Protein AF-A0A383WN54-F1 (afdb_monomer_lite)

Organism: Tetradesmus obliquus (NCBI:txid3088)

Foldseek 3Di:
DDDDDDDDDDDDDDDDDDDDDDDDDDDDDDDDDDDDPDDPVPDPPDDDDDDDDDDDDDDDDDDDDDDDDDDDDDYDDDDDDDDDDDDDDDDDDPPDDDDDDDPDDPDDDDDDDDDDDDDDDDDDDDDDDDDDDDDDDDDDDDDDDDDDDPPNPDDPVVVCVVVCVVVVVVVVVVVVVVVVVVVVVVVVVVVVVVVVVVVVVVVVVVVVVVVVVVVVVVVVVVVVVVVVVVVVVVVVVVVVVVVVVVVVVVCVVVVVVVVVVCVVVVVDDDPVVCCCVPPVVVVVVVVVVVVVVVVVVVVVVVVVVVVVVVVVVVVVVVVVVVVVVVVVVVVVVVVVVVVVVVVVVVVVVVVVVQCVLVCLQPPFPPHQADPVLLVVLLVVVLVVLVVVLVVVLVVVLVVQLVVLLVVVVVVQVVQVVVLVVQQVVQVVPVHDGDDDDRDDDPSPVVSVVRSVPRDRDDRDRQGSNNSVVVCCVVVVGDPVSSVVSVVLVVCPCVRPVNVVPVVVPVVPPVVPPPPPPPPPDDDDDDDDDDDDDFAWQDDDDLVVLLVLQLVLQQLVLCVVHPRDPVSSVLSNQLSVQSSVCVVVPDTGLVVQLVSQLVSCQPPDCPPSPDHSNVSSVLSSVLSCVVVVHDDPPDDPVSNVSSVVSVVVVVVVD

Sequence (653 aa):
MPQSTQTQQQLYSHAAEPKAVQQRRAKYREDDPTAIPSNIMFDRRVVRGNTYAARILPAEPVLHLTSKPGGTSAAAARRAPGRPRTISTPEPVEGRRHMDVQTDVYLEELTDVVPEADTTTQTDAFLDRPPTPQFVPTKSGTDAATQIEQGELFDFDAEVEPLLEVLVGKVLEQALMEVLEEEEIAALQQHQAHFEAIRSAELVAAQRLEAAERRKMEEKERRLKQERERKERERVVRAKVAASTFARGYLNGIVKSVFQQLQDSGYFYDPVEREVEAEFLPWLTQQAVAHVERGLLARSVVAALVADAVALRESEQQGAAALADAQAAAAEAYAAKEAEAAAIASAAELADIRAKATFILNHLQPPIARQEQIDAVRAELVAKSGGDAEAAFEAERARVGDEKRTELEAQLAAAAAEAEAAAAAAEANGEEPPASEEPQIDVEAQVEAAMAAVQHPTAAEVTDGDVLSALLEQGVVTKEAIVHGLAVHMLGDEAYTQQNIQLQQQQQQQQQQQQHVLTWRAAAARDDVQPVPDLAIPPSDIECDRKWIAGMIATWLDEEWTPLEVHQQLGAAAGTAYVKCRQEGIEDMSSLVLGLSNELLAFNYRETFVNAFEVGNKVVEMLMMREGVDVCCTSDEDAARIERYASSQQQQQ

InterPro domains:
  IPR009290 Radial spoke 3 [PF06098] (91-314)
  IPR009290 Radial spoke 3 [PTHR21648] (3-504)

Structure (mmCIF, N/CA/C/O backbone):
data_AF-A0A383WN54-F1
#
_entry.id   AF-A0A383WN54-F1
#
loop_
_atom_site.group_PDB
_atom_site.id
_atom_site.type_symbol
_atom_site.label_atom_id
_atom_site.label_alt_id
_atom_site.label_comp_id
_atom_site.label_asym_id
_atom_site.label_entity_id
_atom_site.label_seq_id
_atom_site.pdbx_PDB_ins_code
_atom_site.Cartn_x
_atom_site.Cartn_y
_atom_site.Cartn_z
_atom_site.occupancy
_atom_site.B_iso_or_equiv
_atom_site.auth_seq_id
_atom_site.auth_comp_id
_atom_site.auth_asym_id
_atom_site.auth_atom_id
_atom_site.pdbx_PDB_model_num
ATOM 1 N N . MET A 1 1 ? 37.891 -39.850 -40.510 1.00 30.03 1 MET A N 1
ATOM 2 C CA . MET A 1 1 ? 39.130 -39.344 -41.141 1.00 30.03 1 MET A CA 1
ATOM 3 C C . MET A 1 1 ? 38.826 -37.969 -41.730 1.00 30.03 1 MET A C 1
ATOM 5 O O . MET A 1 1 ? 37.753 -37.836 -42.301 1.00 30.03 1 MET A O 1
ATOM 9 N N . PRO A 1 2 ? 39.656 -36.952 -41.453 1.00 45.28 2 PRO A N 1
ATOM 10 C CA . PRO A 1 2 ? 39.197 -35.663 -40.903 1.00 45.28 2 PRO A CA 1
ATOM 11 C C . PRO A 1 2 ? 39.705 -34.472 -41.778 1.00 45.28 2 PRO A C 1
ATOM 13 O O . PRO A 1 2 ? 40.292 -34.732 -42.816 1.00 45.28 2 PRO A O 1
ATOM 16 N N . GLN A 1 3 ? 39.518 -33.163 -41.561 1.00 37.38 3 GLN A N 1
ATOM 17 C CA . GLN A 1 3 ? 39.387 -32.314 -40.374 1.00 37.38 3 GLN A CA 1
ATOM 18 C C . GLN A 1 3 ? 38.668 -30.994 -40.725 1.00 37.38 3 GLN A C 1
ATOM 20 O O . GLN A 1 3 ? 38.842 -30.435 -41.804 1.00 37.38 3 GLN A O 1
ATOM 25 N N . SER A 1 4 ? 37.945 -30.470 -39.740 1.00 41.03 4 SER A N 1
ATOM 26 C CA . SER A 1 4 ? 37.536 -29.075 -39.582 1.00 41.03 4 SER A CA 1
ATOM 27 C C . SER A 1 4 ? 38.526 -28.342 -38.662 1.00 41.03 4 SER A C 1
ATOM 29 O O . SER A 1 4 ? 38.730 -28.800 -37.538 1.00 41.03 4 SER A O 1
ATOM 31 N N . THR A 1 5 ? 39.070 -27.194 -39.078 1.00 38.53 5 THR A N 1
ATOM 32 C CA . THR A 1 5 ? 39.802 -26.236 -38.217 1.00 38.53 5 THR A CA 1
ATOM 33 C C . THR A 1 5 ? 39.528 -24.804 -38.707 1.00 38.53 5 THR A C 1
ATOM 35 O O . THR A 1 5 ? 39.786 -24.455 -39.850 1.00 38.53 5 THR A O 1
ATOM 38 N N . GLN A 1 6 ? 38.696 -24.064 -37.969 1.00 40.66 6 GLN A N 1
ATOM 39 C CA . GLN A 1 6 ? 39.073 -22.954 -37.076 1.00 40.66 6 GLN A CA 1
ATOM 40 C C . GLN A 1 6 ? 39.607 -21.692 -37.777 1.00 40.66 6 GLN A C 1
ATOM 42 O O . GLN A 1 6 ? 40.790 -21.542 -38.063 1.00 40.66 6 GLN A O 1
ATOM 47 N N . THR A 1 7 ? 38.693 -20.735 -37.941 1.00 40.06 7 THR A N 1
ATOM 48 C CA . THR A 1 7 ? 38.938 -19.320 -38.223 1.00 40.06 7 THR A CA 1
ATOM 49 C C . THR A 1 7 ? 39.669 -18.670 -37.044 1.00 40.06 7 THR A C 1
ATOM 51 O O . THR A 1 7 ? 39.103 -18.553 -35.957 1.00 40.06 7 THR A O 1
ATOM 54 N N . GLN A 1 8 ? 40.907 -18.218 -37.249 1.00 42.19 8 GLN A N 1
ATOM 55 C CA . GLN A 1 8 ? 41.614 -17.353 -36.303 1.00 42.19 8 GLN A CA 1
ATOM 56 C C . GLN A 1 8 ? 41.399 -15.880 -36.665 1.00 42.19 8 GLN A C 1
ATOM 58 O O . GLN A 1 8 ? 41.714 -15.430 -37.765 1.00 42.19 8 GLN A O 1
ATOM 63 N N . GLN A 1 9 ? 40.863 -15.135 -35.701 1.00 43.41 9 GLN A N 1
ATOM 64 C CA . GLN A 1 9 ? 40.849 -13.678 -35.662 1.00 43.41 9 GLN A CA 1
ATOM 65 C C . GLN A 1 9 ? 42.285 -13.165 -35.481 1.00 43.41 9 GLN A C 1
ATOM 67 O O . GLN A 1 9 ? 42.946 -13.523 -34.508 1.00 43.41 9 GLN A O 1
ATOM 72 N N . GLN A 1 10 ? 42.758 -12.294 -36.374 1.00 40.69 10 GLN A N 1
ATOM 73 C CA . GLN A 1 10 ? 43.946 -11.477 -36.122 1.00 40.69 10 GLN A CA 1
ATOM 74 C C . GLN A 1 10 ? 43.513 -10.060 -35.733 1.00 40.69 10 GLN A C 1
ATOM 76 O O . GLN A 1 10 ? 43.041 -9.275 -36.554 1.00 40.69 10 GLN A O 1
ATOM 81 N N . LEU A 1 11 ? 43.668 -9.762 -34.444 1.00 39.09 11 LEU A N 1
ATOM 82 C CA . LEU A 1 11 ? 43.668 -8.423 -33.868 1.00 39.09 11 LEU A CA 1
ATOM 83 C C . LEU A 1 11 ? 44.966 -7.714 -34.277 1.00 39.09 11 LEU A C 1
ATOM 85 O O . LEU A 1 11 ? 46.043 -8.094 -33.825 1.00 39.09 11 LEU A O 1
ATOM 89 N N . TYR A 1 12 ? 44.876 -6.670 -35.101 1.00 41.69 12 TYR A N 1
ATOM 90 C CA . TYR A 1 12 ? 45.993 -5.751 -35.331 1.00 41.69 12 TYR A CA 1
ATOM 91 C C . TYR A 1 12 ? 45.942 -4.633 -34.279 1.00 41.69 12 TYR A C 1
ATOM 93 O O . TYR A 1 12 ? 45.127 -3.714 -34.364 1.00 41.69 12 TYR A O 1
ATOM 101 N N . SER A 1 13 ? 46.801 -4.728 -33.263 1.00 39.09 13 SER A N 1
ATOM 102 C CA . SER A 1 13 ? 47.051 -3.675 -32.275 1.00 39.09 13 SER A CA 1
ATOM 103 C C . SER A 1 13 ? 48.192 -2.774 -32.753 1.00 39.09 13 SER A C 1
ATOM 105 O O . SER A 1 13 ? 49.314 -3.247 -32.929 1.00 39.09 13 SER A O 1
ATOM 107 N N . HIS A 1 14 ? 47.939 -1.477 -32.929 1.00 42.44 14 HIS A N 1
ATOM 108 C CA . HIS A 1 14 ? 48.985 -0.487 -33.189 1.00 42.44 14 HIS A CA 1
ATOM 109 C C . HIS A 1 14 ? 49.337 0.211 -31.866 1.00 42.44 14 HIS A C 1
ATOM 111 O O . HIS A 1 14 ? 48.611 1.094 -31.414 1.00 42.44 14 HIS A O 1
ATOM 117 N N . ALA A 1 15 ? 50.430 -0.206 -31.225 1.00 41.81 15 ALA A N 1
ATOM 118 C CA . ALA A 1 15 ? 51.041 0.506 -30.104 1.00 41.81 15 ALA A CA 1
ATOM 119 C C . ALA A 1 15 ? 52.178 1.376 -30.657 1.00 41.81 15 ALA A C 1
ATOM 121 O O . ALA A 1 15 ? 53.118 0.860 -31.256 1.00 41.81 15 ALA A O 1
ATOM 122 N N . ALA A 1 16 ? 52.069 2.697 -30.513 1.00 56.06 16 ALA A N 1
ATOM 123 C CA . ALA A 1 16 ? 53.125 3.640 -30.867 1.00 56.06 16 ALA A CA 1
ATOM 124 C C . ALA A 1 16 ? 53.597 4.357 -29.596 1.00 56.06 16 ALA A C 1
ATOM 126 O O . ALA A 1 16 ? 52.792 4.961 -28.888 1.00 56.06 16 ALA A O 1
ATOM 127 N N . GLU A 1 17 ? 54.895 4.277 -29.308 1.00 47.72 17 GLU A N 1
ATOM 128 C CA . GLU A 1 17 ? 55.536 4.984 -28.197 1.00 47.72 17 GLU A CA 1
ATOM 129 C C . GLU A 1 17 ? 55.680 6.492 -28.501 1.00 47.72 17 GLU A C 1
ATOM 131 O O . GLU A 1 17 ? 55.923 6.874 -29.653 1.00 47.72 17 GLU A O 1
ATOM 136 N N . PRO A 1 18 ? 55.556 7.383 -27.498 1.00 48.69 18 PRO A N 1
ATOM 137 C CA . PRO A 1 18 ? 55.644 8.824 -27.712 1.00 48.69 18 PRO A CA 1
ATOM 138 C C . PRO A 1 18 ? 57.097 9.284 -27.907 1.00 48.69 18 PRO A C 1
ATOM 140 O O . PRO A 1 18 ? 57.947 9.111 -27.034 1.00 48.69 18 PRO A O 1
ATOM 143 N N . LYS A 1 19 ? 57.381 9.950 -29.033 1.00 52.12 19 LYS A N 1
ATOM 144 C CA . LYS A 1 19 ? 58.688 10.567 -29.311 1.00 52.12 19 LYS A CA 1
ATOM 145 C C . LYS A 1 19 ? 58.642 12.074 -29.038 1.00 52.12 19 LYS A C 1
ATOM 147 O O . LYS A 1 19 ? 57.866 12.799 -29.656 1.00 52.12 19 LYS A O 1
ATOM 152 N N . ALA A 1 20 ? 59.475 12.539 -28.108 1.00 40.94 20 ALA A N 1
ATOM 153 C CA . ALA A 1 20 ? 59.553 13.938 -27.691 1.00 40.94 20 ALA A CA 1
ATOM 154 C C . ALA A 1 20 ? 60.314 14.826 -28.697 1.00 40.94 20 ALA A C 1
ATOM 156 O O . ALA A 1 20 ? 61.319 14.424 -29.287 1.00 40.94 20 ALA A O 1
ATOM 157 N N . VAL A 1 21 ? 59.835 16.063 -28.850 1.00 40.22 21 VAL A N 1
ATOM 158 C CA . VAL A 1 21 ? 60.394 17.120 -29.705 1.00 40.22 21 VAL A CA 1
ATOM 159 C C . VAL A 1 21 ? 61.654 17.698 -29.057 1.00 40.22 21 VAL A C 1
ATOM 161 O O . VAL A 1 21 ? 61.573 18.328 -28.004 1.00 40.22 21 VAL A O 1
ATOM 164 N N . GLN A 1 22 ? 62.820 17.530 -29.688 1.00 43.59 22 GLN A N 1
ATOM 165 C CA . GLN A 1 22 ? 64.028 18.243 -29.272 1.00 43.59 22 GLN A CA 1
ATOM 166 C C . GLN A 1 22 ? 64.098 19.629 -29.913 1.00 43.59 22 GLN A C 1
ATOM 168 O O . GLN A 1 22 ? 64.145 19.792 -31.131 1.00 43.59 22 GLN A O 1
ATOM 173 N N . GLN A 1 23 ? 64.141 20.633 -29.043 1.00 44.28 23 GLN A N 1
ATOM 174 C CA . GLN A 1 23 ? 64.496 22.005 -29.358 1.00 44.28 23 GLN A CA 1
ATOM 175 C C . GLN A 1 23 ? 66.005 22.102 -29.608 1.00 44.28 23 GLN A C 1
ATOM 177 O O . GLN A 1 23 ? 66.795 21.831 -28.706 1.00 44.28 23 GLN A O 1
ATOM 182 N N . ARG A 1 24 ? 66.414 22.602 -30.777 1.00 39.91 24 ARG A N 1
ATOM 183 C CA . ARG A 1 24 ? 67.664 23.363 -30.901 1.00 39.91 24 ARG A CA 1
ATOM 184 C C . ARG A 1 24 ? 67.454 24.573 -31.801 1.00 39.91 24 ARG A C 1
ATOM 186 O O . ARG A 1 24 ? 67.294 24.458 -33.010 1.00 39.91 24 ARG A O 1
ATOM 193 N N . ARG A 1 25 ? 67.470 25.745 -31.164 1.00 38.22 25 ARG A N 1
ATOM 194 C CA . ARG A 1 25 ? 67.805 27.026 -31.790 1.00 38.22 25 ARG A CA 1
ATOM 195 C C . ARG A 1 25 ? 69.325 27.102 -31.945 1.00 38.22 25 ARG A C 1
ATOM 197 O O . ARG A 1 25 ? 70.036 26.849 -30.978 1.00 38.22 25 ARG A O 1
ATOM 204 N N . ALA A 1 26 ? 69.784 27.580 -33.095 1.00 38.00 26 ALA A N 1
ATOM 205 C CA . ALA A 1 26 ? 70.998 28.380 -33.201 1.00 38.00 26 ALA A CA 1
ATOM 206 C C . ALA A 1 26 ? 70.597 29.748 -33.776 1.00 38.00 26 ALA A C 1
ATOM 208 O O . ALA A 1 26 ? 69.851 29.830 -34.750 1.00 38.00 26 ALA A O 1
ATOM 209 N N . LYS A 1 27 ? 71.017 30.804 -33.076 1.00 42.44 27 LYS A N 1
ATOM 210 C CA . LYS A 1 27 ? 70.853 32.225 -33.402 1.00 42.44 27 LYS A CA 1
ATOM 211 C C . LYS A 1 27 ? 71.928 32.642 -34.410 1.00 42.44 27 LYS A C 1
ATOM 213 O O . LYS A 1 27 ? 73.081 32.300 -34.182 1.00 42.44 27 LYS A O 1
ATOM 218 N N . TYR A 1 28 ? 71.581 33.496 -35.370 1.00 32.19 28 TYR A N 1
ATOM 219 C CA . TYR A 1 28 ? 72.273 34.778 -35.563 1.00 32.19 28 TYR A CA 1
ATOM 220 C C . TYR A 1 28 ? 71.389 35.727 -36.391 1.00 32.19 28 TYR A C 1
ATOM 222 O O . TYR A 1 28 ? 70.788 35.316 -37.381 1.00 32.19 28 TYR A O 1
ATOM 230 N N . ARG A 1 29 ? 71.268 36.973 -35.932 1.00 44.22 29 ARG A N 1
ATOM 231 C CA . ARG A 1 29 ? 70.655 38.118 -36.614 1.00 44.22 29 ARG A CA 1
ATOM 232 C C . ARG A 1 29 ? 71.607 39.286 -36.384 1.00 44.22 29 ARG A C 1
ATOM 234 O O . ARG A 1 29 ? 71.882 39.553 -35.223 1.00 44.22 29 ARG A O 1
ATOM 241 N N . GLU A 1 30 ? 72.018 39.945 -37.458 1.00 33.28 30 GLU A N 1
ATOM 242 C CA . GLU A 1 30 ? 72.443 41.354 -37.532 1.00 33.28 30 GLU A CA 1
ATOM 243 C C . GLU A 1 30 ? 71.866 41.838 -38.880 1.00 33.28 30 GLU A C 1
ATOM 245 O O . GLU A 1 30 ? 71.982 41.122 -39.875 1.00 33.28 30 GLU A O 1
ATOM 250 N N . ASP A 1 31 ? 70.831 42.685 -38.850 1.00 38.41 31 ASP A N 1
ATOM 251 C CA . ASP A 1 31 ? 70.882 44.148 -39.077 1.00 38.41 31 ASP A CA 1
ATOM 252 C C . ASP A 1 31 ? 71.097 44.425 -40.586 1.00 38.41 31 ASP A C 1
ATOM 254 O O . ASP A 1 31 ? 72.011 43.900 -41.201 1.00 38.41 31 ASP A O 1
ATOM 258 N N . ASP A 1 32 ? 70.272 45.168 -41.323 1.00 37.56 32 ASP A N 1
ATOM 259 C CA . ASP A 1 32 ? 69.550 46.385 -40.961 1.00 37.56 32 ASP A CA 1
ATOM 260 C C . ASP A 1 32 ? 68.493 46.713 -42.078 1.00 37.56 32 ASP A C 1
ATOM 262 O O . ASP A 1 32 ? 67.989 45.777 -42.706 1.00 37.56 32 ASP A O 1
ATOM 266 N N . PRO A 1 33 ? 68.032 47.954 -42.331 1.00 49.44 33 PRO A N 1
ATOM 267 C CA . PRO A 1 33 ? 66.627 48.343 -42.255 1.00 49.44 33 PRO A CA 1
ATOM 268 C C . PRO A 1 33 ? 65.980 48.607 -43.628 1.00 49.44 33 PRO A C 1
ATOM 270 O O . PRO A 1 33 ? 66.657 48.925 -44.597 1.00 49.44 33 PRO A O 1
ATOM 273 N N . THR A 1 34 ? 64.648 48.525 -43.720 1.00 44.00 34 THR A N 1
ATOM 274 C CA . THR A 1 34 ? 63.762 49.471 -44.447 1.00 44.00 34 THR A CA 1
ATOM 275 C C . THR A 1 34 ? 62.366 48.873 -44.610 1.00 44.00 34 THR A C 1
ATOM 277 O O . THR A 1 34 ? 62.151 47.840 -45.239 1.00 44.00 34 THR A O 1
ATOM 280 N N . ALA A 1 35 ? 61.383 49.556 -44.031 1.00 55.16 35 ALA A N 1
ATOM 281 C CA . ALA A 1 35 ? 59.981 49.343 -44.332 1.00 55.16 35 ALA A CA 1
ATOM 282 C C . ALA A 1 35 ? 59.698 49.842 -45.758 1.00 55.16 35 ALA A C 1
ATOM 284 O O . ALA A 1 35 ? 59.729 51.044 -46.012 1.00 55.16 35 ALA A O 1
ATOM 285 N N . ILE A 1 36 ? 59.411 48.925 -46.682 1.00 55.91 36 ILE A N 1
ATOM 286 C CA . ILE A 1 36 ? 58.829 49.265 -47.983 1.00 55.91 36 ILE A CA 1
ATOM 287 C C . ILE A 1 36 ? 57.304 49.194 -47.812 1.00 55.91 36 ILE A C 1
ATOM 289 O O . ILE A 1 36 ? 56.791 48.129 -47.455 1.00 55.91 36 ILE A O 1
ATOM 293 N N . PRO A 1 37 ? 56.556 50.291 -48.018 1.00 54.25 37 PRO A N 1
ATOM 294 C CA . PRO A 1 37 ? 55.108 50.268 -47.901 1.00 54.25 37 PRO A CA 1
ATOM 295 C C . PRO A 1 37 ? 54.503 49.371 -48.988 1.00 54.25 37 PRO A C 1
ATOM 297 O O . PRO A 1 37 ? 54.866 49.425 -50.163 1.00 54.25 37 PRO A O 1
ATOM 300 N N . SER A 1 38 ? 53.567 48.529 -48.567 1.00 61.72 38 SER A N 1
ATOM 301 C CA . SER A 1 38 ? 52.798 47.598 -49.389 1.00 61.72 38 SER A CA 1
ATOM 302 C C . SER A 1 38 ? 52.098 48.308 -50.553 1.00 61.72 38 SER A C 1
ATOM 304 O O . SER A 1 38 ? 51.127 49.039 -50.352 1.00 61.72 38 SER A O 1
ATOM 306 N N . ASN A 1 39 ? 52.574 48.075 -51.777 1.00 59.31 39 ASN A N 1
ATOM 307 C CA . ASN A 1 39 ? 51.975 48.625 -52.986 1.00 59.31 39 ASN A CA 1
ATOM 308 C C . ASN A 1 39 ? 50.767 47.778 -53.428 1.00 59.31 39 ASN A C 1
ATOM 310 O O . ASN A 1 39 ? 50.901 46.612 -53.805 1.00 59.31 39 ASN A O 1
ATOM 314 N N . ILE A 1 40 ? 49.588 48.402 -53.430 1.00 65.19 40 ILE A N 1
ATOM 315 C CA . ILE A 1 40 ? 48.296 47.850 -53.877 1.00 65.19 40 ILE A CA 1
ATOM 316 C C . ILE A 1 40 ? 48.329 47.349 -55.341 1.00 65.19 40 ILE A C 1
ATOM 318 O O . ILE A 1 40 ? 47.505 46.529 -55.741 1.00 65.19 40 ILE A O 1
ATOM 322 N N . MET A 1 41 ? 49.324 47.762 -56.136 1.00 56.12 41 MET A N 1
ATOM 323 C CA . MET A 1 41 ? 49.527 47.358 -57.536 1.00 56.12 41 MET A CA 1
ATOM 324 C C . MET A 1 41 ? 49.939 45.891 -57.755 1.00 56.12 41 MET A C 1
ATOM 326 O O . MET A 1 41 ? 50.033 45.474 -58.910 1.00 56.12 41 MET A O 1
ATOM 330 N N . PHE A 1 42 ? 50.157 45.084 -56.711 1.00 54.72 42 PHE A N 1
ATOM 331 C CA . PHE A 1 42 ? 50.483 43.650 -56.844 1.00 54.72 42 PHE A CA 1
ATOM 332 C C . PHE A 1 42 ? 49.609 42.724 -55.983 1.00 54.72 42 PHE A C 1
ATOM 334 O O . PHE A 1 42 ? 49.833 41.514 -55.951 1.00 54.72 42 PHE A O 1
ATOM 341 N N . ASP A 1 43 ? 48.572 43.259 -55.332 1.00 68.75 43 ASP A N 1
ATOM 342 C CA . ASP A 1 43 ? 47.638 42.447 -54.554 1.00 68.75 43 ASP A CA 1
ATOM 343 C C . ASP A 1 43 ? 46.583 41.792 -55.465 1.00 68.75 43 ASP A C 1
ATOM 345 O O . ASP A 1 43 ? 45.851 42.460 -56.199 1.00 68.75 43 ASP A O 1
ATOM 349 N N . ARG A 1 44 ? 46.490 40.458 -55.402 1.00 61.09 44 ARG A N 1
ATOM 350 C CA . ARG A 1 44 ? 45.547 39.635 -56.181 1.00 61.09 44 ARG A CA 1
ATOM 351 C C . ARG A 1 44 ? 44.088 39.805 -55.740 1.00 61.09 44 ARG A C 1
ATOM 353 O O . ARG A 1 44 ? 43.203 39.276 -56.405 1.00 61.09 44 ARG A O 1
ATOM 360 N N . ARG A 1 45 ? 43.831 40.500 -54.626 1.00 67.62 45 ARG A N 1
ATOM 361 C CA . ARG A 1 45 ? 42.483 40.746 -54.083 1.00 67.62 45 ARG A CA 1
ATOM 362 C C . ARG A 1 45 ? 41.856 42.059 -54.561 1.00 67.62 45 ARG A C 1
ATOM 364 O O . ARG A 1 45 ? 40.661 42.252 -54.359 1.00 67.62 45 ARG A O 1
ATOM 371 N N . VAL A 1 46 ? 42.628 42.942 -55.196 1.00 64.94 46 VAL A N 1
ATOM 372 C CA . VAL A 1 46 ? 42.154 44.248 -55.674 1.00 64.94 46 VAL A CA 1
ATOM 373 C C . VAL A 1 46 ? 41.768 44.146 -57.151 1.00 64.94 46 VAL A C 1
ATOM 375 O O . VAL A 1 46 ? 42.624 44.001 -58.024 1.00 64.94 46 VAL A O 1
ATOM 378 N N . VAL A 1 47 ? 40.464 44.213 -57.434 1.00 56.75 47 VAL A N 1
ATOM 379 C CA . VAL A 1 47 ? 39.920 44.252 -58.801 1.00 56.75 47 VAL A CA 1
ATOM 380 C C . VAL A 1 47 ? 40.173 45.638 -59.390 1.00 56.75 47 VAL A C 1
ATOM 382 O O . VAL A 1 47 ? 39.770 46.646 -58.815 1.00 56.75 47 VAL A O 1
ATOM 385 N N . ARG A 1 48 ? 40.857 45.696 -60.534 1.00 66.88 48 ARG A N 1
ATOM 386 C CA . ARG A 1 48 ? 41.215 46.952 -61.204 1.00 66.88 48 ARG A CA 1
ATOM 387 C C . ARG A 1 48 ? 40.219 47.223 -62.321 1.00 66.88 48 ARG A C 1
ATOM 389 O O . ARG A 1 48 ? 40.305 46.623 -63.386 1.00 66.88 48 ARG A O 1
ATOM 396 N N . GLY A 1 49 ? 39.270 48.107 -62.053 1.00 63.50 49 GLY A N 1
ATOM 397 C CA . GLY A 1 49 ? 38.286 48.569 -63.025 1.00 63.50 49 GLY A CA 1
ATOM 398 C C . GLY A 1 49 ? 37.216 49.417 -62.347 1.00 63.50 49 GLY A C 1
ATOM 399 O O . GLY A 1 49 ? 36.816 49.118 -61.226 1.00 63.50 49 GLY A O 1
ATOM 400 N N . ASN A 1 50 ? 36.781 50.485 -63.015 1.00 54.53 50 ASN A N 1
ATOM 401 C CA . ASN A 1 50 ? 35.723 51.368 -62.529 1.00 54.53 50 ASN A CA 1
ATOM 402 C C . ASN A 1 50 ? 34.342 50.804 -62.915 1.00 54.53 50 ASN A C 1
ATOM 404 O O . ASN A 1 50 ?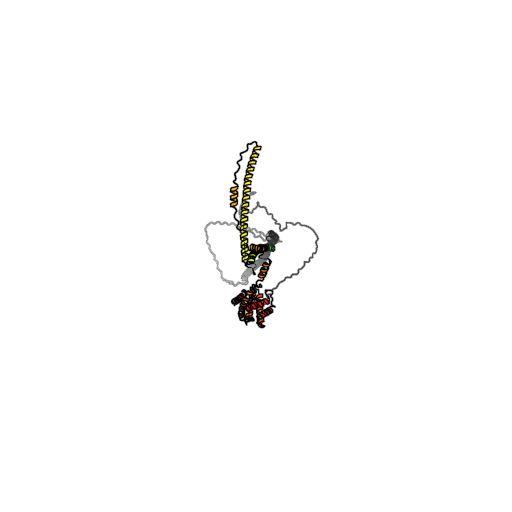 34.090 50.534 -64.089 1.00 54.53 50 ASN A O 1
ATOM 408 N N . THR A 1 51 ? 33.457 50.643 -61.933 1.00 44.19 51 THR A N 1
ATOM 409 C CA . THR A 1 51 ? 32.031 50.331 -62.086 1.00 44.19 51 THR A CA 1
ATOM 410 C C . THR A 1 51 ? 31.232 51.603 -61.783 1.00 44.19 51 THR A C 1
ATOM 412 O O . THR A 1 51 ? 31.489 52.247 -60.776 1.00 44.19 51 THR A O 1
ATOM 415 N N . TYR A 1 52 ? 30.256 51.935 -62.640 1.00 34.72 52 TYR A N 1
ATOM 416 C CA . TYR A 1 52 ? 29.363 53.118 -62.633 1.00 34.72 52 TYR A CA 1
ATOM 417 C C . TYR A 1 52 ? 29.813 54.348 -63.449 1.00 34.72 52 TYR A C 1
ATOM 419 O O . TYR A 1 52 ? 30.430 55.273 -62.935 1.00 34.72 52 TYR A O 1
ATOM 427 N N . ALA A 1 53 ? 29.397 54.399 -64.721 1.00 37.38 53 ALA A N 1
ATOM 428 C CA . ALA A 1 53 ? 28.408 55.364 -65.235 1.00 37.38 53 ALA A CA 1
ATOM 429 C C . ALA A 1 53 ? 28.107 55.067 -66.719 1.00 37.38 53 ALA A C 1
ATOM 431 O O . ALA A 1 53 ? 29.013 54.898 -67.532 1.00 37.38 53 ALA A O 1
ATOM 432 N N . ALA A 1 54 ? 26.822 54.972 -67.062 1.00 37.28 54 ALA A N 1
ATOM 433 C CA . ALA A 1 54 ? 26.323 54.726 -68.409 1.00 37.28 54 ALA A CA 1
ATOM 434 C C . ALA A 1 54 ? 25.999 56.039 -69.150 1.00 37.28 54 ALA A C 1
ATOM 436 O O . ALA A 1 54 ? 25.366 56.908 -68.559 1.00 37.28 54 ALA A O 1
ATOM 437 N N . ARG A 1 55 ? 26.309 56.052 -70.465 1.00 32.56 55 ARG A N 1
ATOM 438 C CA . ARG A 1 55 ? 25.789 56.905 -71.574 1.00 32.56 55 ARG A CA 1
ATOM 439 C C . ARG A 1 55 ? 26.195 58.399 -71.534 1.00 32.56 55 ARG A C 1
ATOM 441 O O . ARG A 1 55 ? 26.115 59.021 -70.492 1.00 32.56 55 ARG A O 1
ATOM 448 N N . ILE A 1 56 ? 26.620 59.065 -72.623 1.00 32.34 56 ILE A N 1
ATOM 449 C CA . ILE A 1 56 ? 26.136 59.098 -74.025 1.00 32.34 56 ILE A CA 1
ATOM 450 C C . ILE A 1 56 ? 27.297 59.485 -75.005 1.00 32.34 56 ILE A C 1
ATOM 452 O O . ILE A 1 56 ? 27.983 60.457 -74.727 1.00 32.34 56 ILE A O 1
ATOM 456 N N . LEU A 1 57 ? 27.460 58.700 -76.097 1.00 32.31 57 LEU A N 1
ATOM 457 C CA . LEU A 1 57 ? 27.937 58.889 -77.515 1.00 32.31 57 LEU A CA 1
ATOM 458 C C . LEU A 1 57 ? 28.796 60.106 -77.985 1.00 32.31 57 LEU A C 1
ATOM 460 O O . LEU A 1 57 ? 28.720 61.152 -77.352 1.00 32.31 57 LEU A O 1
ATOM 464 N N . PRO A 1 58 ? 29.415 60.100 -79.209 1.00 43.06 58 PRO A N 1
ATOM 465 C CA . PRO A 1 58 ? 29.775 59.031 -80.186 1.00 43.06 58 PRO A CA 1
ATOM 466 C C . PRO A 1 58 ? 31.278 59.107 -80.640 1.00 43.06 58 PRO A C 1
ATOM 468 O O . PRO A 1 58 ? 31.982 60.043 -80.286 1.00 43.06 58 PRO A O 1
ATOM 471 N N . ALA A 1 59 ? 31.881 58.137 -81.345 1.00 30.17 59 ALA A N 1
ATOM 472 C CA . ALA A 1 59 ? 31.874 58.055 -82.815 1.00 30.17 59 ALA A CA 1
ATOM 473 C C . ALA A 1 59 ? 32.434 56.706 -83.328 1.00 30.17 59 ALA A C 1
ATOM 475 O O . ALA A 1 59 ? 33.630 56.435 -83.269 1.00 30.17 59 ALA A O 1
ATOM 476 N N . GLU A 1 60 ? 31.529 55.889 -83.860 1.00 37.62 60 GLU A N 1
ATOM 477 C CA . GLU A 1 60 ? 31.740 55.024 -85.033 1.00 37.62 60 GLU A CA 1
ATOM 478 C C . GLU A 1 60 ? 31.825 55.918 -86.305 1.00 37.62 60 GLU A C 1
ATOM 480 O O . GLU A 1 60 ? 31.370 57.064 -86.205 1.00 37.62 60 GLU A O 1
ATOM 485 N N . PRO A 1 61 ? 32.327 55.481 -87.492 1.00 43.53 61 PRO A N 1
ATOM 486 C CA . PRO A 1 61 ? 32.016 54.166 -88.057 1.00 43.53 61 PRO A CA 1
ATOM 487 C C . PRO A 1 61 ? 33.021 53.491 -89.014 1.00 43.53 61 PRO A C 1
ATOM 489 O O . PRO A 1 61 ? 33.975 54.051 -89.553 1.00 43.53 61 PRO A O 1
ATOM 492 N N . VAL A 1 62 ? 32.675 52.226 -89.236 1.00 36.72 62 VAL A N 1
ATOM 493 C CA . VAL A 1 62 ? 32.878 51.386 -90.418 1.00 36.72 62 VAL A CA 1
ATOM 494 C C . VAL A 1 62 ? 32.618 52.131 -91.742 1.00 36.72 62 VAL A C 1
ATOM 496 O O . VAL A 1 62 ? 31.804 53.049 -91.812 1.00 36.72 62 VAL A O 1
ATOM 499 N N . LEU A 1 63 ? 33.318 51.673 -92.790 1.00 43.72 63 LEU A N 1
ATOM 500 C CA . LEU A 1 63 ? 33.030 51.824 -94.226 1.00 43.72 63 LEU A CA 1
ATOM 501 C C . LEU A 1 63 ? 31.628 52.367 -94.559 1.00 43.72 63 LEU A C 1
ATOM 503 O O . LEU A 1 63 ? 30.642 51.731 -94.214 1.00 43.72 63 LEU A O 1
ATOM 507 N N . HIS A 1 64 ? 31.552 53.463 -95.320 1.00 32.19 64 HIS A N 1
ATOM 508 C CA . HIS A 1 64 ? 30.825 53.571 -96.595 1.00 32.19 64 HIS A CA 1
ATOM 509 C C . HIS A 1 64 ? 30.904 55.002 -97.158 1.00 32.19 64 HIS A C 1
ATOM 511 O O . HIS A 1 64 ? 30.975 55.993 -96.439 1.00 32.19 64 HIS A O 1
ATOM 517 N N . LEU A 1 65 ? 30.925 55.069 -98.489 1.00 39.88 65 LEU A N 1
ATOM 518 C CA . LEU A 1 65 ? 30.944 56.260 -99.331 1.00 39.88 65 LEU A CA 1
ATOM 519 C C . LEU A 1 65 ? 29.849 57.274 -98.947 1.00 39.88 65 LEU A C 1
ATOM 521 O O . LEU A 1 65 ? 28.717 56.866 -98.733 1.00 39.88 65 LEU A O 1
ATOM 525 N N . THR A 1 66 ? 30.141 58.580 -99.004 1.00 32.03 66 THR A N 1
ATOM 526 C CA . THR A 1 66 ? 29.383 59.595 -99.780 1.00 32.03 66 THR A CA 1
ATOM 527 C C . THR A 1 66 ? 29.985 61.011 -99.650 1.00 32.03 66 THR A C 1
ATOM 529 O O . THR A 1 66 ? 30.527 61.393 -98.622 1.00 32.03 66 THR A O 1
ATOM 532 N N . SER A 1 67 ? 29.841 61.774 -100.743 1.00 34.38 67 SER A N 1
ATOM 533 C CA . SER A 1 67 ? 29.811 63.247 -100.884 1.00 34.38 67 SER A CA 1
ATOM 534 C C . SER A 1 67 ? 31.037 64.126 -100.549 1.00 34.38 67 SER A C 1
ATOM 536 O O . SER A 1 67 ? 31.386 64.356 -99.398 1.00 34.38 67 SER A O 1
ATOM 538 N N . LYS A 1 68 ? 31.580 64.742 -101.618 1.00 35.12 68 LYS A N 1
ATOM 539 C CA . LYS A 1 68 ? 32.377 65.993 -101.648 1.00 35.12 68 LYS A CA 1
ATOM 540 C C . LYS A 1 68 ? 31.600 67.172 -101.014 1.00 35.12 68 LYS A C 1
ATOM 542 O O . LYS A 1 68 ? 30.371 67.156 -101.088 1.00 35.12 68 LYS A O 1
ATOM 547 N N . PRO A 1 69 ? 32.274 68.206 -100.465 1.00 43.91 69 PRO A N 1
ATOM 548 C CA . PRO A 1 69 ? 32.757 69.366 -101.254 1.00 43.91 69 PRO A CA 1
ATOM 549 C C . PRO A 1 69 ? 34.200 69.773 -100.858 1.00 43.91 69 PRO A C 1
ATOM 551 O O . PRO A 1 69 ? 34.552 69.731 -99.691 1.00 43.91 69 PRO A O 1
ATOM 554 N N . GLY A 1 70 ? 35.147 69.995 -101.778 1.00 32.06 70 GLY A N 1
ATOM 555 C CA . GLY A 1 70 ? 35.381 71.236 -102.546 1.00 32.06 70 GLY A CA 1
ATOM 556 C C . GLY A 1 70 ? 36.682 71.888 -102.026 1.00 32.06 70 GLY A C 1
ATOM 557 O O . GLY A 1 70 ? 36.876 71.923 -100.823 1.00 32.06 70 GLY A O 1
ATOM 558 N N . GLY A 1 71 ? 37.662 72.375 -102.788 1.00 31.98 71 GLY A N 1
ATOM 559 C CA . GLY A 1 71 ? 38.020 72.391 -104.214 1.00 31.98 71 GLY A CA 1
ATOM 560 C C . GLY A 1 71 ? 39.567 72.398 -104.265 1.00 31.98 71 GLY A C 1
ATOM 561 O O . GLY A 1 71 ? 40.210 72.621 -103.248 1.00 31.98 71 GLY A O 1
ATOM 562 N N . THR A 1 72 ? 40.281 72.091 -105.341 1.00 38.69 72 THR A N 1
ATOM 563 C CA . THR A 1 72 ? 40.183 72.402 -106.778 1.00 38.69 72 THR A CA 1
ATOM 564 C C . THR A 1 72 ? 40.990 71.277 -107.483 1.00 38.69 72 THR A C 1
ATOM 566 O O . THR A 1 72 ? 41.920 70.766 -106.875 1.00 38.69 72 THR A O 1
ATOM 569 N N . SER A 1 73 ? 40.723 70.704 -108.660 1.00 40.16 73 SER A N 1
ATOM 570 C CA . SER A 1 73 ? 40.182 71.157 -109.942 1.00 40.16 73 SER A CA 1
ATOM 571 C C . SER A 1 73 ? 39.735 69.929 -110.802 1.00 40.16 73 SER A C 1
ATOM 573 O O . SER A 1 73 ? 40.107 68.792 -110.528 1.00 40.16 73 SER A O 1
ATOM 575 N N . ALA A 1 74 ? 38.846 70.195 -111.771 1.00 39.34 74 ALA A N 1
ATOM 576 C CA . ALA A 1 74 ? 38.219 69.413 -112.869 1.00 39.34 74 ALA A CA 1
ATOM 577 C C . ALA A 1 74 ? 38.742 67.994 -113.271 1.00 39.34 74 ALA A C 1
ATOM 579 O O . ALA A 1 74 ? 39.931 67.816 -113.478 1.00 39.34 74 ALA A O 1
ATOM 580 N N . ALA A 1 75 ? 37.863 66.965 -113.355 1.00 36.81 75 ALA A N 1
ATOM 581 C CA . ALA A 1 75 ? 37.253 66.348 -114.581 1.00 36.81 75 ALA A CA 1
ATOM 582 C C . ALA A 1 75 ? 38.158 65.302 -115.294 1.00 36.81 75 ALA A C 1
ATOM 584 O O . ALA A 1 75 ? 39.361 65.462 -115.283 1.00 36.81 75 ALA A O 1
ATOM 585 N N . ALA A 1 76 ? 37.753 64.223 -115.979 1.00 35.28 76 ALA A N 1
ATOM 586 C CA . ALA A 1 76 ? 36.558 63.391 -116.133 1.00 35.28 76 ALA A CA 1
ATOM 587 C C . ALA A 1 76 ? 37.014 62.039 -116.767 1.00 35.28 76 ALA A C 1
ATOM 589 O O . ALA A 1 76 ? 37.979 62.025 -117.517 1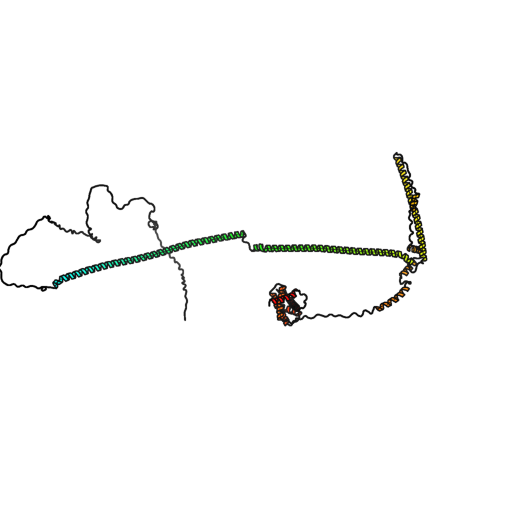.00 35.28 76 ALA A O 1
ATOM 590 N N . ALA A 1 77 ? 36.273 60.951 -116.509 1.00 36.78 77 ALA A N 1
ATOM 591 C CA . ALA A 1 77 ? 36.053 59.750 -117.345 1.00 36.78 77 ALA A CA 1
ATOM 592 C C . ALA A 1 77 ? 37.226 58.915 -117.944 1.00 36.78 77 ALA A C 1
ATOM 594 O O . ALA A 1 77 ? 37.958 59.384 -118.804 1.00 36.78 77 ALA A O 1
ATOM 595 N N . ARG A 1 78 ? 37.224 57.590 -117.680 1.00 46.09 78 ARG A N 1
ATOM 596 C CA . ARG A 1 78 ? 36.985 56.467 -118.641 1.00 46.09 78 ARG A CA 1
ATOM 597 C C . ARG A 1 78 ? 37.558 55.122 -118.143 1.00 46.09 78 ARG A C 1
ATOM 599 O O . ARG A 1 78 ? 38.510 55.066 -117.380 1.00 46.09 78 ARG A O 1
ATOM 606 N N . ARG A 1 79 ? 36.895 54.044 -118.579 1.00 39.91 79 ARG A N 1
ATOM 607 C CA . ARG A 1 79 ? 37.146 52.609 -118.328 1.00 39.91 79 ARG A CA 1
ATOM 608 C C . ARG A 1 79 ? 38.401 52.086 -119.055 1.00 39.91 79 ARG A C 1
ATOM 610 O O . ARG A 1 79 ? 38.595 52.487 -120.196 1.00 39.91 79 ARG A O 1
ATOM 617 N N . ALA A 1 80 ? 39.099 51.095 -118.482 1.00 36.81 80 ALA A N 1
ATOM 618 C CA . ALA A 1 80 ? 39.748 49.969 -119.192 1.00 36.81 80 ALA A CA 1
ATOM 619 C C . ALA A 1 80 ? 40.217 48.861 -118.202 1.00 36.81 80 ALA A C 1
ATOM 621 O O . ALA A 1 80 ? 40.548 49.200 -117.065 1.00 36.81 80 ALA A O 1
ATOM 622 N N . PRO A 1 81 ? 40.241 47.563 -118.588 1.00 43.75 81 PRO A N 1
ATOM 623 C CA . PRO A 1 81 ? 40.614 46.438 -117.718 1.00 43.75 81 PRO A CA 1
ATOM 624 C C . PRO A 1 81 ? 42.018 45.845 -117.995 1.00 43.75 81 PRO A C 1
ATOM 626 O O . PRO A 1 81 ? 42.502 45.893 -119.119 1.00 43.75 81 PRO A O 1
ATOM 629 N N . GLY A 1 82 ? 42.585 45.173 -116.979 1.00 34.91 82 GLY A N 1
ATOM 630 C CA . GLY A 1 82 ? 43.435 43.975 -117.124 1.00 34.91 82 GLY A CA 1
ATOM 631 C C . GLY A 1 82 ? 44.967 44.131 -117.082 1.00 34.91 82 GLY A C 1
ATOM 632 O O . GLY A 1 82 ? 45.564 44.652 -118.015 1.00 34.91 82 GLY A O 1
ATOM 633 N N . ARG A 1 83 ? 45.615 43.524 -116.069 1.00 38.03 83 ARG A N 1
ATOM 634 C CA . ARG A 1 83 ? 46.880 42.770 -116.229 1.00 38.03 83 ARG A CA 1
ATOM 635 C C . ARG A 1 83 ? 47.028 41.688 -115.136 1.00 38.03 83 ARG A C 1
ATOM 637 O O . ARG A 1 83 ? 46.665 41.955 -113.989 1.00 38.03 83 ARG A O 1
ATOM 644 N N . PRO A 1 84 ? 47.504 40.476 -115.481 1.00 44.03 84 PRO A N 1
ATOM 645 C CA . PRO A 1 84 ? 47.655 39.355 -114.556 1.00 44.03 84 PRO A CA 1
ATOM 646 C C . PRO A 1 84 ? 48.895 39.495 -113.660 1.00 44.03 84 PRO A C 1
ATOM 648 O O . PRO A 1 84 ? 49.859 40.179 -113.995 1.00 44.03 84 PRO A O 1
ATOM 651 N N . ARG A 1 85 ? 48.823 38.849 -112.493 1.00 40.06 85 ARG A N 1
ATOM 652 C CA . ARG A 1 85 ? 49.809 38.883 -111.404 1.00 40.06 85 ARG A CA 1
ATOM 653 C C . ARG A 1 85 ? 51.095 38.176 -111.835 1.00 40.06 85 ARG A C 1
ATOM 655 O O . ARG A 1 85 ? 51.056 36.997 -112.171 1.00 40.06 85 ARG A O 1
ATOM 662 N N . THR A 1 86 ? 52.218 38.882 -111.781 1.00 43.38 86 THR A N 1
ATOM 663 C CA . THR A 1 86 ? 53.551 38.284 -111.844 1.00 43.38 86 THR A CA 1
ATOM 664 C C . THR A 1 86 ? 53.850 37.550 -110.536 1.00 43.38 86 THR A C 1
ATOM 666 O O . THR A 1 86 ? 53.536 38.024 -109.442 1.00 43.38 86 THR A O 1
ATOM 669 N N . ILE A 1 87 ? 54.413 36.353 -110.676 1.00 42.91 87 ILE A N 1
ATOM 670 C CA . ILE A 1 87 ? 54.931 35.507 -109.601 1.00 42.91 87 ILE A CA 1
ATOM 671 C C . ILE A 1 87 ? 56.154 36.224 -109.014 1.00 42.91 87 ILE A C 1
ATOM 673 O O . ILE A 1 87 ? 57.072 36.579 -109.748 1.00 42.91 87 ILE A O 1
ATOM 677 N N . SER A 1 88 ? 56.131 36.501 -107.710 1.00 52.19 88 SER A N 1
ATOM 678 C CA . SER A 1 88 ? 57.224 37.174 -107.000 1.00 52.19 88 SER A CA 1
ATOM 679 C C . SER A 1 88 ? 58.396 36.215 -106.807 1.00 52.19 88 SER A C 1
ATOM 681 O O . SER A 1 88 ? 58.196 35.083 -106.368 1.00 52.19 88 SER A O 1
ATOM 683 N N . THR A 1 89 ? 59.614 36.680 -107.084 1.00 57.88 89 THR A N 1
ATOM 684 C CA . THR A 1 89 ? 60.858 36.011 -106.680 1.00 57.88 89 THR A CA 1
ATOM 685 C C . THR A 1 89 ? 60.904 35.853 -105.151 1.00 57.88 89 THR A C 1
ATOM 687 O O . THR A 1 89 ? 60.492 36.784 -104.449 1.00 57.88 89 THR A O 1
ATOM 690 N N . PRO A 1 90 ? 61.360 34.701 -104.623 1.00 66.69 90 PRO A N 1
ATOM 691 C CA . PRO A 1 90 ? 61.430 34.449 -103.183 1.00 66.69 90 PRO A CA 1
ATOM 692 C C . PRO A 1 90 ? 62.450 35.360 -102.481 1.00 66.69 90 PRO A C 1
ATOM 694 O O . PRO A 1 90 ? 63.399 35.845 -103.098 1.00 66.69 90 PRO A O 1
ATOM 697 N N . GLU A 1 91 ? 62.234 35.609 -101.187 1.00 59.09 91 GLU A N 1
ATOM 698 C CA . GLU A 1 91 ? 63.014 36.568 -100.399 1.00 59.09 91 GLU A CA 1
ATOM 699 C C . GLU A 1 91 ? 64.471 36.113 -100.140 1.00 59.09 91 GLU A C 1
ATOM 701 O O . GLU A 1 91 ? 64.740 34.916 -100.003 1.00 59.09 91 GLU A O 1
ATOM 706 N N . PRO A 1 92 ? 65.431 37.055 -100.040 1.00 65.69 92 PRO A N 1
ATOM 707 C CA . PRO A 1 92 ? 66.833 36.763 -99.746 1.00 65.69 92 PRO A CA 1
ATOM 708 C C . PRO A 1 92 ? 67.053 36.056 -98.402 1.00 65.69 92 PRO A C 1
ATOM 710 O O . PRO A 1 92 ? 66.587 36.525 -97.368 1.00 65.69 92 PRO A O 1
ATOM 713 N N . VAL A 1 93 ? 67.862 34.993 -98.396 1.00 68.62 93 VAL A N 1
ATOM 714 C CA . VAL A 1 93 ? 68.315 34.325 -97.162 1.00 68.62 93 VAL A CA 1
ATOM 715 C C . VAL A 1 93 ? 69.146 35.290 -96.302 1.00 68.62 93 VAL A C 1
ATOM 717 O O . VAL A 1 93 ? 70.020 36.000 -96.813 1.00 68.62 93 VAL A O 1
ATOM 720 N N . GLU A 1 94 ? 68.873 35.309 -94.994 1.00 55.19 94 GLU A N 1
ATOM 721 C CA . GLU A 1 94 ? 69.463 36.250 -94.036 1.00 55.19 94 GLU A CA 1
ATOM 722 C C . GLU A 1 94 ? 71.004 36.272 -94.099 1.00 55.19 94 GLU A C 1
ATOM 724 O O . GLU A 1 94 ? 71.678 35.247 -93.994 1.00 55.19 94 GLU A O 1
ATOM 729 N N . GLY A 1 95 ? 71.571 37.473 -94.271 1.00 65.75 95 GLY A N 1
ATOM 730 C CA . GLY A 1 95 ? 73.020 37.716 -94.271 1.00 65.75 95 GLY A CA 1
ATOM 731 C C . GLY A 1 95 ? 73.673 37.946 -95.641 1.00 65.75 95 GLY A C 1
ATOM 732 O O . GLY A 1 95 ? 74.862 38.264 -95.687 1.00 65.75 95 GLY A O 1
ATOM 733 N N . ARG A 1 96 ? 72.935 37.864 -96.760 1.00 65.94 96 ARG A N 1
ATOM 734 C CA . ARG A 1 96 ? 73.414 38.278 -98.098 1.00 65.94 96 ARG A CA 1
ATOM 735 C C . ARG A 1 96 ? 72.420 39.224 -98.776 1.00 65.94 96 ARG A C 1
ATOM 737 O O . ARG A 1 96 ? 71.214 39.035 -98.684 1.00 65.94 96 ARG A O 1
ATOM 744 N N . ARG A 1 97 ? 72.918 40.249 -99.478 1.00 60.81 97 ARG A N 1
ATOM 745 C CA . ARG A 1 97 ? 72.085 41.157 -100.290 1.00 60.81 97 ARG A CA 1
ATOM 746 C C . ARG A 1 97 ? 72.142 40.702 -101.746 1.00 60.81 97 ARG A C 1
ATOM 748 O O . ARG A 1 97 ? 73.232 40.449 -102.251 1.00 60.81 97 ARG A O 1
ATOM 755 N N . HIS A 1 98 ? 70.986 40.591 -102.393 1.00 67.06 98 HIS A N 1
ATOM 756 C CA . HIS A 1 98 ? 70.925 40.370 -103.837 1.00 67.06 98 HIS A CA 1
ATOM 757 C C . HIS A 1 98 ? 71.360 41.658 -104.551 1.00 67.06 98 HIS A C 1
ATOM 759 O O . HIS A 1 98 ? 71.063 42.757 -104.080 1.00 67.06 98 HIS A O 1
ATOM 765 N N . MET A 1 99 ? 72.122 41.511 -105.632 1.00 65.69 99 MET A N 1
ATOM 766 C CA . MET A 1 99 ? 72.585 42.604 -106.484 1.00 65.69 99 MET A CA 1
ATOM 767 C C . MET A 1 99 ? 71.961 42.401 -107.860 1.00 65.69 99 MET A C 1
ATOM 769 O O . MET A 1 99 ? 72.116 41.327 -108.440 1.00 65.69 99 MET A O 1
ATOM 773 N N . ASP A 1 100 ? 71.254 43.411 -108.357 1.00 62.78 100 ASP A N 1
ATOM 774 C CA . ASP A 1 100 ? 70.586 43.338 -109.653 1.00 62.78 100 ASP A CA 1
ATOM 775 C C . ASP A 1 100 ? 71.626 43.429 -110.779 1.00 62.78 100 ASP A C 1
ATOM 777 O O . ASP A 1 100 ? 72.410 44.377 -110.850 1.00 62.78 100 ASP A O 1
ATOM 781 N N . VAL A 1 101 ? 71.654 42.416 -111.649 1.00 66.81 101 VAL A N 1
ATOM 782 C CA . VAL A 1 101 ? 72.497 42.379 -112.851 1.00 66.81 101 VAL A CA 1
ATOM 783 C C . VAL A 1 101 ? 71.617 42.702 -114.056 1.00 66.81 101 VAL A C 1
ATOM 785 O O . VAL A 1 101 ? 70.585 42.065 -114.266 1.00 66.81 101 VAL A O 1
ATOM 788 N N . GLN A 1 102 ? 72.018 43.698 -114.848 1.00 64.44 102 GLN A N 1
ATOM 789 C CA . GLN A 1 102 ? 71.278 44.160 -116.022 1.00 64.44 102 GLN A CA 1
ATOM 790 C C . GLN A 1 102 ? 71.251 43.067 -117.103 1.00 64.44 102 GLN A C 1
ATOM 792 O O . GLN A 1 102 ? 72.264 42.794 -117.743 1.00 64.44 102 GLN A O 1
ATOM 797 N N . THR A 1 103 ? 70.093 42.425 -117.273 1.00 58.31 103 THR A N 1
ATOM 798 C CA . THR A 1 103 ? 69.844 41.328 -118.231 1.00 58.31 103 THR A CA 1
ATOM 799 C C . THR A 1 103 ? 68.819 41.701 -119.303 1.00 58.31 103 THR A C 1
ATOM 801 O O . THR A 1 103 ? 68.303 40.831 -120.002 1.00 58.31 103 THR A O 1
ATOM 804 N N . ASP A 1 104 ? 68.552 42.995 -119.486 1.00 64.75 104 ASP A N 1
ATOM 805 C CA . ASP A 1 104 ? 67.672 43.449 -120.557 1.00 64.75 104 ASP A CA 1
ATOM 806 C C . ASP A 1 104 ? 68.299 43.138 -121.926 1.00 64.75 104 ASP A C 1
ATOM 808 O O . ASP A 1 104 ? 69.415 43.559 -122.245 1.00 64.75 104 ASP A O 1
ATOM 812 N N . VAL A 1 105 ? 67.561 42.367 -122.727 1.00 58.47 105 VAL A N 1
ATOM 813 C CA . VAL A 1 105 ? 67.909 41.973 -124.095 1.00 58.47 105 VAL A CA 1
ATOM 814 C C . VAL A 1 105 ? 67.896 43.218 -124.983 1.00 58.47 105 VAL A C 1
ATOM 816 O O . VAL A 1 105 ? 66.844 43.780 -125.275 1.00 58.47 105 VAL A O 1
ATOM 819 N N . TYR A 1 106 ? 69.076 43.660 -125.410 1.00 51.41 106 TYR A N 1
ATOM 820 C CA . TYR A 1 106 ? 69.257 44.828 -126.272 1.00 51.41 106 TYR A CA 1
ATOM 821 C C . TYR A 1 106 ? 69.191 44.427 -127.755 1.00 51.41 106 TYR A C 1
ATOM 823 O O . TYR A 1 106 ? 70.222 44.320 -128.416 1.00 51.41 106 TYR A O 1
ATOM 831 N N . LEU A 1 107 ? 67.984 44.165 -128.269 1.00 62.47 107 LEU A N 1
ATOM 832 C CA . LEU A 1 107 ? 67.697 43.994 -129.701 1.00 62.47 107 LEU A CA 1
ATOM 833 C C . LEU A 1 107 ? 66.317 44.599 -130.024 1.00 62.47 107 LEU A C 1
ATOM 835 O O . LEU A 1 107 ? 65.313 44.200 -129.442 1.00 62.47 107 LEU A O 1
ATOM 839 N N . GLU A 1 108 ? 66.278 45.573 -130.937 1.00 54.38 108 GLU A N 1
ATOM 840 C CA . GLU A 1 108 ? 65.050 46.185 -131.467 1.00 54.38 108 GLU A CA 1
ATOM 841 C C . GLU A 1 108 ? 64.518 45.359 -132.653 1.00 54.38 108 GLU A C 1
ATOM 843 O O . GLU A 1 108 ? 65.234 45.135 -133.630 1.00 54.38 108 GLU A O 1
ATOM 848 N N . GLU A 1 109 ? 63.259 44.916 -132.598 1.00 58.81 109 GLU A N 1
ATOM 849 C CA . GLU A 1 109 ? 62.595 44.226 -133.711 1.00 58.81 109 GLU A CA 1
ATOM 850 C C . GLU A 1 109 ? 61.975 45.244 -134.687 1.00 58.81 109 GLU A C 1
ATOM 852 O O . GLU A 1 109 ? 60.998 45.925 -134.366 1.00 58.81 109 GLU A O 1
ATOM 857 N N . LEU A 1 110 ? 62.526 45.343 -135.905 1.00 61.81 110 LEU A N 1
ATOM 858 C CA . LEU A 1 110 ? 61.892 46.062 -137.016 1.00 61.81 110 LEU A CA 1
ATOM 859 C C . LEU A 1 110 ? 60.716 45.234 -137.554 1.00 61.81 110 LEU A C 1
ATOM 861 O O . LEU A 1 110 ? 60.909 44.189 -138.171 1.00 61.81 110 LEU A O 1
ATOM 865 N N . THR A 1 111 ? 59.496 45.729 -137.356 1.00 47.50 111 THR A N 1
ATOM 866 C CA . THR A 1 111 ? 58.268 45.178 -137.942 1.00 47.50 111 THR A CA 1
ATOM 867 C C . THR A 1 111 ? 57.846 46.032 -139.135 1.00 47.50 111 THR A C 1
ATOM 869 O O . THR A 1 111 ? 57.199 47.061 -138.972 1.00 47.50 111 THR A O 1
ATOM 872 N N . ASP A 1 112 ? 58.218 45.609 -140.344 1.00 51.66 112 ASP A N 1
ATOM 873 C CA . ASP A 1 112 ? 57.682 46.173 -141.587 1.00 51.66 112 ASP A CA 1
ATOM 874 C C . ASP A 1 112 ? 56.903 45.079 -142.325 1.00 51.66 112 ASP A C 1
ATOM 876 O O . ASP A 1 112 ? 57.476 44.171 -142.928 1.00 51.66 112 ASP A O 1
ATOM 880 N N . VAL A 1 113 ? 55.575 45.122 -142.192 1.00 60.78 113 VAL A N 1
ATOM 881 C CA . VAL A 1 113 ? 54.646 44.268 -142.936 1.00 60.78 113 VAL A CA 1
ATOM 882 C C . VAL A 1 113 ? 53.852 45.174 -143.866 1.00 60.78 113 VAL A C 1
ATOM 884 O O . VAL A 1 113 ? 53.083 46.029 -143.425 1.00 60.78 113 VAL A O 1
ATOM 887 N N . VAL A 1 114 ? 54.070 44.976 -145.165 1.00 57.00 114 VAL A N 1
ATOM 888 C CA . VAL A 1 114 ? 53.421 45.703 -146.259 1.00 57.00 114 VAL A CA 1
ATOM 889 C C . VAL A 1 114 ? 51.913 45.390 -146.271 1.00 57.00 114 VAL A C 1
ATOM 891 O O . VAL A 1 114 ? 51.541 44.221 -146.173 1.00 57.00 114 VAL A O 1
ATOM 894 N N . PRO A 1 115 ? 51.025 46.395 -146.383 1.00 60.56 115 PRO A N 1
ATOM 895 C CA . PRO A 1 115 ? 49.580 46.183 -146.357 1.00 60.56 115 PRO A CA 1
ATOM 896 C C . PRO A 1 115 ? 49.042 45.691 -147.710 1.00 60.56 115 PRO A C 1
ATOM 898 O O . PRO A 1 115 ? 49.138 46.394 -148.716 1.00 60.56 115 PRO A O 1
ATOM 901 N N . GLU A 1 116 ? 48.409 44.518 -147.716 1.00 51.84 116 GLU A N 1
ATOM 902 C CA . GLU A 1 116 ? 47.631 44.001 -148.849 1.00 51.84 116 GLU A CA 1
ATOM 903 C C . GLU A 1 116 ? 46.136 44.296 -148.650 1.00 51.84 116 GLU A C 1
ATOM 905 O O . GLU A 1 116 ? 45.585 44.137 -147.558 1.00 51.84 116 GLU A O 1
ATOM 910 N N . ALA A 1 117 ? 45.486 44.777 -149.711 1.00 49.34 117 ALA A N 1
ATOM 911 C CA . ALA A 1 117 ? 44.082 45.168 -149.729 1.00 49.34 117 ALA A CA 1
ATOM 912 C C . ALA A 1 117 ? 43.323 44.326 -150.760 1.00 49.34 117 ALA A C 1
ATOM 914 O O . ALA A 1 117 ? 43.410 44.582 -151.961 1.00 49.34 117 ALA A O 1
ATOM 915 N N . ASP A 1 118 ? 42.538 43.361 -150.287 1.00 45.00 118 ASP A N 1
ATOM 916 C CA . ASP A 1 118 ? 41.667 42.561 -151.144 1.00 45.00 118 ASP A CA 1
ATOM 917 C C . ASP A 1 118 ? 40.316 43.253 -151.352 1.00 45.00 118 ASP A C 1
ATOM 919 O O . ASP A 1 118 ? 39.542 43.490 -150.422 1.00 45.00 118 ASP A O 1
ATOM 923 N N . THR A 1 119 ? 40.018 43.565 -152.614 1.00 48.88 119 THR A N 1
ATOM 924 C CA . THR A 1 119 ? 38.698 44.002 -153.086 1.00 48.88 119 THR A CA 1
ATOM 925 C C . THR A 1 119 ? 38.271 43.098 -154.238 1.00 48.88 119 THR A C 1
ATOM 927 O O . THR A 1 119 ? 38.923 43.026 -155.273 1.00 48.88 119 THR A O 1
ATOM 930 N N . THR A 1 120 ? 37.174 42.366 -154.057 1.00 44.34 120 THR A N 1
ATOM 931 C CA . THR A 1 120 ? 36.671 41.395 -155.039 1.00 44.34 120 THR A CA 1
ATOM 932 C C . THR A 1 120 ? 35.689 42.031 -156.021 1.00 44.34 120 THR A C 1
ATOM 934 O O . THR A 1 120 ? 34.755 42.708 -155.593 1.00 44.34 120 THR A O 1
ATOM 937 N N . THR A 1 121 ? 35.815 41.740 -157.321 1.00 45.28 121 THR A N 1
ATOM 938 C CA . THR A 1 121 ? 34.699 41.755 -158.293 1.00 45.28 121 THR A CA 1
ATOM 939 C C . THR A 1 121 ? 34.980 40.827 -159.492 1.00 45.28 121 THR A C 1
ATOM 941 O O . THR A 1 121 ? 36.121 40.539 -159.828 1.00 45.28 121 THR A O 1
ATOM 944 N N . GLN A 1 122 ? 33.895 40.305 -160.065 1.00 48.94 122 GLN A N 1
ATOM 945 C CA . GLN A 1 122 ? 33.705 39.127 -160.931 1.00 48.94 122 GLN A CA 1
ATOM 946 C C . GLN A 1 122 ? 34.137 39.287 -162.411 1.00 48.94 122 GLN A C 1
ATOM 948 O O . GLN A 1 122 ? 33.799 40.310 -162.999 1.00 48.94 122 GLN A O 1
ATOM 953 N N . THR A 1 123 ? 34.763 38.264 -163.038 1.00 38.28 123 THR A N 1
ATOM 954 C CA . THR A 1 123 ? 34.472 37.666 -164.388 1.00 38.28 123 THR A CA 1
ATOM 955 C C . THR A 1 123 ? 35.555 36.665 -164.879 1.00 38.28 123 THR A C 1
ATOM 957 O O . THR A 1 123 ? 36.608 36.544 -164.267 1.00 38.28 123 THR A O 1
ATOM 960 N N . ASP A 1 124 ? 35.216 35.895 -165.928 1.00 52.88 124 ASP A N 1
ATOM 961 C CA . ASP A 1 124 ? 35.587 34.500 -166.278 1.00 52.88 124 ASP A CA 1
ATOM 962 C C . ASP A 1 124 ? 36.842 34.290 -167.186 1.00 52.88 124 ASP A C 1
ATOM 964 O O . ASP A 1 124 ? 37.349 35.240 -167.781 1.00 52.88 124 ASP A O 1
ATOM 968 N N . ALA A 1 125 ? 37.323 33.037 -167.311 1.00 59.47 125 ALA A N 1
ATOM 969 C CA . ALA A 1 125 ? 38.671 32.622 -167.777 1.00 59.47 125 ALA A CA 1
ATOM 970 C C . ALA A 1 125 ? 38.809 32.098 -169.242 1.00 59.47 125 ALA A C 1
ATOM 972 O O . ALA A 1 125 ? 37.872 31.527 -169.797 1.00 59.47 125 ALA A O 1
ATOM 973 N N . PHE A 1 126 ? 40.014 32.199 -169.850 1.00 43.91 126 PHE A N 1
ATOM 974 C CA . PHE A 1 126 ? 40.359 31.615 -171.173 1.00 43.91 126 PHE A CA 1
ATOM 975 C C . PHE A 1 126 ? 41.853 31.192 -171.292 1.00 43.91 126 PHE A C 1
ATOM 977 O O . PHE A 1 126 ? 42.722 31.912 -170.803 1.00 43.91 126 PHE A O 1
ATOM 984 N N . LEU A 1 127 ? 42.171 30.062 -171.958 1.00 58.19 127 LEU A N 1
ATOM 985 C CA . LEU A 1 127 ? 43.540 29.535 -172.213 1.00 58.19 127 LEU A CA 1
ATOM 986 C C . LEU A 1 127 ? 43.707 28.974 -173.646 1.00 58.19 127 LEU A C 1
ATOM 988 O O . LEU A 1 127 ? 42.732 28.493 -174.221 1.00 58.19 127 LEU A O 1
ATOM 992 N N . ASP A 1 128 ? 44.947 28.976 -174.175 1.00 57.16 128 ASP A N 1
ATOM 993 C CA . ASP A 1 128 ? 45.295 28.631 -175.572 1.00 57.16 128 ASP A CA 1
ATOM 994 C C . ASP A 1 128 ? 46.524 27.682 -175.753 1.00 57.16 128 ASP A C 1
ATOM 996 O O . ASP A 1 128 ? 47.293 27.429 -174.828 1.00 57.16 128 ASP A O 1
ATOM 1000 N N . ARG A 1 129 ? 46.658 27.141 -176.978 1.00 57.75 129 ARG A N 1
ATOM 1001 C CA . ARG A 1 129 ? 47.211 25.834 -177.455 1.00 57.75 129 ARG A CA 1
ATOM 1002 C C . ARG A 1 129 ? 48.749 25.676 -177.687 1.00 57.75 129 ARG A C 1
ATOM 1004 O O . ARG A 1 129 ? 49.420 26.673 -177.932 1.00 57.75 129 ARG A O 1
ATOM 1011 N N . PRO A 1 130 ? 49.310 24.433 -177.787 1.00 52.50 130 PRO A N 1
ATOM 1012 C CA . PRO A 1 130 ? 50.736 24.197 -178.094 1.00 52.50 130 PRO A CA 1
ATOM 1013 C C . PRO A 1 130 ? 51.049 23.584 -179.490 1.00 52.50 130 PRO A C 1
ATOM 1015 O O . PRO A 1 130 ? 50.207 22.904 -180.087 1.00 52.50 130 PRO A O 1
ATOM 1018 N N . PRO A 1 131 ? 52.289 23.778 -179.991 1.00 61.50 131 PRO A N 1
ATOM 1019 C CA . PRO A 1 131 ? 53.007 22.840 -180.894 1.00 61.50 131 PRO A CA 1
ATOM 1020 C C . PRO A 1 131 ? 54.541 22.785 -180.593 1.00 61.50 131 PRO A C 1
ATOM 1022 O O . PRO A 1 131 ? 55.045 23.663 -179.906 1.00 61.50 131 PRO A O 1
ATOM 1025 N N . THR A 1 132 ? 55.443 21.914 -181.073 1.00 50.47 132 THR A N 1
ATOM 1026 C CA . THR A 1 132 ? 55.535 20.534 -181.626 1.00 50.47 132 THR A CA 1
ATOM 1027 C C . THR A 1 132 ? 57.039 20.134 -181.561 1.00 50.47 132 THR A C 1
ATOM 1029 O O . THR A 1 132 ? 57.873 21.042 -181.617 1.00 50.47 132 THR A O 1
ATOM 1032 N N . PRO A 1 133 ? 57.429 18.838 -181.485 1.00 59.47 133 PRO A N 1
ATOM 1033 C CA . PRO A 1 133 ? 58.816 18.425 -181.196 1.00 59.47 133 PRO A CA 1
ATOM 1034 C C . PRO A 1 133 ? 59.667 17.993 -182.417 1.00 59.47 133 PRO A C 1
ATOM 1036 O O . PRO A 1 133 ? 59.142 17.711 -183.493 1.00 59.47 133 PRO A O 1
ATOM 1039 N N . GLN A 1 134 ? 60.996 17.939 -182.211 1.00 58.12 134 GLN A N 1
ATOM 1040 C CA . GLN A 1 134 ? 62.066 17.761 -183.215 1.00 58.12 134 GLN A CA 1
ATOM 1041 C C . GLN A 1 134 ? 62.799 16.399 -183.138 1.00 58.12 134 GLN A C 1
ATOM 1043 O O . GLN A 1 134 ? 62.726 15.684 -182.144 1.00 58.12 134 GLN A O 1
ATOM 1048 N N . PHE A 1 135 ? 63.515 16.064 -184.218 1.00 57.72 135 PHE A N 1
ATOM 1049 C CA . PHE A 1 135 ? 64.049 14.739 -184.570 1.00 57.72 135 PHE A CA 1
ATOM 1050 C C . PHE A 1 135 ? 65.536 14.530 -184.213 1.00 57.72 135 PHE A C 1
ATOM 1052 O O . PHE A 1 135 ? 66.342 15.433 -184.434 1.00 57.72 135 PHE A O 1
ATOM 1059 N N . VAL A 1 136 ? 65.919 13.319 -183.764 1.00 60.09 136 VAL A N 1
ATOM 1060 C CA . VAL A 1 136 ? 67.325 12.920 -183.520 1.00 60.09 136 VAL A CA 1
ATOM 1061 C C . VAL A 1 136 ? 67.578 11.433 -183.876 1.00 60.09 136 VAL A C 1
ATOM 1063 O O . VAL A 1 136 ? 66.779 10.591 -183.467 1.00 60.09 136 VAL A O 1
ATOM 1066 N N . PRO A 1 137 ? 68.676 11.069 -184.583 1.00 57.06 137 PRO A N 1
ATOM 1067 C CA . PRO A 1 137 ? 68.999 9.678 -184.953 1.00 57.06 137 PRO A CA 1
ATOM 1068 C C . PRO A 1 137 ? 69.849 8.907 -183.913 1.00 57.06 137 PRO A C 1
ATOM 1070 O O . PRO A 1 137 ? 70.546 9.500 -183.092 1.00 57.06 137 PRO A O 1
ATOM 1073 N N . THR A 1 138 ? 69.832 7.568 -183.987 1.00 67.25 138 THR A N 1
ATOM 1074 C CA . THR A 1 138 ? 70.254 6.604 -182.941 1.00 67.25 138 THR A CA 1
ATOM 1075 C C . THR A 1 138 ? 71.685 6.030 -183.051 1.00 67.25 138 THR A C 1
ATOM 1077 O O . THR A 1 138 ? 72.226 5.871 -184.144 1.00 67.25 138 THR A O 1
ATOM 1080 N N . LYS A 1 139 ? 72.283 5.658 -181.897 1.00 55.69 139 LYS A N 1
ATOM 1081 C CA . LYS A 1 139 ? 73.592 4.967 -181.730 1.00 55.69 139 LYS A CA 1
ATOM 1082 C C . LYS A 1 139 ? 73.417 3.536 -181.170 1.00 55.69 139 LYS A C 1
ATOM 1084 O O . LYS A 1 139 ? 72.397 3.261 -180.549 1.00 55.69 139 LYS A O 1
ATOM 1089 N N . SER A 1 140 ? 74.399 2.644 -181.385 1.00 51.78 140 SER A N 1
ATOM 1090 C CA . SER A 1 140 ? 74.303 1.179 -181.173 1.00 51.78 140 SER A CA 1
ATOM 1091 C C . SER A 1 140 ? 75.307 0.592 -180.149 1.00 51.78 140 SER A C 1
ATOM 1093 O O . SER A 1 140 ? 76.511 0.708 -180.377 1.00 51.78 140 SER A O 1
ATOM 1095 N N . GLY A 1 141 ? 74.773 -0.135 -179.139 1.00 65.81 141 GLY A N 1
ATOM 1096 C CA . GLY A 1 141 ? 75.390 -1.146 -178.231 1.00 65.81 141 GLY A CA 1
ATOM 1097 C C . GLY A 1 141 ? 75.787 -0.648 -176.823 1.00 65.81 141 GLY A C 1
ATOM 1098 O O . GLY A 1 141 ? 76.179 0.505 -176.709 1.00 65.81 141 GLY A O 1
ATOM 1099 N N . THR A 1 142 ? 75.813 -1.422 -175.722 1.00 64.94 142 THR A N 1
ATOM 1100 C CA . THR A 1 142 ? 74.955 -2.514 -175.183 1.00 64.94 142 THR A CA 1
ATOM 1101 C C . THR A 1 142 ? 75.002 -2.339 -173.655 1.00 64.94 142 THR A C 1
ATOM 1103 O O . THR A 1 142 ? 76.104 -2.235 -173.114 1.00 64.94 142 THR A O 1
ATOM 1106 N N . ASP A 1 143 ? 73.862 -2.296 -172.966 1.00 67.06 143 ASP A N 1
ATOM 1107 C CA . ASP A 1 143 ? 73.801 -1.843 -171.565 1.00 67.06 143 ASP A CA 1
ATOM 1108 C C . ASP A 1 143 ? 73.888 -3.003 -170.546 1.00 67.06 143 ASP A C 1
ATOM 1110 O O . ASP A 1 143 ? 73.337 -4.080 -170.776 1.00 67.06 143 ASP A O 1
ATOM 1114 N N . ALA A 1 144 ? 74.553 -2.776 -169.402 1.00 69.50 144 ALA A N 1
ATOM 1115 C CA . ALA A 1 144 ? 74.601 -3.676 -168.241 1.00 69.50 144 ALA A CA 1
ATOM 1116 C C . ALA A 1 144 ? 74.204 -2.915 -166.964 1.00 69.50 144 ALA A C 1
ATOM 1118 O O . ALA A 1 144 ? 74.565 -1.748 -166.809 1.00 69.50 144 ALA A O 1
ATOM 1119 N N . ALA A 1 145 ? 73.488 -3.573 -166.048 1.00 71.50 145 ALA A N 1
ATOM 1120 C CA . ALA A 1 145 ? 73.065 -2.996 -164.773 1.00 71.50 145 ALA A CA 1
ATOM 1121 C C . ALA A 1 145 ? 73.392 -3.940 -163.605 1.00 71.50 145 ALA A C 1
ATOM 1123 O O . ALA A 1 145 ? 73.252 -5.157 -163.722 1.00 71.50 145 ALA A O 1
ATOM 1124 N N . THR A 1 146 ? 73.811 -3.364 -162.481 1.00 76.12 146 THR A N 1
ATOM 1125 C CA . THR A 1 146 ? 74.060 -4.036 -161.196 1.00 76.12 146 THR A CA 1
ATOM 1126 C C . THR A 1 146 ? 73.194 -3.371 -160.126 1.00 76.12 146 THR A C 1
ATOM 1128 O O . THR A 1 146 ? 73.186 -2.142 -160.058 1.00 76.12 146 THR A O 1
ATOM 1131 N N . GLN A 1 147 ? 72.490 -4.155 -159.303 1.00 83.44 147 GLN A N 1
ATOM 1132 C CA . GLN A 1 147 ? 71.574 -3.684 -158.254 1.00 83.44 147 GLN A CA 1
ATOM 1133 C C . GLN A 1 147 ? 71.919 -4.368 -156.923 1.00 83.44 147 GLN A C 1
ATOM 1135 O O . GLN A 1 147 ? 72.189 -5.565 -156.921 1.00 83.44 147 GLN A O 1
ATOM 1140 N N . ILE A 1 148 ? 71.907 -3.614 -155.820 1.00 84.38 148 ILE A N 1
ATOM 1141 C CA . ILE A 1 148 ? 72.027 -4.142 -154.449 1.00 84.38 148 ILE A CA 1
ATOM 1142 C C . ILE A 1 148 ? 70.621 -4.517 -153.964 1.00 84.38 148 ILE A C 1
ATOM 1144 O O . ILE A 1 148 ? 69.700 -3.697 -154.071 1.00 84.38 148 ILE A O 1
ATOM 1148 N N . GLU A 1 149 ? 70.452 -5.742 -153.463 1.00 83.69 149 GLU A N 1
ATOM 1149 C CA . GLU A 1 149 ? 69.153 -6.276 -153.027 1.00 83.69 149 GLU A CA 1
ATOM 1150 C C . GLU A 1 149 ? 68.793 -5.843 -151.596 1.00 83.69 149 GLU A C 1
ATOM 1152 O O . GLU A 1 149 ? 69.643 -5.464 -150.782 1.00 83.69 149 GLU A O 1
ATOM 1157 N N . GLN A 1 150 ? 67.501 -5.889 -151.261 1.00 80.56 150 GLN A N 1
ATOM 1158 C CA . GLN A 1 150 ? 67.025 -5.486 -149.937 1.00 80.56 150 GLN A CA 1
ATOM 1159 C C . GLN A 1 150 ? 67.617 -6.402 -148.847 1.00 80.56 150 GLN A C 1
ATOM 1161 O O . GLN A 1 150 ? 67.332 -7.596 -148.806 1.00 80.56 150 GLN A O 1
ATOM 1166 N N . GLY A 1 151 ? 68.434 -5.828 -147.956 1.00 81.38 151 GLY A N 1
ATOM 1167 C CA . GLY A 1 151 ? 69.097 -6.536 -146.851 1.00 81.38 151 GLY A CA 1
ATOM 1168 C C . GLY A 1 151 ? 70.577 -6.873 -147.072 1.00 81.38 151 GLY A C 1
ATOM 1169 O O . GLY A 1 151 ? 71.230 -7.308 -146.131 1.00 81.38 151 GLY A O 1
ATOM 1170 N N . GLU A 1 152 ? 71.137 -6.632 -148.261 1.00 82.19 152 GLU A N 1
ATOM 1171 C CA . GLU A 1 152 ? 72.556 -6.916 -148.555 1.00 82.19 152 GLU A CA 1
ATOM 1172 C C . GLU A 1 152 ? 73.528 -5.949 -147.843 1.00 82.19 152 GLU A C 1
ATOM 1174 O O . GLU A 1 152 ? 74.684 -6.286 -147.602 1.00 82.19 152 GLU A O 1
ATOM 1179 N N . LEU A 1 153 ? 73.042 -4.764 -147.457 1.00 83.75 153 LEU A N 1
ATOM 1180 C CA . LEU A 1 153 ? 73.809 -3.701 -146.793 1.00 83.75 153 LEU A CA 1
ATOM 1181 C C . LEU A 1 153 ? 73.394 -3.456 -145.329 1.00 83.75 153 LEU A C 1
ATOM 1183 O O . LEU A 1 153 ? 73.702 -2.405 -144.774 1.00 83.75 153 LEU A O 1
ATOM 1187 N N . PHE A 1 154 ? 72.650 -4.383 -144.720 1.00 88.12 154 PHE A N 1
ATOM 1188 C CA . PHE A 1 154 ? 72.163 -4.230 -143.349 1.00 88.12 154 PHE A CA 1
ATOM 1189 C C . PHE A 1 154 ? 73.285 -4.444 -142.323 1.00 88.12 154 PHE A C 1
ATOM 1191 O O . PHE A 1 154 ? 73.895 -5.513 -142.287 1.00 88.12 154 PHE A O 1
ATOM 1198 N N . ASP A 1 155 ? 73.501 -3.450 -141.461 1.00 88.38 155 ASP A N 1
ATOM 1199 C CA . ASP A 1 155 ? 74.379 -3.530 -140.293 1.00 88.38 155 ASP A CA 1
ATOM 1200 C C . ASP A 1 155 ? 73.529 -3.450 -139.018 1.00 88.38 155 ASP A C 1
ATOM 1202 O O . ASP A 1 155 ? 72.854 -2.450 -138.765 1.00 88.38 155 ASP A O 1
ATOM 1206 N N . PHE A 1 156 ? 73.529 -4.529 -138.234 1.00 91.12 156 PHE A N 1
ATOM 1207 C CA . PHE A 1 156 ? 72.697 -4.632 -137.037 1.00 91.12 156 PHE A CA 1
ATOM 1208 C C . PHE A 1 156 ? 73.111 -3.625 -135.965 1.00 91.12 156 PHE A C 1
ATOM 1210 O O . PHE A 1 156 ? 72.238 -3.031 -135.334 1.00 91.12 156 PHE A O 1
ATOM 1217 N N . ASP A 1 157 ? 74.418 -3.426 -135.774 1.00 93.25 157 ASP A N 1
ATOM 1218 C CA . ASP A 1 157 ? 74.936 -2.580 -134.699 1.00 93.25 157 ASP A CA 1
ATOM 1219 C C . ASP A 1 157 ? 74.577 -1.106 -134.954 1.00 93.25 157 ASP A C 1
ATOM 1221 O O . ASP A 1 157 ? 74.167 -0.407 -134.029 1.00 93.25 157 ASP A O 1
ATOM 1225 N N . ALA A 1 158 ? 74.621 -0.667 -136.218 1.00 90.88 158 ALA A N 1
ATOM 1226 C CA . ALA A 1 158 ? 74.224 0.683 -136.619 1.00 90.88 158 ALA A CA 1
ATOM 1227 C C . ALA A 1 158 ? 72.705 0.926 -136.515 1.00 90.88 158 ALA A C 1
ATOM 1229 O O . ALA A 1 158 ? 72.276 2.013 -136.131 1.00 90.88 158 ALA A O 1
ATOM 1230 N N . GLU A 1 159 ? 71.875 -0.070 -136.845 1.00 90.94 159 GLU A N 1
ATOM 1231 C CA . GLU A 1 159 ? 70.413 0.097 -136.838 1.00 90.94 159 GLU A CA 1
ATOM 1232 C C . GLU A 1 159 ? 69.805 -0.027 -135.428 1.00 90.94 159 GLU A C 1
ATOM 1234 O O . GLU A 1 159 ? 68.782 0.589 -135.126 1.00 90.94 159 GLU A O 1
ATOM 1239 N N . VAL A 1 160 ? 70.411 -0.823 -134.538 1.00 94.81 160 VAL A N 1
ATOM 1240 C CA . VAL A 1 160 ? 69.898 -1.032 -133.173 1.00 94.81 160 VAL A CA 1
ATOM 1241 C C . VAL A 1 160 ? 70.282 0.095 -132.209 1.00 94.81 160 VAL A C 1
ATOM 1243 O O . VAL A 1 160 ? 69.600 0.292 -131.201 1.00 94.81 160 VAL A O 1
ATOM 1246 N N . GLU A 1 161 ? 71.342 0.850 -132.509 1.00 92.81 161 GLU A N 1
ATOM 1247 C CA . GLU A 1 161 ? 71.867 1.916 -131.649 1.00 92.81 161 GLU A CA 1
ATOM 1248 C C . GLU A 1 161 ? 70.801 2.979 -131.287 1.00 92.81 161 GLU A C 1
ATOM 1250 O O . GLU A 1 161 ? 70.583 3.186 -130.088 1.00 92.81 161 GLU A O 1
ATOM 1255 N N . PRO A 1 162 ? 70.012 3.546 -132.229 1.00 95.38 162 PRO A N 1
ATOM 1256 C CA . PRO A 1 162 ? 68.942 4.492 -131.890 1.00 95.38 162 PRO A CA 1
ATOM 1257 C C . PRO A 1 162 ? 67.812 3.869 -131.055 1.00 95.38 162 PRO A C 1
ATOM 1259 O O . PRO A 1 162 ? 67.211 4.534 -130.210 1.00 95.38 162 PRO A O 1
ATOM 1262 N N . LEU A 1 163 ? 67.501 2.584 -131.273 1.00 93.75 163 LEU A N 1
ATOM 1263 C CA . LEU A 1 163 ? 66.458 1.880 -130.517 1.00 93.75 163 LEU A CA 1
ATOM 1264 C C . LEU A 1 163 ? 66.880 1.657 -129.065 1.00 93.75 163 LEU A C 1
ATOM 1266 O O . LEU A 1 163 ? 66.078 1.865 -128.152 1.00 93.75 163 LEU A O 1
ATOM 1270 N N . LEU A 1 164 ? 68.130 1.240 -128.850 1.00 94.19 164 LEU A N 1
ATOM 1271 C CA . LEU A 1 164 ? 68.684 1.058 -127.512 1.00 94.19 164 LEU A CA 1
ATOM 1272 C C . LEU A 1 164 ? 68.831 2.392 -126.787 1.00 94.19 164 LEU A C 1
ATOM 1274 O O . LEU A 1 164 ? 68.484 2.454 -125.612 1.00 94.19 164 LEU A O 1
ATOM 1278 N N . GLU A 1 165 ? 69.266 3.454 -127.466 1.00 93.75 165 GLU A N 1
ATOM 1279 C CA . GLU A 1 165 ? 69.367 4.789 -126.869 1.00 93.75 165 GLU A CA 1
ATOM 1280 C C . GLU A 1 165 ? 68.005 5.273 -126.354 1.00 93.75 165 GLU A C 1
ATOM 1282 O O . GLU A 1 165 ? 67.884 5.673 -125.195 1.00 93.75 165 GLU A O 1
ATOM 1287 N N . VAL A 1 166 ? 66.951 5.146 -127.168 1.00 95.88 166 VAL A N 1
ATOM 1288 C CA . VAL A 1 166 ? 65.590 5.526 -126.760 1.00 95.88 166 VAL A CA 1
ATOM 1289 C C . VAL A 1 166 ? 65.073 4.636 -125.631 1.00 95.88 166 VAL A C 1
ATOM 1291 O O . VAL A 1 166 ? 64.456 5.139 -124.690 1.00 95.88 166 VAL A O 1
ATOM 1294 N N . LEU A 1 167 ? 65.302 3.321 -125.696 1.00 96.00 167 LEU A N 1
ATOM 1295 C CA . LEU A 1 167 ? 64.812 2.392 -124.678 1.00 96.00 167 LEU A CA 1
ATOM 1296 C C . LEU A 1 167 ? 65.509 2.634 -123.337 1.00 96.00 167 LEU A C 1
ATOM 1298 O O . LEU A 1 167 ? 64.836 2.753 -122.315 1.00 96.00 167 LEU A O 1
ATOM 1302 N N . VAL A 1 168 ? 66.835 2.764 -123.340 1.00 96.50 168 VAL A N 1
ATOM 1303 C CA . VAL A 1 168 ? 67.620 3.060 -122.137 1.00 96.50 168 VAL A CA 1
ATOM 1304 C C . VAL A 1 168 ? 67.254 4.438 -121.595 1.00 96.50 168 VAL A C 1
ATOM 1306 O O . VAL A 1 168 ? 66.977 4.551 -120.404 1.00 96.50 168 VAL A O 1
ATOM 1309 N N . GLY A 1 169 ? 67.169 5.462 -122.450 1.00 96.44 169 GLY A N 1
ATOM 1310 C CA . GLY A 1 169 ? 66.775 6.812 -122.050 1.00 96.44 169 GLY A CA 1
ATOM 1311 C C . GLY A 1 169 ? 65.404 6.839 -121.376 1.00 96.44 169 GLY A C 1
ATOM 1312 O O . GLY A 1 169 ? 65.277 7.333 -120.259 1.00 96.44 169 GLY A O 1
ATOM 1313 N N . LYS A 1 170 ? 64.396 6.214 -121.997 1.00 96.56 170 LYS A N 1
ATOM 1314 C CA . LYS A 1 170 ? 63.032 6.178 -121.459 1.00 96.56 170 LYS A CA 1
ATOM 1315 C C . LYS A 1 170 ? 62.927 5.378 -120.162 1.00 96.56 170 LYS A C 1
ATOM 1317 O O . LYS A 1 170 ? 62.210 5.793 -119.258 1.00 96.56 170 LYS A O 1
ATOM 1322 N N . VAL A 1 171 ? 63.627 4.247 -120.056 1.00 97.00 171 VAL A N 1
ATOM 1323 C CA . VAL A 1 171 ? 63.633 3.438 -118.827 1.00 97.00 171 VAL A CA 1
ATOM 1324 C C . VAL A 1 171 ? 64.323 4.188 -117.689 1.00 97.00 171 VAL A C 1
ATOM 1326 O O . VAL A 1 171 ? 63.813 4.176 -116.574 1.00 97.00 171 VAL A O 1
ATOM 1329 N N . LEU A 1 172 ? 65.442 4.869 -117.953 1.00 96.38 172 LEU A N 1
ATOM 1330 C CA . LEU A 1 172 ? 66.137 5.665 -116.940 1.00 96.38 172 LEU A CA 1
ATOM 1331 C C . LEU A 1 172 ? 65.314 6.877 -116.497 1.00 96.38 172 LEU A C 1
ATOM 1333 O O . LEU A 1 172 ? 65.248 7.150 -115.303 1.00 96.38 172 LEU A O 1
ATOM 1337 N N . GLU A 1 173 ? 64.672 7.582 -117.430 1.00 95.25 173 GLU A N 1
ATOM 1338 C CA . GLU A 1 173 ? 63.813 8.726 -117.114 1.00 95.25 173 GLU A CA 1
ATOM 1339 C C . GLU A 1 173 ? 62.592 8.290 -116.295 1.00 95.25 173 GLU A C 1
ATOM 1341 O O . GLU A 1 173 ? 62.300 8.890 -115.261 1.00 95.25 173 GLU A O 1
ATOM 1346 N N . GLN A 1 174 ? 61.924 7.204 -116.699 1.00 96.38 174 GLN A N 1
ATOM 1347 C CA . GLN A 1 174 ? 60.789 6.657 -115.960 1.00 96.38 174 GLN A CA 1
ATOM 1348 C C . GLN A 1 174 ? 61.201 6.178 -114.562 1.00 96.38 174 GLN A C 1
ATOM 1350 O O . GLN A 1 174 ? 60.562 6.559 -113.586 1.00 96.38 174 GLN A O 1
ATOM 1355 N N . ALA A 1 175 ? 62.288 5.409 -114.446 1.00 96.25 175 ALA A N 1
ATOM 1356 C CA . ALA A 1 175 ? 62.783 4.942 -113.153 1.00 96.25 175 ALA A CA 1
ATOM 1357 C C . ALA A 1 175 ? 63.188 6.108 -112.238 1.00 96.25 175 ALA A C 1
ATOM 1359 O O . ALA A 1 175 ? 62.944 6.059 -111.036 1.00 96.25 175 ALA A O 1
ATOM 1360 N N . LEU A 1 176 ? 63.780 7.174 -112.791 1.00 95.88 176 LEU A N 1
ATOM 1361 C CA . LEU A 1 176 ? 64.120 8.367 -112.020 1.00 95.88 176 LEU A CA 1
ATOM 1362 C C . LEU A 1 176 ? 62.865 9.080 -111.499 1.00 95.88 176 LEU A C 1
ATOM 1364 O O . LEU A 1 176 ? 62.846 9.468 -110.335 1.00 95.88 176 LEU A O 1
ATOM 1368 N N . MET A 1 177 ? 61.827 9.238 -112.326 1.00 95.81 177 MET A N 1
ATOM 1369 C CA . MET A 1 177 ? 60.563 9.846 -111.893 1.00 95.81 177 MET A CA 1
ATOM 1370 C C . MET A 1 177 ? 59.878 9.011 -110.807 1.00 95.81 177 MET A C 1
ATOM 1372 O O . MET A 1 177 ? 59.503 9.563 -109.778 1.00 95.81 177 MET A O 1
ATOM 1376 N N . GLU A 1 178 ? 59.792 7.690 -110.986 1.00 96.56 178 GLU A N 1
ATOM 1377 C CA . GLU A 1 178 ? 59.181 6.783 -110.005 1.00 96.56 178 GLU A CA 1
ATOM 1378 C C . GLU A 1 178 ? 59.916 6.830 -108.656 1.00 96.56 178 GLU A C 1
ATOM 1380 O O . GLU A 1 178 ? 59.282 6.996 -107.617 1.00 96.56 178 GLU A O 1
ATOM 1385 N N . VAL A 1 179 ? 61.254 6.779 -108.655 1.00 97.69 179 VAL A N 1
ATOM 1386 C CA . VAL A 1 179 ? 62.046 6.847 -107.413 1.00 97.69 179 VAL A CA 1
ATOM 1387 C C . VAL A 1 179 ? 61.894 8.202 -106.714 1.00 97.69 179 VAL A C 1
ATOM 1389 O O . VAL A 1 179 ? 61.807 8.249 -105.488 1.00 97.69 179 VAL A O 1
ATOM 1392 N N . LEU A 1 180 ? 61.847 9.310 -107.462 1.00 95.94 180 LEU A N 1
ATOM 1393 C CA . LEU A 1 180 ? 61.633 10.637 -106.875 1.00 95.94 180 LEU A CA 1
ATOM 1394 C C . LEU A 1 180 ? 60.240 10.763 -106.245 1.00 95.94 180 LEU A C 1
ATOM 1396 O O . LEU A 1 180 ? 60.121 11.300 -105.144 1.00 95.94 180 LEU A O 1
ATOM 1400 N N . GLU A 1 181 ? 59.206 10.248 -106.911 1.00 95.62 181 GLU A N 1
ATOM 1401 C CA . GLU A 1 181 ? 57.841 10.220 -106.378 1.00 95.62 181 GLU A CA 1
ATOM 1402 C C . GLU A 1 181 ? 57.739 9.333 -105.126 1.00 95.62 181 GLU A C 1
ATOM 1404 O O . GLU A 1 181 ? 57.122 9.731 -104.136 1.00 95.62 181 GLU A O 1
ATOM 1409 N N . GLU A 1 182 ? 58.372 8.156 -105.124 1.00 96.38 182 GLU A N 1
ATOM 1410 C CA . GLU A 1 182 ? 58.399 7.258 -103.963 1.00 96.38 182 GLU A CA 1
ATOM 1411 C C . GLU A 1 182 ? 59.086 7.901 -102.751 1.00 96.38 182 GLU A C 1
ATOM 1413 O O . GLU A 1 182 ? 58.552 7.839 -101.638 1.00 96.38 182 GLU A O 1
ATOM 1418 N N . GLU A 1 183 ? 60.229 8.562 -102.955 1.00 95.62 183 GLU A N 1
ATOM 1419 C CA . GLU A 1 183 ? 60.944 9.293 -101.902 1.00 95.62 183 GLU A CA 1
ATOM 1420 C C . GLU A 1 183 ? 60.117 10.480 -101.372 1.00 95.62 183 GLU A C 1
ATOM 1422 O O . GLU A 1 183 ? 60.050 10.694 -100.157 1.00 95.62 183 GLU A O 1
ATOM 1427 N N . GLU A 1 184 ? 59.418 11.222 -102.240 1.00 95.25 184 GLU A N 1
ATOM 1428 C CA . GLU A 1 184 ? 58.530 12.314 -101.817 1.00 95.25 184 GLU A CA 1
ATOM 1429 C C . GLU A 1 184 ? 57.347 11.792 -100.988 1.00 95.25 184 GLU A C 1
ATOM 1431 O O . GLU A 1 184 ? 57.066 12.310 -99.900 1.00 95.25 184 GLU A O 1
ATOM 1436 N N . ILE A 1 185 ? 56.673 10.735 -101.455 1.00 96.06 185 ILE A N 1
ATOM 1437 C CA . ILE A 1 185 ? 55.555 10.117 -100.734 1.00 96.06 185 ILE A CA 1
ATOM 1438 C C . ILE A 1 185 ? 56.034 9.572 -99.386 1.00 96.06 185 ILE A C 1
ATOM 1440 O O . ILE A 1 185 ? 55.364 9.782 -98.369 1.00 96.06 185 ILE A O 1
ATOM 1444 N N . ALA A 1 186 ? 57.197 8.919 -99.341 1.00 95.81 186 ALA A N 1
ATOM 1445 C CA . ALA A 1 186 ? 57.785 8.424 -98.102 1.00 95.81 186 ALA A CA 1
ATOM 1446 C C . ALA A 1 186 ? 58.094 9.571 -97.128 1.00 95.81 186 ALA A C 1
ATOM 1448 O O . ALA A 1 186 ? 57.759 9.476 -95.943 1.00 95.81 186 ALA A O 1
ATOM 1449 N N . ALA A 1 187 ? 58.659 10.681 -97.611 1.00 95.50 187 ALA A N 1
ATOM 1450 C CA . ALA A 1 187 ? 58.926 11.863 -96.796 1.00 95.50 187 ALA A CA 1
ATOM 1451 C C . ALA A 1 187 ? 57.633 12.485 -96.235 1.00 95.50 187 ALA A C 1
ATOM 1453 O O . ALA A 1 187 ? 57.564 12.807 -95.044 1.00 95.50 187 ALA A O 1
ATOM 1454 N N . LEU A 1 188 ? 56.575 12.596 -97.048 1.00 94.62 188 LEU A N 1
ATOM 1455 C CA . LEU A 1 188 ? 55.269 13.101 -96.610 1.00 94.62 188 LEU A CA 1
ATOM 1456 C C . LEU A 1 188 ? 54.613 12.186 -95.571 1.00 94.62 188 LEU A C 1
ATOM 1458 O O . LEU A 1 188 ? 54.090 12.674 -94.566 1.00 94.62 188 LEU A O 1
ATOM 1462 N N . GLN A 1 189 ? 54.677 10.867 -95.769 1.00 95.69 189 GLN A N 1
ATOM 1463 C CA . GLN A 1 189 ? 54.159 9.891 -94.808 1.00 95.69 189 GLN A CA 1
ATOM 1464 C C . GLN A 1 189 ? 54.922 9.942 -93.482 1.00 95.69 189 GLN A C 1
ATOM 1466 O O . GLN A 1 189 ? 54.301 9.937 -92.419 1.00 95.69 189 GLN A O 1
ATOM 1471 N N . GLN A 1 190 ? 56.255 10.046 -93.519 1.00 94.94 190 GLN A N 1
ATOM 1472 C CA . GLN A 1 190 ? 57.077 10.197 -92.315 1.00 94.94 190 GLN A CA 1
ATOM 1473 C C . GLN A 1 190 ? 56.739 11.486 -91.561 1.00 94.94 190 GLN A C 1
ATOM 1475 O O . GLN A 1 190 ? 56.579 11.468 -90.338 1.00 94.94 190 GLN A O 1
ATOM 1480 N N . HIS A 1 191 ? 56.573 12.594 -92.285 1.00 93.88 191 HIS A N 1
ATOM 1481 C CA . HIS A 1 191 ? 56.153 13.865 -91.711 1.00 93.88 191 HIS A CA 1
ATOM 1482 C C . HIS A 1 191 ? 54.768 13.735 -91.059 1.00 93.88 191 HIS A C 1
ATOM 1484 O O . HIS A 1 191 ? 54.615 14.053 -89.880 1.00 93.88 191 HIS A O 1
ATOM 1490 N N . GLN A 1 192 ? 53.770 13.189 -91.762 1.00 94.38 192 GLN A N 1
ATOM 1491 C CA . GLN A 1 192 ? 52.430 12.972 -91.207 1.00 94.38 192 GLN A CA 1
ATOM 1492 C C . GLN A 1 192 ? 52.458 12.084 -89.954 1.00 94.38 192 GLN A C 1
ATOM 1494 O O . GLN A 1 192 ? 51.888 12.466 -88.930 1.00 94.38 192 GLN A O 1
ATOM 1499 N N . ALA A 1 193 ? 53.164 10.952 -89.995 1.00 94.88 193 ALA A N 1
ATOM 1500 C CA . ALA A 1 193 ? 53.303 10.048 -88.856 1.00 94.88 193 ALA A CA 1
ATOM 1501 C C . ALA A 1 193 ? 53.957 10.742 -87.650 1.00 94.88 193 ALA A C 1
ATOM 1503 O O . ALA A 1 193 ? 53.537 10.536 -86.510 1.00 94.88 193 ALA A O 1
ATOM 1504 N N . HIS A 1 194 ? 54.941 11.615 -87.886 1.00 95.19 194 HIS A N 1
ATOM 1505 C CA . HIS A 1 194 ? 55.561 12.420 -86.836 1.00 95.19 194 HIS A CA 1
ATOM 1506 C C . HIS A 1 194 ? 54.562 13.393 -86.186 1.00 95.19 194 HIS A C 1
ATOM 1508 O O . HIS A 1 194 ? 54.466 13.447 -84.957 1.00 95.19 194 HIS A O 1
ATOM 1514 N N . PHE A 1 195 ? 53.762 14.111 -86.983 1.00 94.38 195 PHE A N 1
ATOM 1515 C CA . PHE A 1 195 ? 52.724 15.008 -86.458 1.00 94.38 195 PHE A CA 1
ATOM 1516 C C . PHE A 1 195 ? 51.621 14.262 -85.710 1.00 94.38 195 PHE A C 1
ATOM 1518 O O . PHE A 1 195 ? 51.165 14.726 -84.664 1.00 94.38 195 PHE A O 1
ATOM 1525 N N . GLU A 1 196 ? 51.193 13.105 -86.209 1.00 94.12 196 GLU A N 1
ATOM 1526 C CA . GLU A 1 196 ? 50.198 12.269 -85.538 1.00 94.12 196 GLU A CA 1
ATOM 1527 C C . GLU A 1 196 ? 50.735 11.706 -84.216 1.00 94.12 196 GLU A C 1
ATOM 1529 O O . GLU A 1 196 ? 50.024 11.722 -83.207 1.00 94.12 196 GLU A O 1
ATOM 1534 N N . ALA A 1 197 ? 52.008 11.304 -84.174 1.00 94.44 197 ALA A N 1
ATOM 1535 C CA . ALA A 1 197 ? 52.670 10.879 -82.946 1.00 94.44 197 ALA A CA 1
ATOM 1536 C C . ALA A 1 197 ? 52.704 12.010 -81.905 1.00 94.44 197 ALA A C 1
ATOM 1538 O O . ALA A 1 197 ? 52.303 11.787 -80.761 1.00 94.44 197 ALA A O 1
ATOM 1539 N N . ILE A 1 198 ? 53.083 13.232 -82.301 1.00 95.25 198 ILE A N 1
ATOM 1540 C CA . ILE A 1 198 ? 53.070 14.405 -81.410 1.00 95.25 198 ILE A CA 1
ATOM 1541 C C . ILE A 1 198 ? 51.649 14.698 -80.926 1.00 95.25 198 ILE A C 1
ATOM 1543 O O . ILE A 1 198 ? 51.416 14.778 -79.722 1.00 95.25 198 ILE A O 1
ATOM 1547 N N . ARG A 1 199 ? 50.675 14.778 -81.840 1.00 95.12 199 ARG A N 1
ATOM 1548 C CA . ARG A 1 199 ? 49.275 15.066 -81.499 1.00 95.12 199 ARG A CA 1
ATOM 1549 C C . ARG A 1 199 ? 48.703 14.028 -80.536 1.00 95.12 199 ARG A C 1
ATOM 1551 O O . ARG A 1 199 ? 47.993 14.382 -79.596 1.00 95.12 199 ARG A O 1
ATOM 1558 N N . SER A 1 200 ? 48.992 12.747 -80.758 1.00 94.12 200 SER A N 1
ATOM 1559 C CA . SER A 1 200 ? 48.510 11.669 -79.892 1.00 94.12 200 SER A CA 1
ATOM 1560 C C . SER A 1 200 ? 49.143 11.740 -78.496 1.00 94.12 200 SER A C 1
ATOM 1562 O O . SER A 1 200 ? 48.440 11.588 -77.493 1.00 94.12 200 SER A O 1
ATOM 1564 N N . ALA A 1 201 ? 50.438 12.068 -78.410 1.00 94.75 201 ALA A N 1
ATOM 1565 C CA . ALA A 1 201 ? 51.133 12.282 -77.146 1.00 94.75 201 ALA A CA 1
ATOM 1566 C C . ALA A 1 201 ? 50.583 13.500 -76.385 1.00 94.75 201 ALA A C 1
ATOM 1568 O O . ALA A 1 201 ? 50.323 13.405 -75.182 1.00 94.75 201 ALA A O 1
ATOM 1569 N N . GLU A 1 202 ? 50.349 14.617 -77.077 1.00 93.69 202 GLU A N 1
ATOM 1570 C CA . GLU A 1 202 ? 49.754 15.829 -76.506 1.00 93.69 202 GLU A CA 1
ATOM 1571 C C . GLU A 1 202 ? 48.335 15.577 -75.991 1.00 93.69 202 GLU A C 1
ATOM 1573 O O . GLU A 1 202 ? 48.004 15.981 -74.876 1.00 93.69 202 GLU A O 1
ATOM 1578 N N . LEU A 1 203 ? 47.512 14.843 -76.748 1.00 94.88 203 LEU A N 1
ATOM 1579 C CA . LEU A 1 203 ? 46.153 14.486 -76.342 1.00 94.88 203 LEU A CA 1
ATOM 1580 C C . LEU A 1 203 ? 46.151 13.624 -75.074 1.00 94.88 203 LEU A C 1
ATOM 1582 O O . LEU A 1 203 ? 45.394 13.898 -74.142 1.00 94.88 203 LEU A O 1
ATOM 1586 N N . VAL A 1 204 ? 47.031 12.623 -74.991 1.00 94.25 204 VAL A N 1
ATOM 1587 C CA . VAL A 1 204 ? 47.170 11.794 -73.783 1.00 94.25 204 VAL A CA 1
ATOM 1588 C C . VAL A 1 204 ? 47.668 12.626 -72.598 1.00 94.25 204 VAL A C 1
ATOM 1590 O O . VAL A 1 204 ? 47.189 12.448 -71.475 1.00 94.25 204 VAL A O 1
ATOM 1593 N N . ALA A 1 205 ? 48.607 13.549 -72.816 1.00 91.69 205 ALA A N 1
ATOM 1594 C CA . ALA A 1 205 ? 49.085 14.452 -71.772 1.00 91.69 205 ALA A CA 1
ATOM 1595 C C . ALA A 1 205 ? 47.967 15.381 -71.264 1.00 91.69 205 ALA A C 1
ATOM 1597 O O . ALA A 1 205 ? 47.782 15.501 -70.050 1.00 91.69 205 ALA A O 1
ATOM 1598 N N . ALA A 1 206 ? 47.176 15.965 -72.168 1.00 94.19 206 ALA A N 1
ATOM 1599 C CA . ALA A 1 206 ? 46.036 16.813 -71.834 1.00 94.19 206 ALA A CA 1
ATOM 1600 C C . ALA A 1 206 ? 44.971 16.044 -71.037 1.00 94.19 206 ALA A C 1
ATOM 1602 O O . ALA A 1 206 ? 44.566 16.493 -69.966 1.00 94.19 206 ALA A O 1
ATOM 1603 N N . GLN A 1 207 ? 44.599 14.838 -71.477 1.00 93.00 207 GLN A N 1
ATOM 1604 C CA . GLN A 1 207 ? 43.650 13.979 -70.758 1.00 93.00 207 GLN A CA 1
ATOM 1605 C C . GLN A 1 207 ? 44.146 13.600 -69.356 1.00 93.00 207 GLN A C 1
ATOM 1607 O O . GLN A 1 207 ? 43.366 13.552 -68.403 1.00 93.00 207 GLN A O 1
ATOM 1612 N N . ARG A 1 208 ? 45.452 13.342 -69.195 1.00 92.31 208 ARG A N 1
ATOM 1613 C CA . ARG A 1 208 ? 46.051 13.069 -67.878 1.00 92.31 208 ARG A CA 1
ATOM 1614 C C . ARG A 1 208 ? 45.944 14.275 -66.946 1.00 92.31 208 ARG A C 1
ATOM 1616 O O . ARG A 1 208 ? 45.637 14.088 -65.767 1.00 92.31 208 ARG A O 1
ATOM 1623 N N . LEU A 1 209 ? 46.185 15.483 -67.457 1.00 91.12 209 LEU A N 1
ATOM 1624 C CA . LEU A 1 209 ? 46.057 16.721 -66.687 1.00 91.12 209 LEU A CA 1
ATOM 1625 C C . LEU A 1 209 ? 44.596 17.002 -66.318 1.00 91.12 209 LEU A C 1
ATOM 1627 O O . LEU A 1 209 ? 44.314 17.225 -65.143 1.00 91.12 209 LEU A O 1
ATOM 1631 N N . GLU A 1 210 ? 43.667 16.881 -67.266 1.00 90.44 210 GLU A N 1
ATOM 1632 C CA . GLU A 1 210 ? 42.232 17.078 -67.031 1.00 90.44 210 GLU A CA 1
ATOM 1633 C C . GLU A 1 210 ? 41.687 16.084 -65.994 1.00 90.44 210 GLU A C 1
ATOM 1635 O O . GLU A 1 210 ? 41.014 16.470 -65.038 1.00 90.44 210 GLU A O 1
ATOM 1640 N N . ALA A 1 211 ? 42.044 14.801 -66.104 1.00 91.44 211 ALA A N 1
ATOM 1641 C CA . ALA A 1 211 ? 41.653 13.796 -65.120 1.00 91.44 211 ALA A CA 1
ATOM 1642 C C . ALA A 1 211 ? 42.244 14.087 -63.729 1.00 91.44 211 ALA A C 1
ATOM 1644 O O . ALA A 1 211 ? 41.582 13.858 -62.713 1.00 91.44 211 ALA A O 1
ATOM 1645 N N . ALA A 1 212 ? 43.478 14.595 -63.654 1.00 90.88 212 ALA A N 1
ATOM 1646 C CA . ALA A 1 212 ? 44.087 15.000 -62.391 1.00 90.88 212 ALA A CA 1
ATOM 1647 C C . ALA A 1 212 ? 43.386 16.226 -61.780 1.00 90.88 212 ALA A C 1
ATOM 1649 O O . ALA A 1 212 ? 43.174 16.259 -60.565 1.00 90.88 212 ALA A O 1
ATOM 1650 N N . GLU A 1 213 ? 42.992 17.210 -62.590 1.00 88.06 213 GLU A N 1
ATOM 1651 C CA . GLU A 1 213 ? 42.209 18.365 -62.140 1.00 88.06 213 GLU A CA 1
ATOM 1652 C C . GLU A 1 213 ? 40.816 17.959 -61.677 1.00 88.06 213 GLU A C 1
ATOM 1654 O O . GLU A 1 213 ? 40.400 18.354 -60.587 1.00 88.06 213 GLU A O 1
ATOM 1659 N N . ARG A 1 214 ? 40.137 17.089 -62.429 1.00 91.44 214 ARG A N 1
ATOM 1660 C CA . ARG A 1 214 ? 38.832 16.549 -62.054 1.00 91.44 214 ARG A CA 1
ATOM 1661 C C . ARG A 1 214 ? 38.881 15.848 -60.698 1.00 91.44 214 ARG A C 1
ATOM 1663 O O . ARG A 1 214 ? 38.076 16.170 -59.832 1.00 91.44 214 ARG A O 1
ATOM 1670 N N . ARG A 1 215 ? 39.879 14.988 -60.451 1.00 89.94 215 ARG A N 1
ATOM 1671 C CA . ARG A 1 215 ? 40.067 14.348 -59.131 1.00 89.94 215 ARG A CA 1
ATOM 1672 C C . ARG A 1 215 ? 40.297 15.369 -58.014 1.00 89.94 215 ARG A C 1
ATOM 1674 O O . ARG A 1 215 ? 39.730 15.228 -56.933 1.00 89.94 215 ARG A O 1
ATOM 1681 N N . LYS A 1 216 ? 41.108 16.407 -58.259 1.00 91.56 216 LYS A N 1
ATOM 1682 C CA . LYS A 1 216 ? 41.347 17.484 -57.278 1.00 91.56 216 LYS A CA 1
ATOM 1683 C C . LYS A 1 216 ? 40.070 18.274 -56.984 1.00 91.56 216 LYS A C 1
ATOM 1685 O O . LYS A 1 216 ? 39.830 18.626 -55.829 1.00 91.56 216 LYS A O 1
ATOM 1690 N N . MET A 1 217 ? 39.255 18.547 -58.001 1.00 85.44 217 MET A N 1
ATOM 1691 C CA . MET A 1 217 ? 37.981 19.253 -57.860 1.00 85.44 217 MET A CA 1
ATOM 1692 C C . MET A 1 217 ? 36.950 18.406 -57.113 1.00 85.44 217 MET A C 1
ATOM 1694 O O . MET A 1 217 ? 36.383 18.888 -56.135 1.00 85.44 217 MET A O 1
ATOM 1698 N N . GLU A 1 218 ? 36.795 17.132 -57.476 1.00 92.81 218 GLU A N 1
ATOM 1699 C CA . GLU A 1 218 ? 35.920 16.178 -56.782 1.00 92.81 218 GLU A CA 1
ATOM 1700 C C . GLU A 1 218 ? 36.324 16.017 -55.305 1.00 92.81 218 GLU A C 1
ATOM 1702 O O . GLU A 1 218 ? 35.474 16.031 -54.409 1.00 92.81 218 GLU A O 1
ATOM 1707 N N . GLU A 1 219 ? 37.627 15.940 -55.004 1.00 89.56 219 GLU A N 1
ATOM 1708 C CA . GLU A 1 219 ? 38.092 15.898 -53.618 1.00 89.56 219 GLU A CA 1
ATOM 1709 C C . GLU A 1 219 ? 37.800 17.209 -52.874 1.00 89.56 219 GLU A C 1
ATOM 1711 O O . GLU A 1 219 ? 37.304 17.174 -51.743 1.00 89.56 219 GLU A O 1
ATOM 1716 N N . LYS A 1 220 ? 38.054 18.367 -53.495 1.00 92.81 220 LYS A N 1
ATOM 1717 C CA . LYS A 1 220 ? 37.759 19.682 -52.910 1.00 92.81 220 LYS A CA 1
ATOM 1718 C C . LYS A 1 220 ? 36.268 19.845 -52.611 1.00 92.81 220 LYS A C 1
ATOM 1720 O O . LYS A 1 220 ? 35.914 20.315 -51.529 1.00 92.81 220 LYS A O 1
ATOM 1725 N N . GLU A 1 221 ? 35.397 19.426 -53.524 1.00 90.12 221 GLU A N 1
ATOM 1726 C CA . GLU A 1 221 ? 33.945 19.434 -53.336 1.00 90.12 221 GLU A CA 1
ATOM 1727 C C . GLU A 1 221 ? 33.518 18.497 -52.207 1.00 90.12 221 GLU A C 1
ATOM 1729 O O . GLU A 1 221 ? 32.742 18.897 -51.333 1.00 90.12 221 GLU A O 1
ATOM 1734 N N . ARG A 1 222 ? 34.090 17.287 -52.144 1.00 93.19 222 ARG A N 1
ATOM 1735 C CA . ARG A 1 222 ? 33.841 16.346 -51.046 1.00 93.19 222 ARG A CA 1
ATOM 1736 C C . ARG A 1 222 ? 34.238 16.942 -49.696 1.00 93.19 222 ARG A C 1
ATOM 1738 O O . ARG A 1 222 ? 33.469 16.838 -48.741 1.00 93.19 222 ARG A O 1
ATOM 1745 N N . ARG A 1 223 ? 35.399 17.601 -49.603 1.00 90.56 223 ARG A N 1
ATOM 1746 C CA . ARG A 1 223 ? 35.847 18.285 -48.374 1.00 90.56 223 ARG A CA 1
ATOM 1747 C C . ARG A 1 223 ? 34.937 19.450 -48.006 1.00 90.56 223 ARG A C 1
ATOM 1749 O O . ARG A 1 223 ? 34.579 19.588 -46.841 1.00 90.56 223 ARG A O 1
ATOM 1756 N N . LEU A 1 224 ? 34.504 20.247 -48.983 1.00 93.75 224 LEU A N 1
ATOM 1757 C CA . LEU A 1 224 ? 33.576 21.352 -48.744 1.00 93.75 224 LEU A CA 1
ATOM 1758 C C . LEU A 1 224 ? 32.222 20.850 -48.227 1.00 93.75 224 LEU A C 1
ATOM 1760 O O . LEU A 1 224 ? 31.668 21.438 -47.298 1.00 93.75 224 LEU A O 1
ATOM 1764 N N . LYS A 1 225 ? 31.703 19.752 -48.791 1.00 92.31 225 LYS A N 1
ATOM 1765 C CA . LYS A 1 225 ? 30.464 19.116 -48.326 1.00 92.31 225 LYS A CA 1
ATOM 1766 C C . LYS A 1 225 ? 30.614 18.580 -46.901 1.00 92.31 225 LYS A C 1
ATOM 1768 O O . LYS A 1 225 ? 29.775 18.883 -46.058 1.00 92.31 225 LYS A O 1
ATOM 1773 N N . GLN A 1 226 ? 31.711 17.875 -46.611 1.00 92.19 226 GLN A N 1
ATOM 1774 C CA . GLN A 1 226 ? 32.024 17.382 -45.264 1.00 92.19 226 GLN A CA 1
ATOM 1775 C C . GLN A 1 226 ? 32.108 18.520 -44.240 1.00 92.19 226 GLN A C 1
ATOM 1777 O O . GLN A 1 226 ? 31.518 18.419 -43.170 1.00 92.19 226 GLN A O 1
ATOM 1782 N N . GLU A 1 227 ? 32.784 19.624 -44.567 1.00 88.81 227 GLU A N 1
ATOM 1783 C CA . GLU A 1 227 ? 32.894 20.786 -43.677 1.00 88.81 227 GLU A CA 1
ATOM 1784 C C . GLU A 1 227 ? 31.553 21.494 -43.458 1.00 88.81 227 GLU A C 1
ATOM 1786 O O . GLU A 1 227 ? 31.249 21.902 -42.336 1.00 88.81 227 GLU A O 1
ATOM 1791 N N . ARG A 1 228 ? 30.717 21.613 -44.498 1.00 92.38 228 ARG A N 1
ATOM 1792 C CA . ARG A 1 228 ? 29.351 22.146 -44.359 1.00 92.38 228 ARG A CA 1
ATOM 1793 C C . ARG A 1 228 ? 28.508 21.273 -43.430 1.00 92.38 228 ARG A C 1
ATOM 1795 O O . ARG A 1 228 ? 27.907 21.798 -42.498 1.00 92.38 228 ARG A O 1
ATOM 1802 N N . GLU A 1 229 ? 28.512 19.956 -43.633 1.00 93.56 229 GLU A N 1
ATOM 1803 C CA . GLU A 1 229 ? 27.790 19.015 -42.767 1.00 93.56 229 GLU A CA 1
ATOM 1804 C C . GLU A 1 229 ? 28.322 19.028 -41.329 1.00 93.56 229 GLU A C 1
ATOM 1806 O O . GLU A 1 229 ? 27.535 19.022 -40.384 1.00 93.56 229 GLU A O 1
ATOM 1811 N N . ARG A 1 230 ? 29.648 19.083 -41.145 1.00 94.31 230 ARG A N 1
ATOM 1812 C CA . ARG A 1 230 ? 30.280 19.173 -39.822 1.00 94.31 230 ARG A CA 1
ATOM 1813 C C . ARG A 1 230 ? 29.829 20.428 -39.084 1.00 94.31 230 ARG A C 1
ATOM 1815 O O . ARG A 1 230 ? 29.434 20.325 -37.928 1.00 94.31 230 ARG A O 1
ATOM 1822 N N . LYS A 1 231 ? 29.846 21.588 -39.751 1.00 93.94 231 LYS A N 1
ATOM 1823 C CA . LYS A 1 231 ? 29.397 22.866 -39.177 1.00 93.94 231 LYS A CA 1
ATOM 1824 C C . LYS A 1 231 ? 27.918 22.849 -38.814 1.00 93.94 231 LYS A C 1
ATOM 1826 O O . LYS A 1 231 ? 27.563 23.343 -37.748 1.00 93.94 231 LYS A O 1
ATOM 1831 N N . GLU A 1 232 ? 27.067 22.263 -39.654 1.00 93.38 232 GLU A N 1
ATOM 1832 C CA . GLU A 1 232 ? 25.638 22.157 -39.348 1.00 93.38 232 GLU A CA 1
ATOM 1833 C C . GLU A 1 232 ? 25.395 21.227 -38.152 1.00 93.38 232 GLU A C 1
ATOM 1835 O O . GLU A 1 232 ? 24.683 21.591 -37.217 1.00 93.38 232 GLU A O 1
ATOM 1840 N N . ARG A 1 233 ? 26.065 20.067 -38.105 1.00 93.31 233 ARG A N 1
ATOM 1841 C CA . ARG A 1 233 ? 26.005 19.165 -36.944 1.00 93.31 233 ARG A CA 1
ATOM 1842 C C . ARG A 1 233 ? 26.512 19.844 -35.676 1.00 93.31 233 ARG A C 1
ATOM 1844 O O . ARG A 1 233 ? 25.855 19.750 -34.646 1.00 93.31 233 ARG A O 1
ATOM 1851 N N . GLU A 1 234 ? 27.637 20.553 -35.741 1.00 94.94 234 GLU A N 1
ATOM 1852 C CA . GLU A 1 234 ? 28.188 21.303 -34.609 1.00 94.94 234 GLU A CA 1
ATOM 1853 C C . GLU A 1 234 ? 27.207 22.378 -34.125 1.00 94.94 234 GLU A C 1
ATOM 1855 O O . GLU A 1 234 ? 26.956 22.479 -32.925 1.00 94.94 234 GLU A O 1
ATOM 1860 N N . ARG A 1 235 ? 26.588 23.132 -35.043 1.00 95.00 235 ARG A N 1
ATOM 1861 C CA . ARG A 1 235 ? 25.563 24.134 -34.721 1.00 95.00 235 ARG A CA 1
ATOM 1862 C C . ARG A 1 235 ? 24.371 23.503 -34.005 1.00 95.00 235 ARG A C 1
ATOM 1864 O O . ARG A 1 235 ? 23.964 24.004 -32.956 1.00 95.00 235 ARG A O 1
ATOM 1871 N N . VAL A 1 236 ? 23.835 22.406 -34.540 1.00 95.69 236 VAL A N 1
ATOM 1872 C CA . VAL A 1 236 ? 22.696 21.689 -33.950 1.00 95.69 236 VAL A CA 1
ATOM 1873 C C . VAL A 1 236 ? 23.058 21.129 -32.578 1.00 95.69 236 VAL A C 1
ATOM 1875 O O . VAL A 1 236 ? 22.293 21.298 -31.633 1.00 95.69 236 VAL A O 1
ATOM 1878 N N . VAL A 1 237 ? 24.223 20.493 -32.435 1.00 95.81 237 VAL A N 1
ATOM 1879 C CA . VAL A 1 237 ? 24.682 19.943 -31.151 1.00 95.81 237 VAL A CA 1
ATOM 1880 C C . VAL A 1 237 ? 24.879 21.059 -30.131 1.00 95.81 237 VAL A C 1
ATOM 1882 O O . VAL A 1 237 ? 24.372 20.947 -29.020 1.00 95.81 237 VAL A O 1
ATOM 1885 N N . ARG A 1 238 ? 25.532 22.164 -30.501 1.00 94.56 238 ARG A N 1
ATOM 1886 C CA . ARG A 1 238 ? 25.731 23.320 -29.617 1.00 94.56 238 ARG A CA 1
ATOM 1887 C C . ARG A 1 238 ? 24.402 23.899 -29.139 1.00 94.56 238 ARG A C 1
ATOM 1889 O O . ARG A 1 238 ? 24.255 24.159 -27.949 1.00 94.56 238 ARG A O 1
ATOM 1896 N N . ALA A 1 239 ? 23.432 24.050 -30.043 1.00 93.62 239 ALA A N 1
ATOM 1897 C CA . ALA A 1 239 ? 22.089 24.509 -29.701 1.00 93.62 239 ALA A CA 1
ATOM 1898 C C . ALA A 1 239 ? 21.360 23.517 -28.779 1.00 93.62 239 ALA A C 1
ATOM 1900 O O . ALA A 1 239 ? 20.780 23.933 -27.782 1.00 93.62 239 ALA A O 1
ATOM 1901 N N . LYS A 1 240 ? 21.440 22.207 -29.056 1.00 95.19 240 LYS A N 1
ATOM 1902 C CA . LYS A 1 240 ? 20.840 21.157 -28.213 1.00 95.19 240 LYS A CA 1
ATOM 1903 C C . LYS A 1 240 ? 21.451 21.116 -26.815 1.00 95.19 240 LYS A C 1
ATOM 1905 O O . LYS A 1 240 ? 20.714 21.023 -25.840 1.00 95.19 240 LYS A O 1
ATOM 1910 N N . VAL A 1 241 ? 22.776 21.205 -26.709 1.00 95.12 241 VAL A N 1
ATOM 1911 C CA . VAL A 1 241 ? 23.476 21.223 -25.418 1.00 95.12 241 VAL A CA 1
ATOM 1912 C C . VAL A 1 241 ? 23.106 22.483 -24.639 1.00 95.12 241 VAL A C 1
ATOM 1914 O O . VAL A 1 241 ? 22.743 22.362 -23.477 1.00 95.12 241 VAL A O 1
ATOM 1917 N N . ALA A 1 242 ? 23.105 23.661 -25.273 1.00 94.12 242 ALA A N 1
ATOM 1918 C CA . ALA A 1 242 ? 22.693 24.908 -24.625 1.00 94.12 242 ALA A CA 1
ATOM 1919 C C . ALA A 1 242 ? 21.226 24.876 -24.160 1.00 94.12 242 ALA A C 1
ATOM 1921 O O . ALA A 1 242 ? 20.922 25.290 -23.044 1.00 94.12 242 ALA A O 1
ATOM 1922 N N . ALA A 1 243 ? 20.319 24.342 -24.983 1.00 94.56 243 ALA A N 1
ATOM 1923 C CA . ALA A 1 243 ? 18.921 24.164 -24.605 1.00 94.56 243 ALA A CA 1
ATOM 1924 C C . ALA A 1 243 ? 18.772 23.168 -23.446 1.00 94.56 243 ALA A C 1
ATOM 1926 O O . ALA A 1 243 ? 17.999 23.411 -22.527 1.00 94.56 243 ALA A O 1
ATOM 1927 N N . SER A 1 244 ? 19.536 22.073 -23.452 1.00 93.38 244 SER A N 1
ATOM 1928 C CA . SER A 1 244 ? 19.506 21.066 -22.390 1.00 93.38 244 SER A CA 1
ATOM 1929 C C . SER A 1 244 ? 20.057 21.598 -21.065 1.00 93.38 244 SER A C 1
ATOM 1931 O O . SER A 1 244 ? 19.440 21.381 -20.022 1.00 93.38 244 SER A O 1
ATOM 1933 N N . THR A 1 245 ? 21.174 22.331 -21.079 1.00 94.62 245 THR A N 1
ATOM 1934 C CA . THR A 1 245 ? 21.733 22.937 -19.862 1.00 94.62 245 THR A CA 1
ATOM 1935 C C . THR A 1 245 ? 20.813 24.020 -19.308 1.00 94.62 245 THR A C 1
ATOM 1937 O O . THR A 1 245 ? 20.573 24.040 -18.100 1.00 94.62 245 THR A O 1
ATOM 1940 N N . PHE A 1 246 ? 20.240 24.862 -20.177 1.00 93.69 246 PHE A N 1
ATOM 1941 C CA . PHE A 1 246 ? 19.236 25.854 -19.795 1.00 93.69 246 PHE A CA 1
ATOM 1942 C C . PHE A 1 246 ? 17.996 25.193 -19.188 1.00 93.69 246 PHE A C 1
ATOM 1944 O O . PHE A 1 246 ? 17.605 25.539 -18.077 1.00 93.69 246 PHE A O 1
ATOM 1951 N N . ALA A 1 247 ? 17.425 24.196 -19.870 1.00 94.25 247 ALA A N 1
ATOM 1952 C CA . ALA A 1 247 ? 16.253 23.474 -19.393 1.00 94.25 247 ALA A CA 1
ATOM 1953 C C . ALA A 1 247 ? 16.519 22.806 -18.042 1.00 94.25 247 ALA A C 1
ATOM 1955 O O . ALA A 1 247 ? 15.690 22.923 -17.152 1.00 94.25 247 ALA A O 1
ATOM 1956 N N . ARG A 1 248 ? 17.682 22.169 -17.843 1.00 91.69 248 ARG A N 1
ATOM 1957 C CA . ARG A 1 248 ? 18.039 21.528 -16.567 1.00 91.69 248 ARG A CA 1
ATOM 1958 C C . ARG A 1 248 ? 18.200 22.543 -15.434 1.00 91.69 248 ARG A C 1
ATOM 1960 O O . ARG A 1 248 ? 17.726 22.292 -14.331 1.00 91.69 248 ARG A O 1
ATOM 1967 N N . GLY A 1 249 ? 18.835 23.686 -15.700 1.00 91.88 249 GLY A N 1
ATOM 1968 C CA . GLY A 1 249 ? 18.936 24.781 -14.731 1.00 91.88 249 GLY A CA 1
ATOM 1969 C C . GLY A 1 249 ? 17.566 25.356 -14.361 1.00 91.88 249 GLY A C 1
ATOM 1970 O O . GLY A 1 249 ? 17.260 25.506 -13.181 1.00 91.88 249 GLY A O 1
ATOM 1971 N N . TYR A 1 250 ? 16.722 25.604 -15.364 1.00 91.19 250 TYR A N 1
ATOM 1972 C CA . TYR A 1 250 ? 15.370 26.133 -15.192 1.00 91.19 250 TYR A CA 1
ATOM 1973 C C . TYR A 1 250 ? 14.448 25.149 -14.458 1.00 91.19 250 TYR A C 1
ATOM 1975 O O . TYR A 1 250 ? 13.799 25.539 -13.490 1.00 91.19 250 TYR A O 1
ATOM 1983 N N . LEU A 1 251 ? 14.451 23.863 -14.837 1.00 92.56 251 LEU A N 1
ATOM 1984 C CA . LEU A 1 251 ? 13.677 22.819 -14.157 1.00 92.56 251 LEU A CA 1
ATOM 1985 C C . LEU A 1 251 ? 14.099 22.681 -12.699 1.00 92.56 251 LEU A C 1
ATOM 1987 O O . LEU A 1 251 ? 13.241 22.604 -11.836 1.00 92.56 251 LEU A O 1
ATOM 1991 N N . ASN A 1 252 ? 15.400 22.684 -12.404 1.00 91.06 252 ASN A N 1
ATOM 1992 C CA . ASN A 1 252 ? 15.866 22.596 -11.020 1.00 91.06 252 ASN A CA 1
ATOM 1993 C C . ASN A 1 252 ? 15.376 23.779 -10.166 1.00 91.06 252 ASN A C 1
ATOM 1995 O O . ASN A 1 252 ? 15.125 23.601 -8.975 1.00 91.06 252 ASN A O 1
ATOM 1999 N N . GLY A 1 253 ? 15.234 24.969 -10.761 1.00 90.75 253 GLY A N 1
ATOM 2000 C CA . GLY A 1 253 ? 14.625 26.129 -10.109 1.00 90.75 253 GLY A CA 1
ATOM 2001 C C . GLY A 1 253 ? 13.121 25.952 -9.887 1.00 90.75 253 GLY A C 1
ATOM 2002 O O . GLY A 1 253 ? 12.651 26.112 -8.763 1.00 90.75 253 GLY A O 1
ATOM 2003 N N . ILE A 1 254 ? 12.386 25.559 -10.934 1.00 92.81 254 ILE A N 1
ATOM 2004 C CA . ILE A 1 254 ? 10.929 25.360 -10.879 1.00 92.81 254 ILE A CA 1
ATOM 2005 C C . ILE A 1 254 ? 10.538 24.224 -9.946 1.00 92.81 254 ILE A C 1
ATOM 2007 O O . ILE A 1 254 ? 9.590 24.368 -9.191 1.00 92.81 254 ILE A O 1
ATOM 2011 N N . VAL A 1 255 ? 11.236 23.090 -9.985 1.00 89.75 255 VAL A N 1
ATOM 2012 C CA . VAL A 1 255 ? 10.920 21.936 -9.138 1.00 89.75 255 VAL A CA 1
ATOM 2013 C C . VAL A 1 255 ? 10.954 22.370 -7.678 1.00 89.75 255 VAL A C 1
ATOM 2015 O O . VAL A 1 255 ? 9.991 22.142 -6.964 1.00 89.75 255 VAL A O 1
ATOM 2018 N N . LYS A 1 256 ? 11.984 23.104 -7.246 1.00 87.81 256 LYS A N 1
ATOM 2019 C CA . LYS A 1 256 ? 12.032 23.619 -5.872 1.00 87.81 256 LYS A CA 1
ATOM 2020 C C . LYS A 1 256 ? 10.884 24.579 -5.565 1.00 87.81 256 LYS A C 1
ATOM 2022 O O . LYS A 1 256 ? 10.253 24.428 -4.527 1.00 87.81 256 LYS A O 1
ATOM 2027 N N . SER A 1 257 ? 10.591 25.535 -6.450 1.00 90.50 257 SER A N 1
ATOM 2028 C CA . SER A 1 257 ? 9.514 26.502 -6.203 1.00 90.50 257 SER A CA 1
ATOM 2029 C C . SER A 1 257 ? 8.128 25.857 -6.204 1.00 90.50 257 SER A C 1
ATOM 2031 O O . SER A 1 257 ? 7.301 26.218 -5.381 1.00 90.50 257 SER A O 1
ATOM 2033 N N . VAL A 1 258 ? 7.875 24.900 -7.101 1.00 91.19 258 VAL A N 1
ATOM 2034 C CA . VAL A 1 258 ? 6.602 24.176 -7.190 1.00 91.19 258 VAL A CA 1
ATOM 2035 C C . VAL A 1 258 ? 6.442 23.251 -5.999 1.00 91.19 258 VAL A C 1
ATOM 2037 O O . VAL A 1 258 ? 5.377 23.262 -5.407 1.00 91.19 258 VAL A O 1
ATOM 2040 N N . PHE A 1 259 ? 7.474 22.496 -5.607 1.00 87.00 259 PHE A N 1
ATOM 2041 C CA . PHE A 1 259 ? 7.403 21.664 -4.403 1.00 87.00 259 PHE A CA 1
ATOM 2042 C C . PHE A 1 259 ? 7.156 22.511 -3.154 1.00 87.00 259 PHE A C 1
ATOM 2044 O O . PHE A 1 259 ? 6.303 22.140 -2.357 1.00 87.00 259 PHE A O 1
ATOM 2051 N N . GLN A 1 260 ? 7.817 23.669 -3.028 1.00 88.06 260 GLN A N 1
ATOM 2052 C CA . GLN A 1 260 ? 7.553 24.601 -1.932 1.00 88.06 260 GLN A CA 1
ATOM 2053 C C . GLN A 1 260 ? 6.113 25.123 -1.979 1.00 88.06 260 GLN A C 1
ATOM 2055 O O . GLN A 1 260 ? 5.415 25.039 -0.985 1.00 88.06 260 GLN A O 1
ATOM 2060 N N . GLN A 1 261 ? 5.619 25.573 -3.137 1.00 90.31 261 GLN A N 1
ATOM 2061 C CA . GLN A 1 261 ? 4.228 26.022 -3.283 1.00 90.31 261 GLN A CA 1
ATOM 2062 C C . GLN A 1 261 ? 3.211 24.909 -3.000 1.00 90.31 261 GLN A C 1
ATOM 2064 O O . GLN A 1 261 ? 2.163 25.171 -2.417 1.00 90.31 261 GLN A O 1
ATOM 2069 N N . LEU A 1 262 ? 3.493 23.668 -3.403 1.00 89.81 262 LEU A N 1
ATOM 2070 C CA . LEU A 1 262 ? 2.631 22.517 -3.132 1.00 89.81 262 LEU A CA 1
ATOM 2071 C C . LEU A 1 262 ? 2.644 22.141 -1.641 1.00 89.81 262 LEU A C 1
ATOM 2073 O O . LEU A 1 262 ? 1.631 21.700 -1.107 1.00 89.81 262 LEU A O 1
ATOM 2077 N N . GLN A 1 263 ? 3.789 22.311 -0.978 1.00 86.00 263 GLN A N 1
ATOM 2078 C CA . GLN A 1 263 ? 3.940 22.096 0.457 1.00 86.00 263 GLN A CA 1
ATOM 2079 C C . GLN A 1 263 ? 3.243 23.207 1.255 1.00 86.00 263 GLN A C 1
ATOM 2081 O O . GLN A 1 263 ? 2.467 22.908 2.153 1.00 86.00 263 GLN A O 1
ATOM 2086 N N . ASP A 1 264 ? 3.425 24.471 0.865 1.00 86.12 264 ASP A N 1
ATOM 2087 C CA . ASP A 1 264 ? 2.783 25.637 1.482 1.00 86.12 264 ASP A CA 1
ATOM 2088 C C . ASP A 1 264 ? 1.256 25.631 1.273 1.00 86.12 264 ASP A C 1
ATOM 2090 O O . ASP A 1 264 ? 0.503 26.077 2.134 1.00 86.12 264 ASP A O 1
ATOM 2094 N N . SER A 1 265 ? 0.779 25.106 0.137 1.00 84.94 265 SER A N 1
ATOM 2095 C CA . SER A 1 265 ? -0.656 24.888 -0.118 1.00 84.94 265 SER A CA 1
ATOM 2096 C C . SER A 1 265 ? -1.219 23.637 0.565 1.00 84.94 265 SER A C 1
ATOM 2098 O O . SER A 1 265 ? -2.414 23.371 0.445 1.00 84.94 265 SER A O 1
ATOM 2100 N N . GLY A 1 266 ? -0.387 22.883 1.291 1.00 79.12 266 GLY A N 1
ATOM 2101 C CA . GLY A 1 266 ? -0.808 21.726 2.078 1.00 79.12 266 GLY A CA 1
ATOM 2102 C C . GLY A 1 266 ? -1.175 20.493 1.250 1.00 79.12 266 GLY A C 1
ATOM 2103 O O . GLY A 1 266 ? -1.841 19.596 1.759 1.00 79.12 266 GLY A O 1
ATOM 2104 N N . TYR A 1 267 ? -0.767 20.416 -0.023 1.00 82.00 267 TYR A N 1
ATOM 2105 C CA . TYR A 1 267 ? -0.987 19.213 -0.833 1.00 82.00 267 TYR A CA 1
ATOM 2106 C C . TYR A 1 267 ? -0.104 18.051 -0.364 1.00 82.00 267 TYR A C 1
ATOM 2108 O O . TYR A 1 267 ? -0.538 16.900 -0.365 1.00 82.00 267 TYR A O 1
ATOM 2116 N N . PHE A 1 268 ? 1.140 18.344 0.029 1.00 77.88 268 PHE A N 1
ATOM 2117 C CA . PHE A 1 268 ? 1.997 17.375 0.706 1.00 77.88 268 PHE A CA 1
ATOM 2118 C C . PHE A 1 268 ? 1.684 17.398 2.199 1.00 77.88 268 PHE A C 1
ATOM 2120 O O . PHE A 1 268 ? 2.015 18.356 2.891 1.00 77.88 268 PHE A O 1
ATOM 2127 N N . TYR A 1 269 ? 1.042 16.339 2.671 1.00 77.44 269 TYR A N 1
ATOM 2128 C CA . TYR A 1 269 ? 0.771 16.086 4.080 1.00 77.44 269 TYR A CA 1
ATOM 2129 C C . TYR A 1 269 ? 1.780 15.073 4.622 1.00 77.44 269 TYR A C 1
ATOM 2131 O O . TYR A 1 269 ? 2.259 14.211 3.877 1.00 77.44 269 TYR A O 1
ATOM 2139 N N . ASP A 1 270 ? 2.091 15.163 5.915 1.00 84.12 270 ASP A N 1
ATOM 2140 C CA . ASP A 1 270 ? 2.792 14.082 6.596 1.00 84.12 270 ASP A CA 1
ATOM 2141 C C . ASP A 1 270 ? 1.832 12.878 6.678 1.00 84.12 270 ASP A C 1
ATOM 2143 O O . ASP A 1 270 ? 0.720 13.017 7.206 1.00 84.12 270 ASP A O 1
ATOM 2147 N N . PRO A 1 271 ? 2.192 11.712 6.108 1.00 83.25 271 PRO A N 1
ATOM 2148 C CA . PRO A 1 271 ? 1.346 10.526 6.175 1.00 83.25 271 PRO A CA 1
ATOM 2149 C C . PRO A 1 271 ? 1.024 10.137 7.621 1.00 83.25 271 PRO A C 1
ATOM 2151 O O . PRO A 1 271 ? -0.104 9.736 7.883 1.00 83.25 271 PRO A O 1
ATOM 2154 N N . VAL A 1 272 ? 1.953 10.337 8.562 1.00 86.50 272 VAL A N 1
ATOM 2155 C CA . VAL A 1 272 ? 1.744 10.004 9.976 1.00 86.50 272 VAL A CA 1
ATOM 2156 C C . VAL A 1 272 ? 0.731 10.948 10.610 1.00 86.50 272 VAL A C 1
ATOM 2158 O O . VAL A 1 272 ? -0.180 10.493 11.294 1.00 86.50 272 VAL A O 1
ATOM 2161 N N . GLU A 1 273 ? 0.840 12.256 10.365 1.00 84.75 273 GLU A N 1
ATOM 2162 C CA . GLU A 1 273 ? -0.140 13.220 10.887 1.00 84.75 273 GLU A CA 1
ATOM 2163 C C . GLU A 1 273 ? -1.538 12.934 10.335 1.00 84.75 273 GLU A C 1
ATOM 2165 O O . GLU A 1 273 ? -2.513 12.972 11.083 1.00 84.75 273 GLU A O 1
ATOM 2170 N N . ARG A 1 274 ? -1.644 12.570 9.051 1.00 84.56 274 ARG A N 1
ATOM 2171 C CA . ARG A 1 274 ? -2.931 12.250 8.425 1.00 84.56 274 ARG A CA 1
ATOM 2172 C C . ARG A 1 274 ? -3.515 10.924 8.901 1.00 84.56 274 ARG A C 1
ATOM 2174 O O . ARG A 1 274 ? -4.726 10.847 9.071 1.00 84.56 274 ARG A O 1
ATOM 2181 N N . GLU A 1 275 ? -2.701 9.897 9.118 1.00 87.50 275 GLU A N 1
ATOM 2182 C CA . GLU A 1 275 ? -3.143 8.643 9.744 1.00 87.50 275 GLU A CA 1
ATOM 2183 C C . GLU A 1 275 ? -3.615 8.895 11.181 1.00 87.50 275 GLU A C 1
ATOM 2185 O O . GLU A 1 275 ? -4.672 8.412 11.594 1.00 87.50 275 GLU A O 1
ATOM 2190 N N . VAL A 1 276 ? -2.894 9.735 11.931 1.00 89.44 276 VAL A N 1
ATOM 2191 C CA . VAL A 1 276 ? -3.315 10.131 13.275 1.00 89.44 276 VAL A CA 1
ATOM 2192 C C . VAL A 1 276 ? -4.644 10.889 13.227 1.00 89.44 276 VAL A C 1
ATOM 2194 O O . VAL A 1 276 ? -5.550 10.588 14.000 1.00 89.44 276 VAL A O 1
ATOM 2197 N N . GLU A 1 277 ? -4.800 11.846 12.316 1.00 88.31 277 GLU A N 1
ATOM 2198 C CA . GLU A 1 277 ? -6.008 12.665 12.227 1.00 88.31 277 GLU A CA 1
ATOM 2199 C C . GLU A 1 277 ? -7.217 11.899 11.669 1.00 88.31 277 GLU A C 1
ATOM 2201 O O . GLU A 1 277 ? -8.331 12.076 12.159 1.00 88.31 277 GLU A O 1
ATOM 2206 N N . ALA A 1 278 ? -7.019 11.035 10.670 1.00 88.62 278 ALA A N 1
ATOM 2207 C CA . ALA A 1 278 ? -8.101 10.346 9.970 1.00 88.62 278 ALA A CA 1
ATOM 2208 C C . ALA A 1 278 ? -8.485 8.995 10.590 1.00 88.62 278 ALA A C 1
ATOM 2210 O O . ALA A 1 278 ? -9.642 8.597 10.475 1.00 88.62 278 ALA A O 1
ATOM 2211 N N . GLU A 1 279 ? -7.554 8.289 11.237 1.00 88.25 279 GLU A N 1
ATOM 2212 C CA . GLU A 1 279 ? -7.811 6.959 11.806 1.00 88.25 279 GLU A CA 1
ATOM 2213 C C . GLU A 1 279 ? -7.752 6.979 13.337 1.00 88.25 279 GLU A C 1
ATOM 2215 O O . GLU A 1 279 ? -8.711 6.579 14.004 1.00 88.25 279 GLU A O 1
ATOM 2220 N N . PHE A 1 280 ? -6.664 7.502 13.915 1.00 91.06 280 PHE A N 1
ATOM 2221 C CA . PHE A 1 280 ? -6.454 7.447 15.365 1.00 91.06 280 PHE A CA 1
ATOM 2222 C C . PHE A 1 280 ? -7.369 8.393 16.150 1.00 91.06 280 PHE A C 1
ATOM 2224 O O . PHE A 1 280 ? -7.946 7.968 17.147 1.00 91.06 280 PHE A O 1
ATOM 2231 N N . LEU A 1 281 ? -7.529 9.658 15.743 1.00 92.81 281 LEU A N 1
ATOM 2232 C CA . LEU A 1 281 ? -8.385 10.612 16.459 1.00 92.81 281 LEU A CA 1
ATOM 2233 C C . LEU A 1 281 ? -9.864 10.185 16.439 1.00 92.81 281 LEU A C 1
ATOM 2235 O O . LEU A 1 281 ? -10.491 10.217 17.502 1.00 92.81 281 LEU A O 1
ATOM 2239 N N . PRO A 1 282 ? -10.444 9.716 15.317 1.00 95.62 282 PRO A N 1
ATOM 2240 C CA . PRO A 1 282 ? -11.790 9.151 15.321 1.00 95.62 282 PRO A CA 1
ATOM 2241 C C . PRO A 1 282 ? -11.907 7.921 16.219 1.00 95.62 282 PRO A C 1
ATOM 2243 O O . PRO A 1 282 ? -12.847 7.836 17.005 1.00 95.62 282 PRO A O 1
ATOM 2246 N N . TRP A 1 283 ? -10.934 7.007 16.183 1.00 94.44 283 TRP A N 1
ATOM 2247 C CA . TRP A 1 283 ? -10.919 5.862 17.093 1.00 94.44 283 TRP A CA 1
ATOM 2248 C C . TRP A 1 283 ? -10.840 6.296 18.566 1.00 94.44 283 TRP A C 1
ATOM 2250 O O . TRP A 1 283 ? -11.620 5.827 19.393 1.00 94.44 283 TRP A O 1
ATOM 2260 N N . LEU A 1 284 ? -9.957 7.238 18.904 1.00 95.19 284 LEU A N 1
ATOM 2261 C CA . LEU A 1 284 ? -9.776 7.741 20.265 1.00 95.19 284 LEU A CA 1
ATOM 2262 C C . LEU A 1 284 ? -11.028 8.467 20.759 1.00 95.19 284 LEU A C 1
ATOM 2264 O O . LEU A 1 284 ? -11.440 8.275 21.902 1.00 95.19 284 LEU A O 1
ATOM 2268 N N . THR A 1 285 ? -11.651 9.282 19.906 1.00 94.00 285 THR A N 1
ATOM 2269 C CA . THR A 1 285 ? -12.906 9.960 20.248 1.00 94.00 285 THR A CA 1
ATOM 2270 C C . THR A 1 285 ? -14.040 8.957 20.447 1.00 94.00 285 THR A C 1
ATOM 2272 O O . THR A 1 285 ? -14.768 9.086 21.427 1.00 94.00 285 THR A O 1
ATOM 2275 N N . GLN A 1 286 ? -14.141 7.904 19.627 1.00 94.06 286 GLN A N 1
ATOM 2276 C CA . GLN A 1 286 ? -15.096 6.809 19.843 1.00 94.06 286 GLN A CA 1
ATOM 2277 C C . GLN A 1 286 ? -14.837 6.067 21.161 1.00 94.06 286 GLN A C 1
ATOM 2279 O O . GLN A 1 286 ? -15.776 5.824 21.916 1.00 94.06 286 GLN A O 1
ATOM 2284 N N . GLN A 1 287 ? -13.579 5.759 21.489 1.00 94.62 287 GLN A N 1
ATOM 2285 C CA . GLN A 1 287 ? -13.225 5.131 22.767 1.00 94.62 287 GLN A CA 1
ATOM 2286 C C . GLN A 1 287 ? -13.546 6.035 23.963 1.00 94.62 287 GLN A C 1
ATOM 2288 O O . GLN A 1 287 ? -14.051 5.558 24.981 1.00 94.62 287 GLN A O 1
ATOM 2293 N N . ALA A 1 288 ? -13.294 7.341 23.846 1.00 94.75 288 ALA A N 1
ATOM 2294 C CA . ALA A 1 288 ? -13.638 8.317 24.873 1.00 94.75 288 ALA A CA 1
ATOM 2295 C C . ALA A 1 288 ? -15.159 8.408 25.071 1.00 94.75 288 ALA A C 1
ATOM 2297 O O . ALA A 1 288 ? -15.623 8.361 26.210 1.00 94.75 288 ALA A O 1
ATOM 2298 N N . VAL A 1 289 ? -15.937 8.460 23.983 1.00 95.50 289 VAL A N 1
ATOM 2299 C CA . VAL A 1 289 ? -17.407 8.417 24.031 1.00 95.50 289 VAL A CA 1
ATOM 2300 C C . VAL A 1 289 ? -17.881 7.126 24.698 1.00 95.50 289 VAL A C 1
ATOM 2302 O O . VAL A 1 289 ? -18.628 7.201 25.667 1.00 95.50 289 VAL A O 1
ATOM 2305 N N . ALA A 1 290 ? -17.365 5.961 24.299 1.00 92.94 290 ALA A N 1
ATOM 2306 C CA . ALA A 1 290 ? -17.717 4.677 24.908 1.00 92.94 290 ALA A CA 1
ATOM 2307 C C . ALA A 1 290 ? -17.344 4.595 26.403 1.00 92.94 290 ALA A C 1
ATOM 2309 O O . ALA A 1 290 ? -18.020 3.935 27.195 1.00 92.94 290 ALA A O 1
ATOM 2310 N N . HIS A 1 291 ? -16.258 5.250 26.827 1.00 94.56 291 HIS A N 1
ATOM 2311 C CA . HIS A 1 291 ? -15.906 5.374 28.243 1.00 94.56 291 HIS A CA 1
ATOM 2312 C C . HIS A 1 291 ? -16.892 6.263 29.009 1.00 94.56 291 HIS A C 1
ATOM 2314 O O . HIS A 1 291 ? -17.301 5.902 30.115 1.00 94.56 291 HIS A O 1
ATOM 2320 N N . VAL A 1 292 ? -17.298 7.396 28.431 1.00 95.50 292 VAL A N 1
ATOM 2321 C CA . VAL A 1 292 ? -18.304 8.286 29.026 1.00 95.50 292 VAL A CA 1
ATOM 2322 C C . VAL A 1 292 ? -19.665 7.595 29.092 1.00 95.50 292 VAL A C 1
ATOM 2324 O O . VAL A 1 292 ? -20.300 7.638 30.141 1.00 95.50 292 VAL A O 1
ATOM 2327 N N . GLU A 1 293 ? -20.088 6.898 28.038 1.00 93.62 293 GLU A N 1
ATOM 2328 C CA . GLU A 1 293 ? -21.333 6.122 28.003 1.00 93.62 293 GLU A CA 1
ATOM 2329 C C . GLU A 1 293 ? -21.347 5.017 29.060 1.00 93.62 293 GLU A C 1
ATOM 2331 O O . GLU A 1 293 ? -22.318 4.906 29.806 1.00 93.62 293 GLU A O 1
ATOM 2336 N N . ARG A 1 294 ? -20.249 4.262 29.216 1.00 93.38 294 ARG A N 1
ATOM 2337 C CA . ARG A 1 294 ? -20.099 3.302 30.325 1.00 93.38 294 ARG A CA 1
ATOM 2338 C C . ARG A 1 294 ? -20.209 3.983 31.687 1.00 93.38 294 ARG A C 1
ATOM 2340 O O . ARG A 1 294 ? -20.855 3.445 32.581 1.00 93.38 294 ARG A O 1
ATOM 2347 N N . GLY A 1 295 ? -19.618 5.168 31.846 1.00 93.75 295 GLY A N 1
ATOM 2348 C CA . GLY A 1 295 ? -19.736 5.966 33.067 1.00 93.75 295 GLY A CA 1
ATOM 2349 C C . GLY A 1 295 ? -21.167 6.441 33.344 1.00 93.75 295 GLY A C 1
ATOM 2350 O O . GLY A 1 295 ? -21.622 6.383 34.486 1.00 93.75 295 GLY A O 1
ATOM 2351 N N . LEU A 1 296 ? -21.900 6.871 32.314 1.00 93.75 296 LEU A N 1
ATOM 2352 C CA . LEU A 1 296 ? -23.305 7.274 32.416 1.00 93.75 296 LEU A CA 1
ATOM 2353 C C . LEU A 1 296 ? -24.212 6.081 32.730 1.00 93.75 296 LEU A C 1
ATOM 2355 O O . LEU A 1 296 ? -25.052 6.192 33.620 1.00 93.75 296 LEU A O 1
ATOM 2359 N N . LEU A 1 297 ? -23.999 4.937 32.074 1.00 93.88 297 LEU A N 1
ATOM 2360 C CA . LEU A 1 297 ? -24.689 3.682 32.374 1.00 93.88 297 LEU A CA 1
ATOM 2361 C C . LEU A 1 297 ? -24.434 3.257 33.818 1.00 93.88 297 LEU A C 1
ATOM 2363 O O . LEU A 1 297 ? -25.392 3.064 34.560 1.00 93.88 297 LEU A O 1
ATOM 2367 N N . ALA A 1 298 ? -23.174 3.214 34.255 1.00 93.00 298 ALA A N 1
ATOM 2368 C CA . ALA A 1 298 ? -22.825 2.900 35.638 1.00 93.00 298 ALA A CA 1
ATOM 2369 C C . ALA A 1 298 ? -23.498 3.865 36.626 1.00 93.00 298 ALA A C 1
ATOM 2371 O O . ALA A 1 298 ? -24.077 3.425 37.615 1.00 93.00 298 ALA A O 1
ATOM 2372 N N . ARG A 1 299 ? -23.505 5.175 36.341 1.00 94.06 299 ARG A N 1
ATOM 2373 C CA . ARG A 1 299 ? -24.208 6.163 37.172 1.00 94.06 299 ARG A CA 1
ATOM 2374 C C . ARG A 1 299 ? -25.724 5.936 37.180 1.00 94.06 299 ARG A C 1
ATOM 2376 O O . ARG A 1 299 ? -26.326 6.087 38.237 1.00 94.06 299 ARG A O 1
ATOM 2383 N N . SER A 1 300 ? -26.332 5.568 36.053 1.00 94.06 300 SER A N 1
ATOM 2384 C CA . SER A 1 300 ? -27.769 5.270 35.973 1.00 94.06 300 SER A CA 1
ATOM 2385 C C . SER A 1 300 ? -28.143 4.002 36.744 1.00 94.06 300 SER A C 1
ATOM 2387 O O . SER A 1 300 ? -29.121 4.015 37.483 1.00 94.06 300 SER A O 1
ATOM 2389 N N . VAL A 1 301 ? -27.317 2.952 36.664 1.00 93.94 301 VAL A N 1
ATOM 2390 C CA . VAL A 1 301 ? -27.488 1.707 37.425 1.00 93.94 301 VAL A CA 1
ATOM 2391 C C . VAL A 1 301 ? -27.322 1.971 38.916 1.00 93.94 301 VAL A C 1
ATOM 2393 O O . VAL A 1 301 ? -28.140 1.517 39.702 1.00 93.94 301 VAL A O 1
ATOM 2396 N N . VAL A 1 302 ? -26.315 2.752 39.320 1.00 94.75 302 VAL A N 1
ATOM 2397 C CA . VAL A 1 302 ? -26.139 3.144 40.727 1.00 94.75 302 VAL A CA 1
ATOM 2398 C C . VAL A 1 302 ? -27.309 4.002 41.209 1.00 94.75 302 VAL A C 1
ATOM 2400 O O . VAL A 1 302 ? -27.776 3.804 42.323 1.00 94.75 302 VAL A O 1
ATOM 2403 N N . ALA A 1 303 ? -27.819 4.930 40.396 1.00 93.12 303 ALA A N 1
ATOM 2404 C CA . ALA A 1 303 ? -28.985 5.731 40.761 1.00 93.12 303 ALA A CA 1
ATOM 2405 C C . ALA A 1 303 ? -30.249 4.870 40.924 1.00 93.12 303 ALA A C 1
ATOM 2407 O O . ALA A 1 303 ? -30.976 5.059 41.896 1.00 93.12 303 ALA A O 1
ATOM 2408 N N . ALA A 1 304 ? -30.476 3.908 40.023 1.00 92.25 304 ALA A N 1
ATOM 2409 C CA . ALA A 1 304 ? -31.559 2.934 40.140 1.00 92.25 304 ALA A CA 1
ATOM 2410 C C . ALA A 1 304 ? -31.388 2.057 41.390 1.00 92.25 304 ALA A C 1
ATOM 2412 O O . ALA A 1 304 ? -32.314 1.948 42.179 1.00 92.25 304 ALA A O 1
ATOM 2413 N N . LEU A 1 305 ? -30.180 1.547 41.647 1.00 94.31 305 LEU A N 1
ATOM 2414 C CA . LEU A 1 305 ? -29.868 0.765 42.845 1.00 94.31 305 LEU A CA 1
ATOM 2415 C C . LEU A 1 305 ? -30.102 1.561 44.135 1.00 94.31 305 LEU A C 1
ATOM 2417 O O . LEU A 1 305 ? -30.599 1.016 45.112 1.00 94.31 305 LEU A O 1
ATOM 2421 N N . VAL A 1 306 ? -29.748 2.850 44.159 1.00 93.31 306 VAL A N 1
ATOM 2422 C CA . VAL A 1 306 ? -30.021 3.725 45.308 1.00 93.31 306 VAL A CA 1
ATOM 2423 C C . VAL A 1 306 ? -31.522 3.967 45.460 1.00 93.31 306 VAL A C 1
ATOM 2425 O O . VAL A 1 306 ? -32.007 3.944 46.587 1.00 93.31 306 VAL A O 1
ATOM 2428 N N . ALA A 1 307 ? -32.264 4.165 44.367 1.00 90.75 307 ALA A N 1
ATOM 2429 C CA . ALA A 1 307 ? -33.720 4.292 44.416 1.00 90.75 307 ALA A CA 1
ATOM 2430 C C . ALA A 1 307 ? -34.381 3.010 44.954 1.00 90.75 307 ALA A C 1
ATOM 2432 O O . ALA A 1 307 ? -35.200 3.091 45.867 1.00 90.75 307 ALA A O 1
ATOM 2433 N N . ASP A 1 308 ? -33.951 1.840 44.476 1.00 91.81 308 ASP A N 1
ATOM 2434 C CA . ASP A 1 308 ? -34.412 0.534 44.953 1.00 91.81 308 ASP A CA 1
ATOM 2435 C C . ASP A 1 308 ? -34.034 0.308 46.422 1.00 91.81 308 ASP A C 1
ATOM 2437 O O . ASP A 1 308 ? -34.848 -0.178 47.201 1.00 91.81 308 ASP A O 1
ATOM 2441 N N . ALA A 1 309 ? -32.832 0.710 46.845 1.00 91.44 309 ALA A N 1
ATOM 2442 C CA . ALA A 1 309 ? -32.403 0.619 48.240 1.00 91.44 309 ALA A CA 1
ATOM 2443 C C . ALA A 1 309 ? -33.205 1.553 49.164 1.00 91.44 309 ALA A C 1
ATOM 2445 O O . ALA A 1 309 ? -33.491 1.187 50.304 1.00 91.44 309 ALA A O 1
ATOM 2446 N N . VAL A 1 310 ? -33.582 2.748 48.694 1.00 92.62 310 VAL A N 1
ATOM 2447 C CA . VAL A 1 310 ? -34.471 3.657 49.435 1.00 92.62 310 VAL A CA 1
ATOM 2448 C C . VAL A 1 310 ? -35.877 3.068 49.527 1.00 92.62 310 VAL A C 1
ATOM 2450 O O . VAL A 1 310 ? -36.426 3.041 50.623 1.00 92.62 310 VAL A O 1
ATOM 2453 N N . ALA A 1 311 ? -36.423 2.524 48.436 1.00 90.06 311 ALA A N 1
ATOM 2454 C CA . ALA A 1 311 ? -37.728 1.863 48.441 1.00 90.06 311 ALA A CA 1
ATOM 2455 C C . ALA A 1 311 ? -37.743 0.619 49.347 1.00 90.06 311 ALA A C 1
ATOM 2457 O O . ALA A 1 311 ? -38.678 0.427 50.124 1.00 90.06 311 ALA A O 1
ATOM 2458 N N . LEU A 1 312 ? -36.680 -0.193 49.311 1.00 90.81 312 LEU A N 1
ATOM 2459 C CA . LEU A 1 312 ? -36.503 -1.328 50.213 1.00 90.81 312 LEU A CA 1
ATOM 2460 C C . LEU A 1 312 ? -36.467 -0.850 51.666 1.00 90.81 312 LEU A C 1
ATOM 2462 O O . LEU A 1 312 ? -37.221 -1.360 52.487 1.00 90.81 312 LEU A O 1
ATOM 2466 N N . ARG A 1 313 ? -35.677 0.185 51.974 1.00 89.06 313 ARG A N 1
ATOM 2467 C CA . ARG A 1 313 ? -35.609 0.770 53.318 1.00 89.06 313 ARG A CA 1
ATOM 2468 C C . ARG A 1 313 ? -36.952 1.334 53.782 1.00 89.06 313 ARG A C 1
ATOM 2470 O O . ARG A 1 313 ? -37.299 1.161 54.945 1.00 89.06 313 ARG A O 1
ATOM 2477 N N . GLU A 1 314 ? -37.706 2.004 52.915 1.00 87.00 314 GLU A N 1
ATOM 2478 C CA . GLU A 1 314 ? -39.058 2.481 53.229 1.00 87.00 314 GLU A CA 1
ATOM 2479 C C . GLU A 1 314 ? -40.002 1.308 53.508 1.00 87.00 314 GLU A C 1
ATOM 2481 O O . GLU A 1 314 ? -40.745 1.352 54.486 1.00 87.00 314 GLU A O 1
ATOM 2486 N N . SER A 1 315 ? -39.927 0.229 52.723 1.00 86.31 315 SER A N 1
ATOM 2487 C CA . SER A 1 315 ? -40.722 -0.983 52.951 1.00 86.31 315 SER A CA 1
ATOM 2488 C C . SER A 1 315 ? -40.340 -1.707 54.248 1.00 86.31 315 SER A C 1
ATOM 2490 O O . SER A 1 315 ? -41.219 -2.162 54.975 1.00 86.31 315 SER A O 1
ATOM 2492 N N . GLU A 1 316 ? -39.052 -1.750 54.601 1.00 87.00 316 GLU A N 1
ATOM 2493 C CA . GLU A 1 316 ? -38.564 -2.303 55.867 1.00 87.00 316 GLU A CA 1
ATOM 2494 C C . GLU A 1 316 ? -38.992 -1.436 57.052 1.00 87.00 316 GLU A C 1
ATOM 2496 O O . GLU A 1 316 ? -39.395 -1.966 58.083 1.00 87.00 316 GLU A O 1
ATOM 2501 N N . GLN A 1 317 ? -38.960 -0.108 56.915 1.00 83.00 317 GLN A N 1
ATOM 2502 C CA . GLN A 1 317 ? -39.449 0.814 57.942 1.00 83.00 317 GLN A CA 1
ATOM 2503 C C . GLN A 1 317 ? -40.964 0.716 58.121 1.00 83.00 317 GLN A C 1
ATOM 250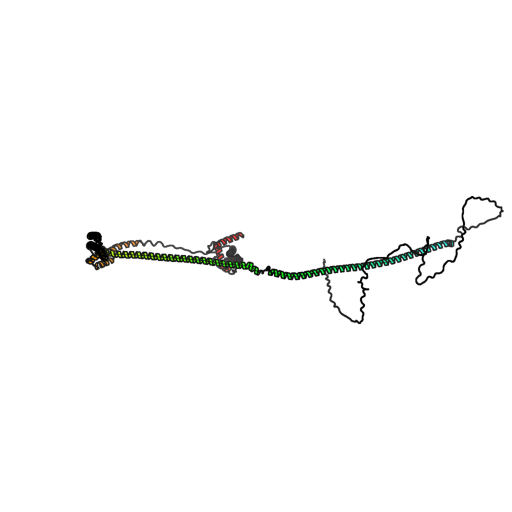5 O O . GLN A 1 317 ? -41.429 0.703 59.256 1.00 83.00 317 GLN A O 1
ATOM 2510 N N . GLN A 1 318 ? -41.730 0.602 57.035 1.00 82.12 318 GLN A N 1
ATOM 2511 C CA . GLN A 1 318 ? -43.174 0.365 57.087 1.00 82.12 318 GLN A CA 1
ATOM 2512 C C . GLN A 1 318 ? -43.491 -1.010 57.681 1.00 82.12 318 GLN A C 1
ATOM 2514 O O . GLN A 1 318 ? -44.397 -1.118 58.499 1.00 82.12 318 GLN A O 1
ATOM 2519 N N . GLY A 1 319 ? -42.724 -2.047 57.334 1.00 80.56 319 GLY A N 1
ATOM 2520 C CA . GLY A 1 319 ? -42.841 -3.380 57.922 1.00 80.56 319 GLY A CA 1
ATOM 2521 C C . GLY A 1 319 ? -42.496 -3.396 59.412 1.00 80.56 319 GLY A C 1
ATOM 2522 O O . GLY A 1 319 ? -43.210 -4.009 60.198 1.00 80.56 319 GLY A O 1
ATOM 2523 N N . ALA A 1 320 ? -41.451 -2.676 59.825 1.00 79.81 320 ALA A N 1
ATOM 2524 C CA . ALA A 1 320 ? -41.070 -2.525 61.226 1.00 79.81 320 ALA A CA 1
ATOM 2525 C C . ALA A 1 320 ? -42.088 -1.692 62.018 1.00 79.81 320 ALA A C 1
ATOM 2527 O O . ALA A 1 320 ? -42.405 -2.054 63.148 1.00 79.81 320 ALA A O 1
ATOM 2528 N N . ALA A 1 321 ? -42.631 -0.621 61.431 1.00 81.12 321 ALA A N 1
ATOM 2529 C CA . ALA A 1 321 ? -43.711 0.165 62.023 1.00 81.12 321 ALA A CA 1
ATOM 2530 C C . ALA A 1 321 ? -44.989 -0.672 62.158 1.00 81.12 321 ALA A C 1
ATOM 2532 O O . ALA A 1 321 ? -45.548 -0.735 63.242 1.00 81.12 321 ALA A O 1
ATOM 2533 N N . ALA A 1 322 ? -45.383 -1.416 61.121 1.00 80.94 322 ALA A N 1
ATOM 2534 C CA . ALA A 1 322 ? -46.525 -2.326 61.176 1.00 80.94 322 ALA A CA 1
ATOM 2535 C C . ALA A 1 322 ? -46.325 -3.455 62.199 1.00 80.94 322 ALA A C 1
ATOM 2537 O O . ALA A 1 322 ? -47.273 -3.849 62.873 1.00 80.94 322 ALA A O 1
ATOM 2538 N N . LEU A 1 323 ? -45.098 -3.968 62.350 1.00 79.25 323 LEU A N 1
ATOM 2539 C CA . LEU A 1 323 ? -44.766 -4.945 63.386 1.00 79.25 323 LEU A CA 1
ATOM 2540 C C . LEU A 1 323 ? -44.840 -4.320 64.787 1.00 79.25 323 LEU A C 1
ATOM 2542 O O . LEU A 1 323 ? -45.366 -4.956 65.694 1.00 79.25 323 LEU A O 1
ATOM 2546 N N . ALA A 1 324 ? -44.348 -3.091 64.964 1.00 79.44 324 ALA A N 1
ATOM 2547 C CA . ALA A 1 324 ? -44.432 -2.358 66.225 1.00 79.44 324 ALA A CA 1
ATOM 2548 C C . ALA A 1 324 ? -45.885 -2.012 66.587 1.00 79.44 324 ALA A C 1
ATOM 2550 O O . ALA A 1 324 ? -46.282 -2.226 67.728 1.00 79.44 324 ALA A O 1
ATOM 2551 N N . ASP A 1 325 ? -46.697 -1.580 65.621 1.00 79.50 325 ASP A N 1
ATOM 2552 C CA . ASP A 1 325 ? -48.131 -1.328 65.784 1.00 79.50 325 ASP A CA 1
ATOM 2553 C C . ASP A 1 325 ? -48.885 -2.630 66.088 1.00 79.50 325 ASP A C 1
ATOM 2555 O O . ASP A 1 325 ? -49.746 -2.655 66.961 1.00 79.50 325 ASP A O 1
ATOM 2559 N N . ALA A 1 326 ? -48.529 -3.747 65.442 1.00 78.31 326 ALA A N 1
ATOM 2560 C CA . ALA A 1 326 ? -49.097 -5.060 65.747 1.00 78.31 326 ALA A CA 1
ATOM 2561 C C . ALA A 1 326 ? -48.693 -5.561 67.144 1.00 78.31 326 ALA A C 1
ATOM 2563 O O . ALA A 1 326 ? -49.510 -6.166 67.837 1.00 78.31 326 ALA A O 1
ATOM 2564 N N . GLN A 1 327 ? -47.458 -5.303 67.582 1.00 80.06 327 GLN A N 1
ATOM 2565 C CA . GLN A 1 327 ? -46.989 -5.614 68.934 1.00 80.06 327 GLN A CA 1
ATOM 2566 C C . GLN A 1 327 ? -47.660 -4.724 69.987 1.00 80.06 327 GLN A C 1
ATOM 2568 O O . GLN A 1 327 ? -48.061 -5.236 71.030 1.00 80.06 327 GLN A O 1
ATOM 2573 N N . ALA A 1 328 ? -47.833 -3.430 69.712 1.00 77.38 328 ALA A N 1
ATOM 2574 C CA . ALA A 1 328 ? -48.561 -2.499 70.568 1.00 77.38 328 ALA A CA 1
ATOM 2575 C C . ALA A 1 328 ? -50.042 -2.886 70.664 1.00 77.38 328 ALA A C 1
ATOM 2577 O O . ALA A 1 328 ? -50.556 -3.017 71.768 1.00 77.38 328 ALA A O 1
ATOM 2578 N N . ALA A 1 329 ? -50.695 -3.200 69.543 1.00 76.06 329 ALA A N 1
ATOM 2579 C CA . ALA A 1 329 ? -52.070 -3.696 69.519 1.00 76.06 329 ALA A CA 1
ATOM 2580 C C . ALA A 1 329 ? -52.213 -5.047 70.240 1.00 76.06 329 ALA A C 1
ATOM 2582 O O . ALA A 1 329 ? -53.202 -5.276 70.932 1.00 76.06 329 ALA A O 1
ATOM 2583 N N . ALA A 1 330 ? -51.228 -5.946 70.130 1.00 74.44 330 ALA A N 1
ATOM 2584 C CA . ALA A 1 330 ? -51.212 -7.197 70.884 1.00 74.44 330 ALA A CA 1
ATOM 2585 C C . ALA A 1 330 ? -51.019 -6.962 72.393 1.00 74.44 330 ALA A C 1
ATOM 2587 O O . ALA A 1 330 ? -51.665 -7.636 73.195 1.00 74.44 330 ALA A O 1
ATOM 2588 N N . ALA A 1 331 ? -50.178 -6.000 72.784 1.00 75.19 331 ALA A N 1
ATOM 2589 C CA . ALA A 1 331 ? -49.977 -5.605 74.175 1.00 75.19 331 ALA A CA 1
ATOM 2590 C C . ALA A 1 331 ? -51.215 -4.907 74.757 1.00 75.19 331 ALA A C 1
ATOM 2592 O O . ALA A 1 331 ? -51.621 -5.233 75.867 1.00 75.19 331 ALA A O 1
ATOM 2593 N N . GLU A 1 332 ? -51.863 -4.018 74.002 1.00 76.00 332 GLU A N 1
ATOM 2594 C CA . GLU A 1 332 ? -53.133 -3.384 74.371 1.00 76.00 332 GLU A CA 1
ATOM 2595 C C . GLU A 1 332 ? -54.262 -4.411 74.466 1.00 76.00 332 GLU A C 1
ATOM 2597 O O . GLU A 1 332 ? -55.024 -4.390 75.426 1.00 76.00 332 GLU A O 1
ATOM 2602 N N . ALA A 1 333 ? -54.347 -5.366 73.534 1.00 75.75 333 ALA A N 1
ATOM 2603 C CA . ALA A 1 333 ? -55.319 -6.455 73.602 1.00 75.75 333 ALA A CA 1
ATOM 2604 C C . ALA A 1 333 ? -55.061 -7.390 74.794 1.00 75.75 333 ALA A C 1
ATOM 2606 O O . ALA A 1 333 ? -56.009 -7.882 75.405 1.00 75.75 333 ALA A O 1
ATOM 2607 N N . TYR A 1 334 ? -53.795 -7.640 75.142 1.00 74.62 334 TYR A N 1
ATOM 2608 C CA . TYR A 1 334 ? -53.431 -8.397 76.338 1.00 74.62 334 TYR A CA 1
ATOM 2609 C C . TYR A 1 334 ? -53.773 -7.618 77.616 1.00 74.62 334 TYR A C 1
ATOM 2611 O O . TYR A 1 334 ? -54.419 -8.175 78.495 1.00 74.62 334 TYR A O 1
ATOM 2619 N N . ALA A 1 335 ? -53.446 -6.325 77.683 1.00 75.88 335 ALA A N 1
ATOM 2620 C CA . ALA A 1 335 ? -53.779 -5.449 78.806 1.00 75.88 335 ALA A CA 1
ATOM 2621 C C . ALA A 1 335 ? -55.297 -5.269 78.974 1.00 75.88 335 ALA A C 1
ATOM 2623 O O . ALA A 1 335 ? -55.790 -5.253 80.096 1.00 75.88 335 ALA A O 1
ATOM 2624 N N . ALA A 1 336 ? -56.057 -5.193 77.877 1.00 76.56 336 ALA A N 1
ATOM 2625 C CA . ALA A 1 336 ? -57.517 -5.158 77.904 1.00 76.56 336 ALA A CA 1
ATOM 2626 C C . ALA A 1 336 ? -58.097 -6.475 78.436 1.00 76.56 336 ALA A C 1
ATOM 2628 O O . ALA A 1 336 ? -58.977 -6.444 79.292 1.00 76.56 336 ALA A O 1
ATOM 2629 N N . LYS A 1 337 ? -57.563 -7.627 78.002 1.00 75.31 337 LYS A N 1
ATOM 2630 C CA . LYS A 1 337 ? -57.938 -8.941 78.551 1.00 75.31 337 LYS A CA 1
ATOM 2631 C C . LYS A 1 337 ? -57.553 -9.092 80.023 1.00 75.31 337 LYS A C 1
ATOM 2633 O O . LYS A 1 337 ? -58.304 -9.693 80.780 1.00 75.31 337 LYS A O 1
ATOM 2638 N N . GLU A 1 338 ? -56.410 -8.557 80.438 1.00 75.50 338 GLU A N 1
ATOM 2639 C CA . GLU A 1 338 ? -55.955 -8.570 81.831 1.00 75.50 338 GLU A CA 1
ATOM 2640 C C . GLU A 1 338 ? -56.816 -7.653 82.711 1.00 75.50 338 GLU A C 1
ATOM 2642 O O . GLU A 1 338 ? -57.217 -8.054 83.799 1.00 75.50 338 GLU A O 1
ATOM 2647 N N . ALA A 1 339 ? -57.184 -6.467 82.221 1.00 75.31 339 ALA A N 1
ATOM 2648 C CA . ALA A 1 339 ? -58.104 -5.555 82.896 1.00 75.31 339 ALA A CA 1
ATOM 2649 C C . ALA A 1 339 ? -59.525 -6.132 82.987 1.00 75.31 339 ALA A C 1
ATOM 2651 O O . ALA A 1 339 ? -60.163 -6.016 84.031 1.00 75.31 339 ALA A O 1
ATOM 2652 N N . GLU A 1 340 ? -60.010 -6.794 81.933 1.00 74.06 340 GLU A N 1
ATOM 2653 C CA . GLU A 1 340 ? -61.286 -7.515 81.941 1.00 74.06 340 GLU A CA 1
ATOM 2654 C C . GLU A 1 340 ? -61.245 -8.686 82.933 1.00 74.06 340 GLU A C 1
ATOM 2656 O O . GLU A 1 340 ? -62.142 -8.821 83.761 1.00 74.06 340 GLU A O 1
ATOM 2661 N N . ALA A 1 341 ? -60.168 -9.477 82.941 1.00 73.88 341 ALA A N 1
ATOM 2662 C CA . ALA A 1 341 ? -59.970 -10.548 83.913 1.00 73.88 341 ALA A CA 1
ATOM 2663 C C . ALA A 1 341 ? -59.869 -10.020 85.356 1.00 73.88 341 ALA A C 1
ATOM 2665 O O . ALA A 1 341 ? -60.443 -10.621 86.260 1.00 73.88 341 ALA A O 1
ATOM 2666 N N . ALA A 1 342 ? -59.203 -8.884 85.587 1.00 75.69 342 ALA A N 1
ATOM 2667 C CA . ALA A 1 342 ? -59.114 -8.235 86.895 1.00 75.69 342 ALA A CA 1
ATOM 2668 C C . ALA A 1 342 ? -60.460 -7.635 87.345 1.00 75.69 342 ALA A C 1
ATOM 2670 O O . ALA A 1 342 ? -60.813 -7.710 88.524 1.00 75.69 342 ALA A O 1
ATOM 2671 N N . ALA A 1 343 ? -61.251 -7.086 86.420 1.00 74.88 343 ALA A N 1
ATOM 2672 C CA . ALA A 1 343 ? -62.613 -6.630 86.687 1.00 74.88 343 ALA A CA 1
ATOM 2673 C C . ALA A 1 343 ? -63.537 -7.808 87.034 1.00 74.88 343 ALA A C 1
ATOM 2675 O O . ALA A 1 343 ? -64.291 -7.736 88.000 1.00 74.88 343 ALA A O 1
ATOM 2676 N N . ILE A 1 344 ? -63.428 -8.923 86.306 1.00 76.94 344 ILE A N 1
ATOM 2677 C CA . ILE A 1 344 ? -64.160 -10.159 86.607 1.00 76.94 344 ILE A CA 1
ATOM 2678 C C . ILE A 1 344 ? -63.720 -10.729 87.961 1.00 76.94 344 ILE A C 1
ATOM 2680 O O . ILE A 1 344 ? -64.572 -11.100 88.762 1.00 76.94 344 ILE A O 1
ATOM 2684 N N . ALA A 1 345 ? -62.417 -10.760 88.254 1.00 73.81 345 ALA A N 1
ATOM 2685 C CA . ALA A 1 345 ? -61.889 -11.258 89.522 1.00 73.81 345 ALA A CA 1
ATOM 2686 C C . ALA A 1 345 ? -62.330 -10.394 90.713 1.00 73.81 345 ALA A C 1
ATOM 2688 O O . ALA A 1 345 ? -62.789 -10.933 91.714 1.00 73.81 345 ALA A O 1
ATOM 2689 N N . SER A 1 346 ? -62.263 -9.064 90.599 1.00 71.06 346 SER A N 1
ATOM 2690 C CA . SER A 1 346 ? -62.729 -8.150 91.654 1.00 71.06 346 SER A CA 1
ATOM 2691 C C . SER A 1 346 ? -64.251 -8.193 91.838 1.00 71.06 346 SER A C 1
ATOM 2693 O O . SER A 1 346 ? -64.733 -8.161 92.971 1.00 71.06 346 SER A O 1
ATOM 2695 N N . ALA A 1 347 ? -65.023 -8.343 90.756 1.00 70.75 347 ALA A N 1
ATOM 2696 C CA . ALA A 1 347 ? -66.464 -8.573 90.834 1.00 70.75 347 ALA A CA 1
ATOM 2697 C C . ALA A 1 347 ? -66.800 -9.924 91.492 1.00 70.75 347 ALA A C 1
ATOM 2699 O O . ALA A 1 347 ? -67.721 -9.987 92.308 1.00 70.75 347 ALA A O 1
ATOM 2700 N N . ALA A 1 348 ? -66.043 -10.982 91.186 1.00 73.56 348 ALA A N 1
ATOM 2701 C CA . ALA A 1 348 ? -66.174 -12.289 91.825 1.00 73.56 348 ALA A CA 1
ATOM 2702 C C . ALA A 1 348 ? -65.806 -12.231 93.316 1.00 73.56 348 ALA A C 1
ATOM 2704 O O . ALA A 1 348 ? -66.549 -12.752 94.139 1.00 73.56 348 ALA A O 1
ATOM 2705 N N . GLU A 1 349 ? -64.737 -11.525 93.693 1.00 72.44 349 GLU A N 1
ATOM 2706 C CA . GLU A 1 349 ? -64.334 -11.355 95.094 1.00 72.44 349 GLU A CA 1
ATOM 2707 C C . GLU A 1 349 ? -65.396 -10.589 95.904 1.00 72.44 349 GLU A C 1
ATOM 2709 O O . GLU A 1 349 ? -65.755 -10.993 97.012 1.00 72.44 349 GLU A O 1
ATOM 2714 N N . LEU A 1 350 ? -65.983 -9.530 95.333 1.00 72.81 350 LEU A N 1
ATOM 2715 C CA . LEU A 1 350 ? -67.120 -8.812 95.924 1.00 72.81 350 LEU A CA 1
ATOM 2716 C C . LEU A 1 350 ? -68.375 -9.694 96.042 1.00 72.81 350 LEU A C 1
ATOM 2718 O O . LEU A 1 350 ? -69.097 -9.597 97.040 1.00 72.81 350 LEU A O 1
ATOM 2722 N N . ALA A 1 351 ? -68.644 -10.552 95.053 1.00 71.50 351 ALA A N 1
ATOM 2723 C CA . ALA A 1 351 ? -69.752 -11.503 95.094 1.00 71.50 351 ALA A CA 1
ATOM 2724 C C . ALA A 1 351 ? -69.538 -12.582 96.170 1.00 71.50 351 ALA A C 1
ATOM 2726 O O . ALA A 1 351 ? -70.450 -12.832 96.958 1.00 71.50 351 ALA A O 1
ATOM 2727 N N . ASP A 1 352 ? -68.330 -13.140 96.280 1.00 72.69 352 ASP A N 1
ATOM 2728 C CA . ASP A 1 352 ? -67.953 -14.099 97.321 1.00 72.69 352 ASP A CA 1
ATOM 2729 C C . ASP A 1 352 ? -68.059 -13.479 98.718 1.00 72.69 352 ASP A C 1
ATOM 2731 O O . ASP A 1 352 ? -68.558 -14.114 99.647 1.00 72.69 352 ASP A O 1
ATOM 2735 N N . ILE A 1 353 ? -67.640 -12.221 98.897 1.00 69.94 353 ILE A N 1
ATOM 2736 C CA . ILE A 1 353 ? -67.792 -11.507 100.174 1.00 69.94 353 ILE A CA 1
ATOM 2737 C C . ILE A 1 353 ? -69.270 -11.374 100.564 1.00 69.94 353 ILE A C 1
ATOM 2739 O O . ILE A 1 353 ? -69.608 -11.611 101.724 1.00 69.94 353 ILE A O 1
ATOM 2743 N N . ARG A 1 354 ? -70.160 -11.050 99.618 1.00 68.81 354 ARG A N 1
ATOM 2744 C CA . ARG A 1 354 ? -71.610 -10.975 99.877 1.00 68.81 354 ARG A CA 1
ATOM 2745 C C . ARG A 1 354 ? -72.210 -12.352 100.171 1.00 68.81 354 ARG A C 1
ATOM 2747 O O . ARG A 1 354 ? -72.983 -12.490 101.116 1.00 68.81 354 ARG A O 1
ATOM 2754 N N . ALA A 1 355 ? -71.811 -13.378 99.419 1.00 75.12 355 ALA A N 1
ATOM 2755 C CA . ALA A 1 355 ? -72.295 -14.745 99.590 1.00 75.12 355 ALA A CA 1
ATOM 2756 C C . ALA A 1 355 ? -71.813 -15.402 100.896 1.00 75.12 355 ALA A C 1
ATOM 2758 O O . ALA A 1 355 ? -72.493 -16.289 101.410 1.00 75.12 355 ALA A O 1
ATOM 2759 N N . LYS A 1 356 ? -70.686 -14.963 101.483 1.00 78.75 356 LYS A N 1
ATOM 2760 C CA . LYS A 1 356 ? -70.188 -15.474 102.777 1.00 78.75 356 LYS A CA 1
ATOM 2761 C C . LYS A 1 356 ? -71.208 -15.325 103.906 1.00 78.75 356 LYS A C 1
ATOM 2763 O O . LYS A 1 356 ? -71.310 -16.235 104.723 1.00 78.75 356 LYS A O 1
ATOM 2768 N N . ALA A 1 357 ? -71.976 -14.235 103.952 1.00 73.81 357 ALA A N 1
ATOM 2769 C CA . ALA A 1 357 ? -73.015 -14.053 104.969 1.00 73.81 357 ALA A CA 1
ATOM 2770 C C . ALA A 1 357 ? -74.130 -15.106 104.830 1.00 73.81 357 ALA A C 1
ATOM 2772 O O . ALA A 1 357 ? -74.461 -15.790 105.799 1.00 73.81 357 ALA A O 1
ATOM 2773 N N . THR A 1 358 ? -74.625 -15.320 103.608 1.00 80.06 358 THR A N 1
ATOM 2774 C CA . THR A 1 358 ? -75.590 -16.384 103.288 1.00 80.06 358 THR A CA 1
ATOM 2775 C C . THR A 1 358 ? -75.025 -17.781 103.561 1.00 80.06 358 THR A C 1
ATOM 2777 O O . THR A 1 358 ? -75.716 -18.633 104.117 1.00 80.06 358 THR A O 1
ATOM 2780 N N . PHE A 1 359 ? -73.757 -18.028 103.218 1.00 81.19 359 PHE A N 1
ATOM 2781 C CA . PHE A 1 359 ? -73.084 -19.306 103.449 1.00 81.19 359 PHE A CA 1
ATOM 2782 C C . PHE A 1 359 ? -72.972 -19.633 104.942 1.00 81.19 359 PHE A C 1
ATOM 2784 O O . PHE A 1 359 ? -73.310 -20.743 105.355 1.00 81.19 359 PHE A O 1
ATOM 2791 N N . ILE A 1 360 ? -72.551 -18.660 105.756 1.00 79.62 360 ILE A N 1
ATOM 2792 C CA . ILE A 1 360 ? -72.411 -18.808 107.210 1.00 79.62 360 ILE A CA 1
ATOM 2793 C C . ILE A 1 360 ? -73.762 -19.132 107.865 1.00 79.62 360 ILE A C 1
ATOM 2795 O O . ILE A 1 360 ? -73.803 -19.944 108.786 1.00 79.62 360 ILE A O 1
ATOM 2799 N N . LEU A 1 361 ? -74.856 -18.544 107.375 1.00 74.94 361 LEU A N 1
ATOM 2800 C CA . LEU A 1 361 ? -76.195 -18.765 107.924 1.00 74.94 361 LEU A CA 1
ATOM 2801 C C . LEU A 1 361 ? -76.840 -20.085 107.472 1.00 74.94 361 LEU A C 1
ATOM 2803 O O . LEU A 1 361 ? -77.428 -20.768 108.305 1.00 74.94 361 LEU A O 1
ATOM 2807 N N . ASN A 1 362 ? -76.727 -20.461 106.191 1.00 78.56 362 ASN A N 1
ATOM 2808 C CA . ASN A 1 362 ? -77.537 -21.546 105.610 1.00 78.56 362 ASN A CA 1
ATOM 2809 C C . ASN A 1 362 ? -76.757 -22.819 105.227 1.00 78.56 362 ASN A C 1
ATOM 2811 O O . ASN A 1 362 ? -77.358 -23.887 105.104 1.00 78.56 362 ASN A O 1
ATOM 2815 N N . HIS A 1 363 ? -75.443 -22.734 104.993 1.00 79.25 363 HIS A N 1
ATOM 2816 C CA . HIS A 1 363 ? -74.660 -23.827 104.387 1.00 79.25 363 HIS A CA 1
ATOM 2817 C C . HIS A 1 363 ? -73.460 -24.292 105.222 1.00 79.25 363 HIS A C 1
ATOM 2819 O O . HIS A 1 363 ? -72.886 -25.345 104.934 1.00 79.25 363 HIS A O 1
ATOM 2825 N N . LEU A 1 364 ? -73.089 -23.549 106.266 1.00 81.56 364 LEU A N 1
ATOM 2826 C CA . LEU A 1 364 ? -71.975 -23.893 107.140 1.00 81.56 364 LEU A CA 1
ATOM 2827 C C . LEU A 1 364 ? -72.265 -25.168 107.949 1.00 81.56 364 LEU A C 1
ATOM 2829 O O . LEU A 1 364 ? -73.285 -25.282 108.628 1.00 81.56 364 LEU A O 1
ATOM 2833 N N . GLN A 1 365 ? -71.329 -26.118 107.907 1.00 75.00 365 GLN A N 1
ATOM 2834 C CA . GLN A 1 365 ? -71.348 -27.324 108.734 1.00 75.00 365 GLN A CA 1
ATOM 2835 C C . GLN A 1 365 ? -70.141 -27.326 109.684 1.00 75.00 365 GLN A C 1
ATOM 2837 O O . GLN A 1 365 ? -69.014 -27.218 109.198 1.00 75.00 365 GLN A O 1
ATOM 2842 N N . PRO A 1 366 ? -70.332 -27.500 111.007 1.00 72.50 366 PRO A N 1
ATOM 2843 C CA . PRO A 1 366 ? -71.605 -27.711 111.711 1.00 72.50 366 PRO A CA 1
ATOM 2844 C C . PRO A 1 366 ? -72.482 -26.437 111.777 1.00 72.50 366 PRO A C 1
ATOM 2846 O O . PRO A 1 366 ? -71.936 -25.335 111.810 1.00 72.50 366 PRO A O 1
ATOM 2849 N N . PRO A 1 367 ? -73.827 -26.568 111.811 1.00 76.06 367 PRO A N 1
ATOM 2850 C CA . PRO A 1 367 ? -74.732 -25.419 111.823 1.00 76.06 367 PRO A CA 1
ATOM 2851 C C . PRO A 1 367 ? -74.569 -24.603 113.113 1.00 76.06 367 PRO A C 1
ATOM 2853 O O . PRO A 1 367 ? -74.648 -25.143 114.217 1.00 76.06 367 PRO A O 1
ATOM 2856 N N . ILE A 1 368 ? -74.343 -23.297 112.962 1.00 75.00 368 ILE A N 1
ATOM 2857 C CA . ILE A 1 368 ? -74.044 -22.362 114.063 1.00 75.00 368 ILE A CA 1
ATOM 2858 C C . ILE A 1 368 ? -75.293 -21.818 114.774 1.00 75.00 368 ILE A C 1
ATOM 2860 O O . ILE A 1 368 ? -75.205 -21.373 115.915 1.00 75.00 368 ILE A O 1
ATOM 2864 N N . ALA A 1 369 ? -76.449 -21.867 114.114 1.00 76.44 369 ALA A N 1
ATOM 2865 C CA . ALA A 1 369 ? -77.749 -21.468 114.638 1.00 76.44 369 ALA A CA 1
ATOM 2866 C C . ALA A 1 369 ? -78.823 -22.413 114.085 1.00 76.44 369 ALA A C 1
ATOM 2868 O O . ALA A 1 369 ? -78.640 -23.033 113.035 1.00 76.44 369 ALA A O 1
ATOM 2869 N N . ARG A 1 370 ? -79.949 -22.551 114.789 1.00 77.25 370 ARG A N 1
ATOM 2870 C CA . ARG A 1 370 ? -81.099 -23.297 114.255 1.00 77.25 370 ARG A CA 1
ATOM 2871 C C . ARG A 1 370 ? -81.847 -22.411 113.263 1.00 77.25 370 ARG A C 1
ATOM 2873 O O . ARG A 1 370 ? -82.027 -21.229 113.540 1.00 77.25 370 ARG A O 1
ATOM 2880 N N . GLN A 1 371 ? -82.343 -22.991 112.171 1.00 74.81 371 GLN A N 1
ATOM 2881 C CA . GLN A 1 371 ? -83.054 -22.245 111.123 1.00 74.81 371 GLN A CA 1
ATOM 2882 C C . GLN A 1 371 ? -84.213 -21.394 111.678 1.00 74.81 371 GLN A C 1
ATOM 2884 O O . GLN A 1 371 ? -84.369 -20.239 111.305 1.00 74.81 371 GLN A O 1
ATOM 2889 N N . GLU A 1 372 ? -84.935 -21.914 112.675 1.00 75.56 372 GLU A N 1
ATOM 2890 C CA . GLU A 1 372 ? -86.022 -21.206 113.371 1.00 75.56 372 GLU A CA 1
ATOM 2891 C C . GLU A 1 372 ? -85.581 -19.877 114.016 1.00 75.56 372 GLU A C 1
ATOM 2893 O O . GLU A 1 372 ? -86.352 -18.922 114.061 1.00 75.56 372 GLU A O 1
ATOM 2898 N N . GLN A 1 373 ? -84.342 -19.795 114.512 1.00 75.56 373 GLN A N 1
ATOM 2899 C CA . GLN A 1 373 ? -83.802 -18.583 115.141 1.00 75.56 373 GLN A CA 1
ATOM 2900 C C . GLN A 1 373 ? -83.400 -17.540 114.091 1.00 75.56 373 GLN A C 1
ATOM 2902 O O . GLN A 1 373 ? -83.565 -16.345 114.319 1.00 75.56 373 GLN A O 1
ATOM 2907 N N . ILE A 1 374 ? -82.905 -17.989 112.935 1.00 74.12 374 ILE A N 1
ATOM 2908 C CA . ILE A 1 374 ? -82.523 -17.125 111.810 1.00 74.12 374 ILE A CA 1
ATOM 2909 C C . ILE A 1 374 ? -83.774 -16.468 111.212 1.00 74.12 374 ILE A C 1
ATOM 2911 O O . ILE A 1 374 ? -83.793 -15.257 110.984 1.00 74.12 374 ILE A O 1
ATOM 2915 N N . ASP A 1 375 ? -84.839 -17.248 111.021 1.00 76.69 375 ASP A N 1
ATOM 2916 C CA . ASP A 1 375 ? -86.098 -16.762 110.451 1.00 76.69 375 ASP A CA 1
ATOM 2917 C C . ASP A 1 375 ? -86.833 -15.798 111.399 1.00 76.69 375 ASP A C 1
ATOM 2919 O O . ASP A 1 375 ? -87.403 -14.803 110.947 1.00 76.69 375 ASP A O 1
ATOM 2923 N N . ALA A 1 376 ? -86.766 -16.033 112.716 1.00 78.19 376 ALA A N 1
ATOM 2924 C CA . ALA A 1 376 ? -87.334 -15.131 113.720 1.00 78.19 376 ALA A CA 1
ATOM 2925 C C . ALA A 1 376 ? -86.654 -13.748 113.718 1.00 78.19 376 ALA A C 1
ATOM 2927 O O . ALA A 1 376 ? -87.337 -12.726 113.661 1.00 78.19 376 ALA A O 1
ATOM 2928 N N . VAL A 1 377 ? -85.315 -13.705 113.709 1.00 78.00 377 VAL A N 1
ATOM 2929 C CA . VAL A 1 377 ? -84.555 -12.440 113.670 1.00 78.00 377 VAL A CA 1
ATOM 2930 C C . VAL A 1 377 ? -84.745 -11.714 112.337 1.00 78.00 377 VAL A C 1
ATOM 2932 O O . VAL A 1 377 ? -84.874 -10.489 112.314 1.00 78.00 377 VAL A O 1
ATOM 2935 N N . ARG A 1 378 ? -84.845 -12.450 111.220 1.00 79.25 378 ARG A N 1
ATOM 2936 C CA . ARG A 1 378 ? -85.184 -11.865 109.914 1.00 79.25 378 ARG A CA 1
ATOM 2937 C C . ARG A 1 378 ? -86.552 -11.180 109.949 1.00 79.25 378 ARG A C 1
ATOM 2939 O O . ARG A 1 378 ? -86.671 -10.054 109.473 1.00 79.25 378 ARG A O 1
ATOM 2946 N N . ALA A 1 379 ? -87.567 -11.820 110.529 1.00 77.06 379 ALA A N 1
ATOM 2947 C CA . ALA A 1 379 ? -88.904 -11.238 110.642 1.00 77.06 379 ALA A CA 1
ATOM 2948 C C . ALA A 1 379 ? -88.923 -9.966 111.514 1.00 77.06 379 ALA A C 1
ATOM 2950 O O . ALA A 1 379 ? -89.584 -8.991 111.157 1.00 77.06 379 ALA A O 1
ATOM 2951 N N . GLU A 1 380 ? -88.161 -9.939 112.613 1.00 77.69 380 GLU A N 1
ATOM 2952 C CA . GLU A 1 380 ? -88.017 -8.742 113.456 1.00 77.69 380 GLU A CA 1
ATOM 2953 C C . GLU A 1 380 ? -87.352 -7.572 112.718 1.00 77.69 380 GLU A C 1
ATOM 2955 O O . GLU A 1 380 ? -87.801 -6.432 112.840 1.00 77.69 380 GLU A O 1
ATOM 2960 N N . LEU A 1 381 ? -86.294 -7.831 111.945 1.00 76.88 381 LEU A N 1
ATOM 2961 C CA . LEU A 1 381 ? -85.599 -6.793 111.178 1.00 76.88 381 LEU A CA 1
ATOM 2962 C C . LEU A 1 381 ? -86.457 -6.237 110.039 1.00 76.88 381 LEU A C 1
ATOM 2964 O O . LEU A 1 381 ? -86.433 -5.032 109.809 1.00 76.88 381 LEU A O 1
ATOM 2968 N N . VAL A 1 382 ? -87.252 -7.080 109.371 1.00 76.50 382 VAL A N 1
ATOM 2969 C CA . VAL A 1 382 ? -88.194 -6.633 108.329 1.00 76.50 382 VAL A CA 1
ATOM 2970 C C . VAL A 1 382 ? -89.293 -5.751 108.930 1.00 76.50 382 VAL A C 1
ATOM 2972 O O . VAL A 1 382 ? -89.685 -4.753 108.330 1.00 76.50 382 VAL A O 1
ATOM 2975 N N . ALA A 1 383 ? -89.763 -6.068 110.140 1.00 74.75 383 ALA A N 1
ATOM 2976 C CA . ALA A 1 383 ? -90.714 -5.215 110.848 1.00 74.75 383 ALA A CA 1
ATOM 2977 C C . ALA A 1 383 ? -90.097 -3.858 111.240 1.00 74.75 383 ALA A C 1
ATOM 2979 O O . ALA A 1 383 ? -90.757 -2.827 111.113 1.00 74.75 383 ALA A O 1
ATOM 2980 N N . LYS A 1 384 ? -88.827 -3.843 111.672 1.00 74.56 384 LYS A N 1
ATOM 2981 C CA . LYS A 1 384 ? -88.093 -2.603 111.977 1.00 74.56 384 LYS A CA 1
ATOM 2982 C C . LYS A 1 384 ? -87.842 -1.751 110.729 1.00 74.56 384 LYS A C 1
ATOM 2984 O O . LYS A 1 384 ? -88.138 -0.564 110.767 1.00 74.56 384 LYS A O 1
ATOM 2989 N N . SER A 1 385 ? -87.390 -2.338 109.615 1.00 67.12 385 SER A N 1
ATOM 2990 C CA . SER A 1 385 ? -87.134 -1.584 108.377 1.00 67.12 385 SER A CA 1
ATOM 2991 C C . SER A 1 385 ? -88.411 -1.005 107.759 1.00 67.12 385 SER A C 1
ATOM 2993 O O . SER A 1 385 ? -88.376 0.088 107.194 1.00 67.12 385 SER A O 1
ATOM 2995 N N . GLY A 1 386 ? -89.549 -1.692 107.915 1.00 68.12 386 GLY A N 1
ATOM 2996 C CA . GLY A 1 386 ? -90.867 -1.155 107.572 1.00 68.12 386 GLY A CA 1
ATOM 2997 C C . GLY A 1 386 ? -91.254 0.060 108.422 1.00 68.12 386 GLY A C 1
ATOM 2998 O O . GLY A 1 386 ? -91.661 1.079 107.872 1.00 68.12 386 GLY A O 1
ATOM 2999 N N . GLY A 1 387 ? -91.062 -0.015 109.744 1.00 70.81 387 GLY A N 1
ATOM 3000 C CA . GLY A 1 387 ? -91.355 1.097 110.657 1.00 70.81 387 GLY A CA 1
ATOM 3001 C C . GLY A 1 387 ? -90.438 2.312 110.469 1.00 70.81 387 GLY A C 1
ATOM 3002 O O . GLY A 1 387 ? -90.906 3.448 110.503 1.00 70.81 387 GLY A O 1
ATOM 3003 N N . ASP A 1 388 ? -89.147 2.091 110.208 1.00 66.94 388 ASP A N 1
ATOM 3004 C CA . ASP A 1 388 ? -88.191 3.173 109.944 1.00 66.94 388 ASP A CA 1
ATOM 3005 C C . ASP A 1 388 ? -88.487 3.883 108.609 1.00 66.94 388 ASP A C 1
ATOM 3007 O O . ASP A 1 388 ? -88.346 5.103 108.513 1.00 66.94 388 ASP A O 1
ATOM 3011 N N . ALA A 1 389 ? -88.956 3.152 107.589 1.00 64.50 389 ALA A N 1
ATOM 3012 C CA . ALA A 1 389 ? -89.384 3.734 106.315 1.00 64.50 389 ALA A CA 1
ATOM 3013 C C . ALA A 1 389 ? -90.653 4.598 106.461 1.00 64.50 389 ALA A C 1
ATOM 3015 O O . ALA A 1 389 ? -90.728 5.672 105.862 1.00 64.50 389 ALA A O 1
ATOM 3016 N N . GLU A 1 390 ? -91.616 4.173 107.287 1.00 64.62 390 GLU A N 1
ATOM 3017 C CA . GLU A 1 390 ? -92.811 4.966 107.623 1.00 64.62 390 GLU A CA 1
ATOM 3018 C C . GLU A 1 390 ? -92.453 6.229 108.427 1.00 64.62 390 GLU A C 1
ATOM 3020 O O . GLU A 1 390 ? -92.948 7.319 108.135 1.00 64.62 390 GLU A O 1
ATOM 3025 N N . ALA A 1 391 ? -91.542 6.122 109.399 1.00 71.88 391 ALA A N 1
ATOM 3026 C CA . ALA A 1 391 ? -91.081 7.267 110.184 1.00 71.88 391 ALA A CA 1
ATOM 3027 C C . ALA A 1 391 ? -90.290 8.282 109.337 1.00 71.88 391 ALA A C 1
ATOM 3029 O O . ALA A 1 391 ? -90.474 9.491 109.487 1.00 71.88 391 ALA A O 1
ATOM 3030 N N . ALA A 1 392 ? -89.437 7.806 108.422 1.00 68.31 392 ALA A N 1
ATOM 3031 C CA . ALA A 1 392 ? -88.699 8.657 107.491 1.00 68.31 392 ALA A CA 1
ATOM 3032 C C . ALA A 1 392 ? -89.630 9.363 106.491 1.00 68.31 392 ALA A C 1
ATOM 3034 O O . ALA A 1 392 ? -89.402 10.526 106.161 1.00 68.31 392 ALA A O 1
ATOM 3035 N N . PHE A 1 393 ? -90.698 8.691 106.050 1.00 73.44 393 PHE A N 1
ATOM 3036 C CA . PHE A 1 393 ? -91.719 9.286 105.190 1.00 73.44 393 PHE A CA 1
ATOM 3037 C C . PHE A 1 393 ? -92.448 10.445 105.878 1.00 73.44 393 PHE A C 1
ATOM 3039 O O . PHE A 1 393 ? -92.538 11.530 105.306 1.00 73.44 393 PHE A O 1
ATOM 3046 N N . GLU A 1 394 ? -92.918 10.256 107.114 1.00 70.88 394 GLU A N 1
ATOM 3047 C CA . GLU A 1 394 ? -93.595 11.324 107.861 1.00 70.88 394 GLU A CA 1
ATOM 3048 C C . GLU A 1 394 ? -92.645 12.481 108.216 1.00 70.88 394 GLU A C 1
ATOM 3050 O O . GLU A 1 394 ? -93.043 13.646 108.164 1.00 70.88 394 GLU A O 1
ATOM 3055 N N . ALA A 1 395 ? -91.368 12.196 108.494 1.00 73.31 395 ALA A N 1
ATOM 3056 C CA . ALA A 1 395 ? -90.360 13.231 108.723 1.00 73.31 395 ALA A CA 1
ATOM 3057 C C . ALA A 1 395 ? -90.069 14.065 107.460 1.00 73.31 395 ALA A C 1
ATOM 3059 O O . ALA A 1 395 ? -90.015 15.293 107.538 1.00 73.31 395 ALA A O 1
ATOM 3060 N N . GLU A 1 396 ? -89.919 13.428 106.293 1.00 70.19 396 GLU A N 1
ATOM 3061 C CA . GLU A 1 396 ? -89.702 14.132 105.019 1.00 70.19 396 GLU A CA 1
ATOM 3062 C C . GLU A 1 396 ? -90.955 14.912 104.597 1.00 70.19 396 GLU A C 1
ATOM 3064 O O . GLU A 1 396 ? -90.860 16.051 104.141 1.00 70.19 396 GLU A O 1
ATOM 3069 N N . ARG A 1 397 ? -92.146 14.350 104.831 1.00 77.00 397 ARG A N 1
ATOM 3070 C CA . ARG A 1 397 ? -93.432 15.018 104.603 1.00 77.00 397 ARG A CA 1
ATOM 3071 C C . ARG A 1 397 ? -93.595 16.274 105.463 1.00 77.00 397 ARG A C 1
ATOM 3073 O O . ARG A 1 397 ? -94.048 17.295 104.948 1.00 77.00 397 ARG A O 1
ATOM 3080 N N . ALA A 1 398 ? -93.202 16.223 106.736 1.00 76.38 398 ALA A N 1
ATOM 3081 C CA . ALA A 1 398 ? -93.193 17.388 107.618 1.00 76.38 398 ALA A CA 1
ATOM 3082 C C . ALA A 1 398 ? -92.157 18.435 107.173 1.00 76.38 398 ALA A C 1
ATOM 3084 O O . ALA A 1 398 ? -92.497 19.612 107.066 1.00 76.38 398 ALA A O 1
ATOM 3085 N N . ARG A 1 399 ? -90.931 18.010 106.819 1.00 80.50 399 ARG A N 1
ATOM 3086 C CA . ARG A 1 399 ? -89.869 18.921 106.352 1.00 80.50 399 ARG A CA 1
ATOM 3087 C C . ARG A 1 399 ? -90.286 19.687 105.098 1.00 80.50 399 ARG A C 1
ATOM 3089 O O . ARG A 1 399 ? -90.142 20.903 105.051 1.00 80.50 399 ARG A O 1
ATOM 3096 N N . VAL A 1 400 ? -90.841 18.987 104.107 1.00 76.44 400 VAL A N 1
ATOM 3097 C CA . VAL A 1 400 ? -91.324 19.595 102.856 1.00 76.44 400 VAL A CA 1
ATOM 3098 C C . VAL A 1 400 ? -92.485 20.561 103.122 1.00 76.44 400 VAL A C 1
ATOM 3100 O O . VAL A 1 400 ? -92.564 21.615 102.490 1.00 76.44 400 VAL A O 1
ATOM 3103 N N . GLY A 1 401 ? -93.365 20.240 104.076 1.00 74.25 401 GLY A N 1
ATOM 3104 C CA . GLY A 1 401 ? -94.441 21.135 104.507 1.00 74.25 401 GLY A CA 1
ATOM 3105 C C . GLY A 1 401 ? -93.926 22.432 105.144 1.00 74.25 401 GLY A C 1
ATOM 3106 O O . GLY A 1 401 ? -94.358 23.519 104.756 1.00 74.25 401 GLY A O 1
ATOM 3107 N N . ASP A 1 402 ? -92.974 22.329 106.074 1.00 74.81 402 ASP A N 1
ATOM 3108 C CA . ASP A 1 402 ? -92.372 23.479 106.761 1.00 74.81 402 ASP A CA 1
ATOM 3109 C C . ASP A 1 402 ? -91.554 24.354 105.800 1.00 74.81 402 ASP A C 1
ATOM 3111 O O . ASP A 1 402 ? -91.711 25.576 105.784 1.00 74.81 402 ASP A O 1
ATOM 3115 N N . GLU A 1 403 ? -90.740 23.745 104.931 1.00 77.75 403 GLU A N 1
ATOM 3116 C CA . GLU A 1 403 ? -89.988 24.457 103.890 1.00 77.75 403 GLU A CA 1
ATOM 3117 C C . GLU A 1 403 ? -90.935 25.255 102.987 1.00 77.75 403 GLU A C 1
ATOM 3119 O O . GLU A 1 403 ? -90.736 26.456 102.793 1.00 77.75 403 GLU A O 1
ATOM 3124 N N . LYS A 1 404 ? -92.025 24.640 102.510 1.00 76.88 404 LYS A N 1
ATOM 3125 C CA . LYS A 1 404 ? -92.980 25.331 101.636 1.00 76.88 404 LYS A CA 1
ATOM 3126 C C . LYS A 1 404 ? -93.742 26.449 102.351 1.00 76.88 404 LYS A C 1
ATOM 3128 O O . LYS A 1 404 ? -94.000 27.485 101.738 1.00 76.88 404 LYS A O 1
ATOM 3133 N N . ARG A 1 405 ? -94.054 26.283 103.642 1.00 76.69 405 ARG A N 1
ATOM 3134 C CA . ARG A 1 405 ? -94.672 27.328 104.474 1.00 76.69 405 ARG A CA 1
ATOM 3135 C C . ARG A 1 405 ? -93.740 28.530 104.630 1.00 76.69 405 ARG A C 1
ATOM 3137 O O . ARG A 1 405 ? -94.161 29.652 104.366 1.00 76.69 405 ARG A O 1
ATOM 3144 N N . THR A 1 406 ? -92.474 28.296 104.982 1.00 75.75 406 THR A N 1
ATOM 3145 C CA . THR A 1 406 ? -91.490 29.384 105.121 1.00 75.75 406 THR A CA 1
ATOM 3146 C C . THR A 1 406 ? -91.227 30.112 103.803 1.00 75.75 406 THR A C 1
ATOM 3148 O O . THR A 1 406 ? -91.068 31.331 103.796 1.00 75.75 406 THR A O 1
ATOM 3151 N N . GLU A 1 407 ? -91.241 29.397 102.677 1.00 76.44 407 GLU A N 1
ATOM 3152 C CA . GLU A 1 407 ? -91.051 29.982 101.350 1.00 76.44 407 GLU A CA 1
ATOM 3153 C C . GLU A 1 407 ? -92.214 30.913 100.959 1.00 76.44 407 GLU A C 1
ATOM 3155 O O . GLU A 1 407 ? -91.988 32.010 100.450 1.00 76.44 407 GLU A O 1
ATOM 3160 N N . LEU A 1 408 ? -93.457 30.513 101.245 1.00 73.25 408 LEU A N 1
ATOM 3161 C CA . LEU A 1 408 ? -94.650 31.318 100.966 1.00 73.25 408 LEU A CA 1
ATOM 3162 C C . LEU A 1 408 ? -94.780 32.520 101.920 1.00 73.25 408 LEU A C 1
ATOM 3164 O O . LEU A 1 408 ? -95.117 33.617 101.475 1.00 73.25 408 LEU A O 1
ATOM 3168 N N . GLU A 1 409 ? -94.450 32.354 103.205 1.00 75.38 409 GLU A N 1
ATOM 3169 C CA . GLU A 1 409 ? -94.396 33.458 104.177 1.00 75.38 409 GLU A CA 1
ATOM 3170 C C . GLU A 1 409 ? -93.301 34.480 103.821 1.00 75.38 409 GLU A C 1
ATOM 3172 O O . GLU A 1 409 ? -93.524 35.688 103.918 1.00 75.38 409 GLU A O 1
ATOM 3177 N N . ALA A 1 410 ? -92.144 34.024 103.329 1.00 72.75 410 ALA A N 1
ATOM 3178 C CA . ALA A 1 410 ? -91.086 34.902 102.832 1.00 72.75 410 ALA A CA 1
ATOM 3179 C C . ALA A 1 410 ? -91.497 35.657 101.556 1.00 72.75 410 ALA A C 1
ATOM 3181 O O . ALA A 1 410 ? -91.151 36.828 101.405 1.00 72.75 410 ALA A O 1
ATOM 3182 N N . GLN A 1 411 ? -92.260 35.027 100.656 1.00 67.88 411 GLN A N 1
ATOM 3183 C CA . GLN A 1 411 ? -92.801 35.688 99.461 1.00 67.88 411 GLN A CA 1
ATOM 3184 C C . GLN A 1 411 ? -93.835 36.767 99.816 1.00 67.88 411 GLN A C 1
ATOM 3186 O O . GLN A 1 411 ? -93.800 37.853 99.239 1.00 67.88 411 GLN A O 1
ATOM 3191 N N . LEU A 1 412 ? -94.696 36.512 100.807 1.00 65.75 412 LEU A N 1
ATOM 3192 C CA . LEU A 1 412 ? -95.621 37.514 101.349 1.00 65.75 412 LEU A CA 1
ATOM 3193 C C . LEU A 1 412 ? -94.876 38.678 102.024 1.00 65.75 412 LEU A C 1
ATOM 3195 O O . LEU A 1 412 ? -95.201 39.839 101.780 1.00 65.75 412 LEU A O 1
ATOM 3199 N N . ALA A 1 413 ? -93.840 38.391 102.819 1.00 68.88 413 ALA A N 1
ATOM 3200 C CA . ALA A 1 413 ? -93.026 39.418 103.473 1.00 68.88 413 ALA A CA 1
ATOM 3201 C C . ALA A 1 413 ? -92.216 40.266 102.473 1.00 68.88 413 ALA A C 1
ATOM 3203 O O . ALA A 1 413 ? -92.094 41.478 102.650 1.00 68.88 413 ALA A O 1
ATOM 3204 N N . ALA A 1 414 ? -91.692 39.657 101.405 1.00 65.88 414 ALA A N 1
ATOM 3205 C CA . ALA A 1 414 ? -90.993 40.368 100.336 1.00 65.88 414 ALA A CA 1
ATOM 3206 C C . ALA A 1 414 ? -91.934 41.303 99.562 1.00 65.88 414 ALA A C 1
ATOM 3208 O O . ALA A 1 414 ? -91.581 42.455 99.316 1.00 65.88 414 ALA A O 1
ATOM 3209 N N . ALA A 1 415 ? -93.151 40.845 99.253 1.00 61.59 415 ALA A N 1
ATOM 3210 C CA . ALA A 1 415 ? -94.159 41.677 98.602 1.00 61.59 415 ALA A CA 1
ATOM 3211 C C . ALA A 1 415 ? -94.610 42.858 99.487 1.00 61.59 415 ALA A C 1
ATOM 3213 O O . ALA A 1 415 ? -94.812 43.964 98.986 1.00 61.59 415 ALA A O 1
ATOM 3214 N N . ALA A 1 416 ? -94.707 42.656 100.806 1.00 61.19 416 ALA A N 1
ATOM 3215 C CA . ALA A 1 416 ? -95.001 43.729 101.757 1.00 61.19 416 ALA A CA 1
ATOM 3216 C C . ALA A 1 416 ? -93.859 44.763 101.847 1.00 61.19 416 ALA A C 1
ATOM 3218 O O . ALA A 1 416 ? -94.120 45.966 101.856 1.00 61.19 416 ALA A O 1
ATOM 3219 N N . ALA A 1 417 ? -92.597 44.318 101.843 1.00 61.84 417 ALA A N 1
ATOM 3220 C CA . ALA A 1 417 ? -91.431 45.203 101.869 1.00 61.84 417 ALA A CA 1
ATOM 3221 C C . ALA A 1 417 ? -91.264 46.018 100.571 1.00 61.84 417 ALA A C 1
ATOM 3223 O O . ALA A 1 417 ? -90.866 47.182 100.625 1.00 61.84 417 ALA A O 1
ATOM 3224 N N . GLU A 1 418 ? -91.594 45.447 99.406 1.00 59.69 418 GLU A N 1
ATOM 3225 C CA . GLU A 1 418 ? -91.633 46.190 98.137 1.00 59.69 418 GLU A CA 1
ATOM 3226 C C . GLU A 1 418 ? -92.722 47.272 98.137 1.00 59.69 418 GLU A C 1
ATOM 3228 O O . GLU A 1 418 ? -92.475 48.385 97.664 1.00 59.69 418 GLU A O 1
ATOM 3233 N N . ALA A 1 419 ? -93.891 46.995 98.722 1.00 58.97 419 ALA A N 1
ATOM 3234 C CA . ALA A 1 419 ? -94.949 47.991 98.880 1.00 58.97 419 ALA A CA 1
ATOM 3235 C C . ALA A 1 419 ? -94.534 49.135 99.831 1.00 58.97 419 ALA A C 1
ATOM 3237 O O . ALA A 1 419 ? -94.784 50.307 99.540 1.00 58.97 419 ALA A O 1
ATOM 3238 N N . GLU A 1 420 ? -93.841 48.821 100.931 1.00 59.41 420 GLU A N 1
ATOM 3239 C CA . GLU A 1 420 ? -93.352 49.810 101.904 1.00 59.41 420 GLU A CA 1
ATOM 3240 C C . GLU A 1 420 ? -92.206 50.675 101.333 1.00 59.41 420 GLU A C 1
ATOM 3242 O O . GLU A 1 420 ? -92.169 51.892 101.533 1.00 59.41 420 GLU A O 1
ATOM 3247 N N . ALA A 1 421 ? -91.309 50.080 100.535 1.00 59.09 421 ALA A N 1
ATOM 3248 C CA . ALA A 1 421 ? -90.240 50.794 99.833 1.00 59.09 421 ALA A CA 1
ATOM 3249 C C . ALA A 1 421 ? -90.774 51.723 98.726 1.00 59.09 421 ALA A C 1
ATOM 3251 O O . ALA A 1 421 ? -90.247 52.824 98.535 1.00 59.09 421 ALA A O 1
ATOM 3252 N N . ALA A 1 422 ? -91.838 51.318 98.025 1.00 58.72 422 ALA A N 1
ATOM 3253 C CA . ALA A 1 422 ? -92.515 52.161 97.042 1.00 58.72 422 ALA A CA 1
ATOM 3254 C C . ALA A 1 422 ? -93.204 53.375 97.696 1.00 58.72 422 ALA A C 1
ATOM 3256 O O . ALA A 1 422 ? -93.150 54.478 97.148 1.00 58.72 422 ALA A O 1
ATOM 3257 N N . ALA A 1 423 ? -93.781 53.206 98.892 1.00 57.75 423 ALA A N 1
ATOM 3258 C CA . ALA A 1 423 ? -94.384 54.301 99.653 1.00 57.75 423 ALA A CA 1
ATOM 3259 C C . ALA A 1 423 ? -93.336 55.320 100.150 1.00 57.75 423 ALA A C 1
ATOM 3261 O O . ALA A 1 423 ? -93.544 56.528 100.026 1.00 57.75 423 ALA A O 1
ATOM 3262 N N . ALA A 1 424 ? -92.177 54.854 100.632 1.00 59.31 424 ALA A N 1
ATOM 3263 C CA . ALA A 1 424 ? -91.094 55.721 101.110 1.00 59.31 424 ALA A CA 1
ATOM 3264 C C . ALA A 1 424 ? -90.402 56.527 99.987 1.00 59.31 424 ALA A C 1
ATOM 3266 O O . ALA A 1 424 ? -89.919 57.637 100.219 1.00 59.31 424 ALA A O 1
ATOM 3267 N N . ALA A 1 425 ? -90.362 56.000 98.758 1.00 59.03 425 ALA A N 1
ATOM 3268 C CA . ALA A 1 425 ? -89.778 56.695 97.608 1.00 59.03 425 ALA A CA 1
ATOM 3269 C C . ALA A 1 425 ? -90.648 57.859 97.088 1.00 59.03 425 ALA A C 1
ATOM 3271 O O . ALA A 1 425 ? -90.108 58.825 96.541 1.00 59.03 425 ALA A O 1
ATOM 3272 N N . ALA A 1 426 ? -91.971 57.804 97.277 1.00 57.69 426 ALA A N 1
ATOM 3273 C CA . ALA A 1 426 ? -92.887 58.870 96.864 1.00 57.69 426 ALA A CA 1
ATOM 3274 C C . ALA A 1 426 ? -92.761 60.130 97.750 1.00 57.69 426 ALA A C 1
ATOM 3276 O O . A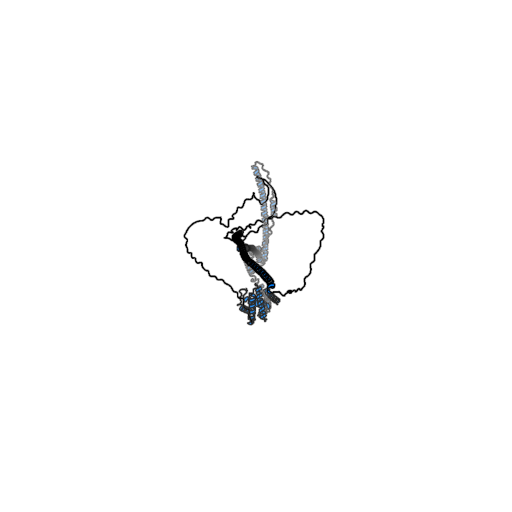LA A 1 426 ? -92.760 61.255 97.248 1.00 57.69 426 ALA A O 1
ATOM 3277 N N . GLU A 1 427 ? -92.535 59.958 99.058 1.00 55.47 427 GLU A N 1
ATOM 3278 C CA . GLU A 1 427 ? -92.496 61.056 100.040 1.00 55.47 427 GLU A CA 1
ATOM 3279 C C . GLU A 1 427 ? -91.271 61.990 99.884 1.00 55.47 427 GLU A C 1
ATOM 3281 O O . GLU A 1 427 ? -91.323 63.167 100.243 1.00 55.47 427 GLU A O 1
ATOM 3286 N N . ALA A 1 428 ? -90.176 61.510 99.279 1.00 58.28 428 ALA A N 1
ATOM 3287 C CA . ALA A 1 428 ? -88.950 62.287 99.056 1.00 58.28 428 ALA A CA 1
ATOM 3288 C C . ALA A 1 428 ? -88.979 63.181 97.796 1.00 58.28 428 ALA A C 1
ATOM 3290 O O . ALA A 1 428 ? -88.201 64.132 97.708 1.00 58.28 428 ALA A O 1
ATOM 3291 N N . ASN A 1 429 ? -89.866 62.898 96.833 1.00 59.62 429 ASN A N 1
ATOM 3292 C CA . ASN A 1 429 ? -89.928 63.588 95.536 1.00 59.62 429 ASN A CA 1
ATOM 3293 C C . ASN A 1 429 ? -91.078 64.604 95.411 1.00 59.62 429 ASN A C 1
ATOM 3295 O O . ASN A 1 429 ? -91.214 65.239 94.367 1.00 59.62 429 ASN A O 1
ATOM 3299 N N . GLY A 1 430 ? -91.876 64.817 96.464 1.00 52.97 430 GLY A N 1
ATOM 3300 C CA . GLY A 1 430 ? -92.998 65.763 96.416 1.00 52.97 430 GLY A CA 1
ATOM 3301 C C . GLY A 1 430 ? -94.118 65.343 95.454 1.00 52.97 430 GLY A C 1
ATOM 3302 O O . GLY A 1 430 ? -94.838 66.204 94.949 1.00 52.97 430 GLY A O 1
ATOM 3303 N N . GLU A 1 431 ? -94.259 64.038 95.216 1.00 54.44 431 GLU A N 1
ATOM 3304 C CA . GLU A 1 431 ? -95.356 63.410 94.475 1.00 54.44 431 GLU A CA 1
ATOM 3305 C C . GLU A 1 431 ? -96.212 62.563 95.432 1.00 54.44 431 GLU A C 1
ATOM 3307 O O . GLU A 1 431 ? -95.709 61.982 96.392 1.00 54.44 431 GLU A O 1
ATOM 3312 N N . GLU A 1 432 ? -97.527 62.530 95.200 1.00 45.31 432 GLU A N 1
ATOM 3313 C CA . GLU A 1 432 ? -98.482 61.735 95.986 1.00 45.31 432 GLU A CA 1
ATOM 3314 C C . GLU A 1 432 ? -98.163 60.223 95.921 1.00 45.31 432 GLU A C 1
ATOM 3316 O O . GLU A 1 432 ? -97.811 59.720 94.849 1.00 45.31 432 GLU A O 1
ATOM 3321 N N . PRO A 1 433 ? -98.320 59.471 97.030 1.00 50.34 433 PRO A N 1
ATOM 3322 C CA . PRO A 1 433 ? -98.066 58.032 97.060 1.00 50.34 433 PRO A CA 1
ATOM 3323 C C . PRO A 1 433 ? -99.120 57.237 96.259 1.00 50.34 433 PRO A C 1
ATOM 3325 O O . PRO A 1 433 ? -100.317 57.516 96.379 1.00 50.34 433 PRO A O 1
ATOM 3328 N N . PRO A 1 434 ? -98.725 56.215 95.472 1.00 50.06 434 PRO A N 1
ATOM 3329 C CA . PRO A 1 434 ? -99.667 55.290 94.845 1.00 50.06 434 PRO A CA 1
ATOM 3330 C C . PRO A 1 434 ? -100.320 54.364 95.887 1.00 50.06 434 PRO A C 1
ATOM 3332 O O . PRO A 1 434 ? -99.695 53.964 96.868 1.00 50.06 434 PRO A O 1
ATOM 3335 N N . ALA A 1 435 ? -101.592 54.021 95.670 1.00 45.31 435 ALA A N 1
ATOM 3336 C CA . ALA A 1 435 ? -102.366 53.130 96.532 1.00 45.31 435 ALA A CA 1
ATOM 3337 C C . ALA A 1 435 ? -101.763 51.713 96.590 1.00 45.31 435 ALA A C 1
ATOM 3339 O O . ALA A 1 435 ? -101.440 51.124 95.560 1.00 45.31 435 ALA A O 1
ATOM 3340 N N . SER A 1 436 ? -101.653 51.165 97.799 1.00 49.97 436 SER A N 1
ATOM 3341 C CA . SER A 1 436 ? -101.234 49.791 98.079 1.00 49.97 436 SER A CA 1
ATOM 3342 C C . SER A 1 436 ? -102.344 48.785 97.738 1.00 49.97 436 SER A C 1
ATOM 3344 O O . SER A 1 436 ? -103.429 48.862 98.317 1.00 49.97 436 SER A O 1
ATOM 3346 N N . GLU A 1 437 ? -102.067 47.806 96.877 1.00 50.34 437 GLU A N 1
ATOM 3347 C CA . GLU A 1 437 ? -102.826 46.549 96.802 1.00 50.34 437 GLU A CA 1
ATOM 3348 C C . GLU A 1 437 ? -101.952 45.416 97.369 1.00 50.34 437 GLU A C 1
ATOM 3350 O O . GLU A 1 437 ? -100.873 45.139 96.851 1.00 50.34 437 GLU A O 1
ATOM 3355 N N . GLU A 1 438 ? -102.392 44.781 98.461 1.00 45.03 438 GLU A N 1
ATOM 3356 C CA . GLU A 1 438 ? -101.735 43.604 99.050 1.00 45.03 438 GLU A CA 1
ATOM 3357 C C . GLU A 1 438 ? -101.989 42.348 98.186 1.00 45.03 438 GLU A C 1
ATOM 3359 O O . GLU A 1 438 ? -103.139 42.094 97.812 1.00 45.03 438 GLU A O 1
ATOM 3364 N N . PRO A 1 439 ? -100.982 41.503 97.895 1.00 53.62 439 PRO A N 1
ATOM 3365 C CA . PRO A 1 439 ? -101.220 40.208 97.262 1.00 53.62 439 PRO A CA 1
ATOM 3366 C C . PRO A 1 439 ? -101.749 39.173 98.272 1.00 53.62 439 PRO A C 1
ATOM 3368 O O . PRO A 1 439 ? -101.080 38.831 99.244 1.00 53.62 439 PRO A O 1
ATOM 3371 N N . GLN A 1 440 ? -102.937 38.614 98.014 1.00 54.75 440 GLN A N 1
ATOM 3372 C CA . GLN A 1 440 ? -103.478 37.463 98.751 1.00 54.75 440 GLN A CA 1
ATOM 3373 C C . GLN A 1 440 ? -102.890 36.149 98.207 1.00 54.75 440 GLN A C 1
ATOM 3375 O O . GLN A 1 440 ? -103.319 35.657 97.164 1.00 54.75 440 GLN A O 1
ATOM 3380 N N . ILE A 1 441 ? -101.924 35.561 98.916 1.00 60.88 441 ILE A N 1
ATOM 3381 C CA . ILE A 1 441 ? -101.454 34.184 98.689 1.00 60.88 441 ILE A CA 1
ATOM 3382 C C . ILE A 1 441 ? -102.072 33.291 99.778 1.00 60.88 441 ILE A C 1
ATOM 3384 O O . ILE A 1 441 ? -101.863 33.542 100.962 1.00 60.88 441 ILE A O 1
ATOM 3388 N N . ASP A 1 442 ? -102.833 32.258 99.395 1.00 69.94 442 ASP A N 1
ATOM 3389 C CA . ASP A 1 442 ? -103.385 31.256 100.325 1.00 69.94 442 ASP A CA 1
ATOM 3390 C C . ASP A 1 442 ? -102.318 30.197 100.645 1.00 69.94 442 ASP A C 1
ATOM 3392 O O . ASP A 1 442 ? -102.037 29.291 99.853 1.00 69.94 442 ASP A O 1
ATOM 3396 N N . VAL A 1 443 ? -101.663 30.381 101.791 1.00 65.69 443 VAL A N 1
ATOM 3397 C CA . VAL A 1 443 ? -100.493 29.604 102.218 1.00 65.69 443 VAL A CA 1
ATOM 3398 C C . VAL A 1 443 ? -100.867 28.162 102.575 1.00 65.69 443 VAL A C 1
ATOM 3400 O O . VAL A 1 443 ? -100.088 27.241 102.331 1.00 65.69 443 VAL A O 1
ATOM 3403 N N . GLU A 1 444 ? -102.064 27.927 103.111 1.00 69.31 444 GLU A N 1
ATOM 3404 C CA . GLU A 1 444 ? -102.430 26.629 103.689 1.00 69.31 444 GLU A CA 1
ATOM 3405 C C . GLU A 1 444 ? -102.783 25.586 102.623 1.00 69.31 444 GLU A C 1
ATOM 3407 O O . GLU A 1 444 ? -102.323 24.446 102.712 1.00 69.31 444 GLU A O 1
ATOM 3412 N N . ALA A 1 445 ? -103.467 25.982 101.547 1.00 72.75 445 ALA A N 1
ATOM 3413 C CA . ALA A 1 445 ? -103.792 25.070 100.447 1.00 72.75 445 ALA A CA 1
ATOM 3414 C C . ALA A 1 445 ? -102.548 24.584 99.671 1.00 72.75 445 ALA A C 1
ATOM 3416 O O . ALA A 1 445 ? -102.505 23.448 99.191 1.00 72.75 445 ALA A O 1
ATOM 3417 N N . GLN A 1 446 ? -101.515 25.425 99.544 1.00 69.69 446 GLN A N 1
ATOM 3418 C CA . GLN A 1 446 ? -100.294 25.072 98.808 1.00 69.69 446 GLN A CA 1
ATOM 3419 C C . GLN A 1 446 ? -99.333 24.198 99.621 1.00 69.69 446 GLN A C 1
ATOM 3421 O O . GLN A 1 446 ? -98.670 23.329 99.050 1.00 69.69 446 GLN A O 1
ATOM 3426 N N . VAL A 1 447 ? -99.284 24.379 100.944 1.00 73.12 447 VAL A N 1
ATOM 3427 C CA . VAL A 1 447 ? -98.520 23.500 101.843 1.00 73.12 447 VAL A CA 1
ATOM 3428 C C . VAL A 1 447 ? -99.112 22.088 101.838 1.00 73.12 447 VAL A C 1
ATOM 3430 O O . VAL A 1 447 ? -98.374 21.111 101.722 1.00 73.12 447 VAL A O 1
ATOM 3433 N N . GLU A 1 448 ? -100.440 21.961 101.868 1.00 72.38 448 GLU A N 1
ATOM 3434 C CA . GLU A 1 448 ? -101.107 20.654 101.874 1.00 72.38 448 GLU A CA 1
ATOM 3435 C C . GLU A 1 448 ? -100.907 19.886 100.551 1.00 72.38 448 GLU A C 1
ATOM 3437 O O . GLU A 1 448 ? -100.629 18.683 100.559 1.00 72.38 448 GLU A O 1
ATOM 3442 N N . ALA A 1 449 ? -100.927 20.586 99.410 1.00 73.44 449 ALA A N 1
ATOM 3443 C CA . ALA A 1 449 ? -100.595 20.002 98.110 1.00 73.44 449 ALA A CA 1
ATOM 3444 C C . ALA A 1 449 ? -99.127 19.535 98.020 1.00 73.44 449 ALA A C 1
ATOM 3446 O O . ALA A 1 449 ? -98.853 18.480 97.443 1.00 73.44 449 ALA A O 1
ATOM 3447 N N . ALA A 1 450 ? -98.185 20.280 98.613 1.00 70.44 450 ALA A N 1
ATOM 3448 C CA . ALA A 1 450 ? -96.772 19.900 98.657 1.00 70.44 450 ALA A CA 1
ATOM 3449 C C . ALA A 1 450 ? -96.529 18.672 99.553 1.00 70.44 450 ALA A C 1
ATOM 3451 O O . ALA A 1 450 ? -95.797 17.762 99.163 1.00 70.44 450 ALA A O 1
ATOM 3452 N N . MET A 1 451 ? -97.208 18.587 100.702 1.00 73.75 451 MET A N 1
ATOM 3453 C CA . MET A 1 451 ? -97.146 17.417 101.588 1.00 73.75 451 MET A CA 1
ATOM 3454 C C . MET A 1 451 ? -97.754 16.155 100.956 1.00 73.75 451 MET A C 1
ATOM 3456 O O . MET A 1 451 ? -97.310 15.049 101.254 1.00 73.75 451 MET A O 1
ATOM 3460 N N . ALA A 1 452 ? -98.765 16.288 100.093 1.00 73.69 452 ALA A N 1
ATOM 3461 C CA . ALA A 1 452 ? -99.387 15.152 99.405 1.00 73.69 452 ALA A CA 1
ATOM 3462 C C . ALA A 1 452 ? -98.543 14.590 98.242 1.00 73.69 452 ALA A C 1
ATOM 3464 O O . ALA A 1 452 ? -98.779 13.466 97.803 1.00 73.69 452 ALA A O 1
ATOM 3465 N N . ALA A 1 453 ? -97.568 15.353 97.737 1.00 74.81 453 ALA A N 1
ATOM 3466 C CA . ALA A 1 453 ? -96.731 14.967 96.599 1.00 74.81 453 ALA A CA 1
ATOM 3467 C C . ALA A 1 453 ? -95.485 14.141 96.982 1.00 74.81 453 ALA A C 1
ATOM 3469 O O . ALA A 1 453 ? -94.795 13.632 96.093 1.00 74.81 453 ALA A O 1
ATOM 3470 N N . VAL A 1 454 ? -95.181 13.999 98.278 1.00 76.12 454 VAL A N 1
ATOM 3471 C CA . VAL A 1 454 ? -94.028 13.221 98.758 1.00 76.12 454 VAL A CA 1
ATOM 3472 C C . VAL A 1 454 ? -94.263 11.733 98.485 1.00 76.12 454 VAL A C 1
ATOM 3474 O O . VAL A 1 454 ? -95.303 11.174 98.829 1.00 76.12 454 VAL A O 1
ATOM 3477 N N . GLN A 1 455 ? -93.297 11.086 97.831 1.00 70.62 455 GLN A N 1
ATOM 3478 C CA . GLN A 1 455 ? -93.372 9.669 97.471 1.00 70.62 455 GLN A CA 1
ATOM 3479 C C . GLN A 1 455 ? -92.991 8.785 98.660 1.00 70.62 455 GLN A C 1
ATOM 3481 O O . GLN A 1 455 ? -92.014 9.064 99.353 1.00 70.62 455 GLN A O 1
ATOM 3486 N N . HIS A 1 456 ? -93.736 7.698 98.872 1.00 68.25 456 HIS A N 1
ATOM 3487 C CA . HIS A 1 456 ? -93.451 6.760 99.954 1.00 68.25 456 HIS A CA 1
ATOM 3488 C C . HIS A 1 456 ? -92.195 5.934 99.623 1.00 68.25 456 HIS A C 1
ATOM 3490 O O . HIS A 1 456 ? -92.207 5.204 98.624 1.00 68.25 456 HIS A O 1
ATOM 3496 N N . PRO A 1 457 ? -91.113 6.013 100.420 1.00 69.00 457 PRO A N 1
ATOM 3497 C CA . PRO A 1 457 ? -89.957 5.153 100.227 1.00 69.00 457 PRO A CA 1
ATOM 3498 C C . PRO A 1 457 ? -90.363 3.691 100.450 1.00 69.00 457 PRO A C 1
ATOM 3500 O O . PRO A 1 457 ? -91.166 3.372 101.331 1.00 69.00 457 PRO A O 1
ATOM 3503 N N . THR A 1 458 ? -89.836 2.791 99.622 1.00 64.75 458 THR A N 1
ATOM 3504 C CA . THR A 1 458 ? -89.991 1.347 99.829 1.00 64.75 458 THR A CA 1
ATOM 3505 C C . THR A 1 458 ? -89.038 0.907 100.939 1.00 64.75 458 THR A C 1
ATOM 3507 O O . THR A 1 458 ? -87.905 1.385 101.008 1.00 64.75 458 THR A O 1
ATOM 3510 N N . ALA A 1 459 ? -89.504 0.042 101.844 1.00 65.75 459 ALA A N 1
ATOM 3511 C CA . ALA A 1 459 ? -88.678 -0.454 102.941 1.00 65.75 459 ALA A CA 1
ATOM 3512 C C . ALA A 1 459 ? -87.433 -1.166 102.389 1.00 65.75 459 ALA A C 1
ATOM 3514 O O . ALA A 1 459 ? -87.533 -1.952 101.445 1.00 65.75 459 ALA A O 1
ATOM 3515 N N . ALA A 1 460 ? -86.264 -0.887 102.972 1.00 70.19 460 ALA A N 1
ATOM 3516 C CA . ALA A 1 460 ? -85.017 -1.527 102.569 1.00 70.19 460 ALA A CA 1
ATOM 3517 C C . ALA A 1 460 ? -85.101 -3.050 102.781 1.00 70.19 460 ALA A C 1
ATOM 3519 O O . ALA A 1 460 ? -85.531 -3.516 103.843 1.00 70.19 460 ALA A O 1
ATOM 3520 N N . GLU A 1 461 ? -84.697 -3.823 101.769 1.00 70.44 461 GLU A N 1
ATOM 3521 C CA . GLU A 1 461 ? -84.649 -5.283 101.858 1.00 70.44 461 GLU A CA 1
ATOM 3522 C C . GLU A 1 461 ? -83.594 -5.712 102.882 1.00 70.44 461 GLU A C 1
ATOM 3524 O O . GLU A 1 461 ? -82.425 -5.343 102.785 1.00 70.44 461 GLU A O 1
ATOM 3529 N N . VAL A 1 462 ? -84.011 -6.505 103.870 1.00 75.94 462 VAL A N 1
ATOM 3530 C CA . VAL A 1 462 ? -83.116 -7.027 104.909 1.00 75.94 462 VAL A CA 1
ATOM 3531 C C . VAL A 1 462 ? -82.208 -8.089 104.301 1.00 75.94 462 VAL A C 1
ATOM 3533 O O . VAL A 1 462 ? -82.680 -9.142 103.857 1.00 75.94 462 VAL A O 1
ATOM 3536 N N . THR A 1 463 ? -80.902 -7.833 104.302 1.00 81.44 463 THR A N 1
ATOM 3537 C CA . THR A 1 463 ? -79.912 -8.767 103.767 1.00 81.44 463 THR A CA 1
ATOM 3538 C C . THR A 1 463 ? -79.508 -9.808 104.808 1.00 81.44 463 THR A C 1
ATOM 3540 O O . THR A 1 463 ? -79.606 -9.604 106.018 1.00 81.44 463 THR A O 1
ATOM 3543 N N . ASP A 1 464 ? -78.981 -10.940 104.344 1.00 77.75 464 ASP A N 1
ATOM 3544 C CA . ASP A 1 464 ? -78.435 -11.987 105.217 1.00 77.75 464 ASP A CA 1
ATOM 3545 C C . ASP A 1 464 ? -77.274 -11.471 106.097 1.00 77.75 464 ASP A C 1
ATOM 3547 O O . ASP A 1 464 ? -77.046 -11.983 107.193 1.00 77.75 464 ASP A O 1
ATOM 3551 N N . GLY A 1 465 ? -76.567 -10.422 105.655 1.00 77.88 465 GLY A N 1
ATOM 3552 C CA . GLY A 1 465 ? -75.557 -9.722 106.455 1.00 77.88 465 GLY A CA 1
ATOM 3553 C C . GLY A 1 465 ? -76.144 -8.967 107.652 1.00 77.88 465 GLY A C 1
ATOM 3554 O O . GLY A 1 465 ? -75.553 -8.984 108.736 1.00 77.88 465 GLY A O 1
ATOM 3555 N N . ASP A 1 466 ? -77.327 -8.375 107.491 1.00 80.25 466 ASP A N 1
ATOM 3556 C CA . ASP A 1 466 ? -78.043 -7.669 108.562 1.00 80.25 466 ASP A CA 1
ATOM 3557 C C . ASP A 1 466 ? -78.575 -8.661 109.605 1.00 80.25 466 ASP A C 1
ATOM 3559 O O . ASP A 1 466 ? -78.450 -8.436 110.809 1.00 80.25 466 ASP A O 1
ATOM 3563 N N . VAL A 1 467 ? -79.073 -9.818 109.151 1.00 79.31 467 VAL A N 1
ATOM 3564 C CA . VAL A 1 467 ? -79.527 -10.913 110.027 1.00 79.31 467 VAL A CA 1
ATOM 3565 C C . VAL A 1 467 ? -78.368 -11.482 110.848 1.00 79.31 467 VAL A C 1
ATOM 3567 O O . VAL A 1 467 ? -78.503 -11.667 112.058 1.00 79.31 467 VAL A O 1
ATOM 3570 N N . LEU A 1 468 ? -77.208 -11.729 110.227 1.00 78.94 468 LEU A N 1
ATOM 3571 C CA . LEU A 1 468 ? -76.023 -12.221 110.936 1.00 78.94 468 LEU A CA 1
ATOM 3572 C C . LEU A 1 468 ? -75.494 -11.196 111.954 1.00 78.94 468 LEU A C 1
ATOM 3574 O O . LEU A 1 468 ? -75.100 -11.580 113.056 1.00 78.94 468 LEU A O 1
ATOM 3578 N N . SER A 1 469 ? -75.516 -9.905 111.611 1.00 81.44 469 SER A N 1
ATOM 3579 C CA . SER A 1 469 ? -75.113 -8.825 112.524 1.00 81.44 469 SER A CA 1
ATOM 3580 C C . SER A 1 469 ? -76.055 -8.732 113.725 1.00 81.44 469 SER A C 1
ATOM 3582 O O . SER A 1 469 ? -75.589 -8.714 114.863 1.00 81.44 469 SER A O 1
ATOM 3584 N N . ALA A 1 470 ? -77.370 -8.807 113.502 1.00 79.56 470 ALA A N 1
ATOM 3585 C CA . ALA A 1 470 ? -78.351 -8.841 114.583 1.00 79.56 470 ALA A CA 1
ATOM 3586 C C . ALA A 1 470 ? -78.215 -10.092 115.468 1.00 79.56 470 ALA A C 1
ATOM 3588 O O . ALA A 1 470 ? -78.326 -9.990 116.687 1.00 79.56 470 ALA A O 1
ATOM 3589 N N . LEU A 1 471 ? -77.909 -11.265 114.899 1.00 79.94 471 LEU A N 1
ATOM 3590 C CA . LEU A 1 471 ? -77.651 -12.491 115.670 1.00 79.94 471 LEU A CA 1
ATOM 3591 C C . LEU A 1 471 ? -76.400 -12.386 116.561 1.00 79.94 471 LEU A C 1
ATOM 3593 O O . LEU A 1 471 ? -76.388 -12.951 117.659 1.00 79.94 471 LEU A O 1
ATOM 3597 N N . LEU A 1 472 ? -75.365 -11.669 116.106 1.00 80.88 472 LEU A N 1
ATOM 3598 C CA . LEU A 1 472 ? -74.169 -11.361 116.899 1.00 80.88 472 LEU A CA 1
ATOM 3599 C C . LEU A 1 472 ? -74.475 -10.345 118.012 1.00 80.88 472 LEU A C 1
ATOM 3601 O O . LEU A 1 472 ? -74.038 -10.540 119.144 1.00 80.88 472 LEU A O 1
ATOM 3605 N N . GLU A 1 473 ? -75.243 -9.293 117.718 1.00 81.56 473 GLU A N 1
ATOM 3606 C CA . GLU A 1 473 ? -75.638 -8.266 118.695 1.00 81.56 473 GLU A CA 1
ATOM 3607 C C . GLU A 1 473 ? -76.583 -8.808 119.776 1.00 81.56 473 GLU A C 1
ATOM 3609 O O . GLU A 1 473 ? -76.438 -8.476 120.952 1.00 81.56 473 GLU A O 1
ATOM 3614 N N . GLN A 1 474 ? -77.513 -9.692 119.403 1.00 79.12 474 GLN A N 1
ATOM 3615 C CA . GLN A 1 474 ? -78.399 -10.401 120.332 1.00 79.12 474 GLN A CA 1
ATOM 3616 C C . GLN A 1 474 ? -77.673 -11.517 121.112 1.00 79.12 474 GLN A C 1
ATOM 3618 O O . GLN A 1 474 ? -78.240 -12.085 122.046 1.00 79.12 474 GLN A O 1
ATOM 3623 N N . GLY A 1 475 ? -76.427 -11.845 120.744 1.00 77.00 475 GLY A N 1
ATOM 3624 C CA . GLY A 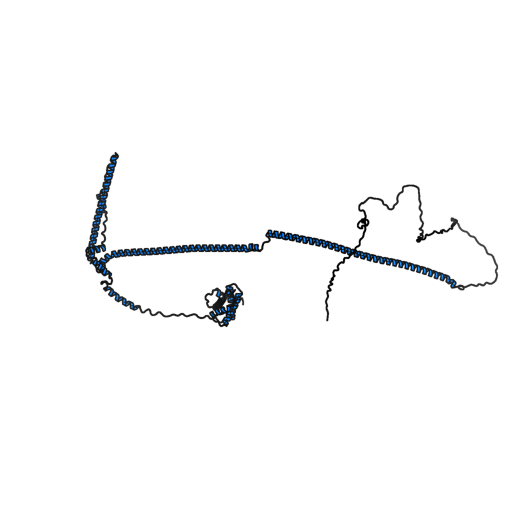1 475 ? -75.594 -12.851 121.411 1.00 77.00 475 GLY A CA 1
ATOM 3625 C C . GLY A 1 475 ? -76.009 -14.306 121.164 1.00 77.00 475 GLY A C 1
ATOM 3626 O O . GLY A 1 475 ? -75.531 -15.201 121.861 1.00 77.00 475 GLY A O 1
ATOM 3627 N N . VAL A 1 476 ? -76.887 -14.561 120.188 1.00 78.50 476 VAL A N 1
ATOM 3628 C CA . VAL A 1 476 ? -77.340 -15.913 119.803 1.00 78.50 476 VAL A CA 1
ATOM 3629 C C . VAL A 1 476 ? -76.211 -16.689 119.123 1.00 78.50 476 VAL A C 1
ATOM 3631 O O . VAL A 1 476 ? -76.073 -17.896 119.315 1.00 78.50 476 VAL A O 1
ATOM 3634 N N . VAL A 1 477 ? -75.380 -15.981 118.358 1.00 77.69 477 VAL A N 1
ATOM 3635 C CA . VAL A 1 477 ? -74.176 -16.506 117.713 1.00 77.69 477 VAL A CA 1
ATOM 3636 C C . VAL A 1 477 ? -72.971 -15.737 118.252 1.00 77.69 477 VAL A C 1
ATOM 3638 O O . VAL A 1 477 ? -73.041 -14.527 118.445 1.00 77.69 477 VAL A O 1
ATOM 3641 N N . THR A 1 478 ? -71.845 -16.415 118.487 1.00 81.06 478 THR A N 1
ATOM 3642 C CA . THR A 1 478 ? -70.582 -15.761 118.866 1.00 81.06 478 THR A CA 1
ATOM 3643 C C . THR A 1 478 ? -69.586 -15.789 117.713 1.00 81.06 478 THR A C 1
ATOM 3645 O O . THR A 1 478 ? -69.556 -16.718 116.903 1.00 81.06 478 THR A O 1
ATOM 3648 N N . LYS A 1 479 ? -68.704 -14.785 117.663 1.00 80.88 479 LYS A N 1
ATOM 3649 C CA . LYS A 1 479 ? -67.615 -14.732 116.676 1.00 80.88 479 LYS A CA 1
ATOM 3650 C C . LYS A 1 479 ? -66.726 -15.982 116.730 1.00 80.88 479 LYS A C 1
ATOM 3652 O O . LYS A 1 479 ? -66.304 -16.478 115.691 1.00 80.88 479 LYS A O 1
ATOM 3657 N N . GLU A 1 480 ? -66.472 -16.508 117.926 1.00 83.19 480 GLU A N 1
ATOM 3658 C CA . GLU A 1 480 ? -65.666 -17.718 118.129 1.00 83.19 480 GLU A CA 1
ATOM 3659 C C . GLU A 1 480 ? -66.327 -18.965 117.524 1.00 83.19 480 GLU A C 1
ATOM 3661 O O . GLU A 1 480 ? -65.642 -19.766 116.889 1.00 83.19 480 GLU A O 1
ATOM 3666 N N . ALA A 1 481 ? -67.654 -19.099 117.641 1.00 79.19 481 ALA A N 1
ATOM 3667 C CA . ALA A 1 481 ? -68.401 -20.212 117.055 1.00 79.19 481 ALA A CA 1
ATOM 3668 C C . ALA A 1 481 ? -68.365 -20.191 115.518 1.00 79.19 481 ALA A C 1
ATOM 3670 O O . ALA A 1 481 ? -68.166 -21.234 114.896 1.00 79.19 481 ALA A O 1
ATOM 3671 N N . ILE A 1 482 ? -68.480 -19.007 114.904 1.00 79.88 482 ILE A N 1
ATOM 3672 C CA . ILE A 1 482 ? -68.365 -18.843 113.445 1.00 79.88 482 ILE A CA 1
ATOM 3673 C C . ILE A 1 482 ? -66.958 -19.224 112.969 1.00 79.88 482 ILE A C 1
ATOM 3675 O O . ILE A 1 482 ? -66.811 -19.976 112.009 1.00 79.88 482 ILE A O 1
ATOM 3679 N N . VAL A 1 483 ? -65.914 -18.740 113.652 1.00 81.25 483 VAL A N 1
ATOM 3680 C CA . VAL A 1 483 ? -64.516 -19.038 113.298 1.00 81.25 483 VAL A CA 1
ATOM 3681 C C . VAL A 1 483 ? -64.215 -20.529 113.440 1.00 81.25 483 VAL A C 1
ATOM 3683 O O . VAL A 1 483 ? -63.589 -21.109 112.555 1.00 81.25 483 VAL A O 1
ATOM 3686 N N . HIS A 1 484 ? -64.688 -21.168 114.512 1.00 81.81 484 HIS A N 1
ATOM 3687 C CA . HIS A 1 484 ? -64.532 -22.608 114.693 1.00 81.81 484 HIS A CA 1
ATOM 3688 C C . HIS A 1 484 ? -65.278 -23.405 113.614 1.00 81.81 484 HIS A C 1
ATOM 3690 O O . HIS A 1 484 ? -64.702 -24.317 113.026 1.00 81.81 484 HIS A O 1
ATOM 3696 N N . GLY A 1 485 ? -66.525 -23.032 113.302 1.00 78.50 485 GLY A N 1
ATOM 3697 C CA . GLY A 1 485 ? -67.310 -23.664 112.239 1.00 78.50 485 GLY A CA 1
ATOM 3698 C C . GLY A 1 485 ? -66.643 -23.549 110.866 1.00 78.50 485 GLY A C 1
ATOM 3699 O O . GLY A 1 485 ? -66.518 -24.545 110.157 1.00 78.50 485 GLY A O 1
ATOM 3700 N N . LEU A 1 486 ? -66.126 -22.366 110.520 1.00 82.06 486 LEU A N 1
ATOM 3701 C CA . LEU A 1 486 ? -65.355 -22.159 109.291 1.00 82.06 486 LEU A CA 1
ATOM 3702 C C . LEU A 1 486 ? -64.071 -22.994 109.278 1.00 82.06 486 LEU A C 1
ATOM 3704 O O . LEU A 1 486 ? -63.769 -23.612 108.265 1.00 82.06 486 LEU A O 1
ATOM 3708 N N . ALA A 1 487 ? -63.336 -23.070 110.391 1.00 79.44 487 ALA A N 1
ATOM 3709 C CA . ALA A 1 487 ? -62.118 -23.874 110.476 1.00 79.44 487 ALA A CA 1
ATOM 3710 C C . ALA A 1 487 ? -62.389 -25.372 110.264 1.00 79.44 487 ALA A C 1
ATOM 3712 O O . ALA A 1 487 ? -61.636 -26.027 109.550 1.00 79.44 487 ALA A O 1
ATOM 3713 N N . VAL A 1 488 ? -63.479 -25.906 110.829 1.00 79.81 488 VAL A N 1
ATOM 3714 C CA . VAL A 1 488 ? -63.895 -27.301 110.604 1.00 79.81 488 VAL A CA 1
ATOM 3715 C C . VAL A 1 488 ? -64.301 -27.525 109.147 1.00 79.81 488 VAL A C 1
ATOM 3717 O O . VAL A 1 488 ? -63.920 -28.535 108.566 1.00 79.81 488 VAL A O 1
ATOM 3720 N N . HIS A 1 489 ? -65.015 -26.581 108.530 1.00 79.94 489 HIS A N 1
ATOM 3721 C CA . HIS A 1 489 ? -65.393 -26.673 107.120 1.00 79.94 489 HIS A CA 1
ATOM 3722 C C . HIS A 1 489 ? -64.178 -26.614 106.171 1.00 79.94 489 HIS A C 1
ATOM 3724 O O . HIS A 1 489 ? -64.129 -27.347 105.187 1.00 79.94 489 HIS A O 1
ATOM 3730 N N . MET A 1 490 ? -63.162 -25.804 106.492 1.00 78.44 490 MET A N 1
ATOM 3731 C CA . MET A 1 490 ? -61.916 -25.689 105.718 1.00 78.44 490 MET A CA 1
ATOM 3732 C C . MET A 1 490 ? -61.063 -26.966 105.727 1.00 78.44 490 MET A C 1
ATOM 3734 O O . MET A 1 490 ? -60.233 -27.133 104.837 1.00 78.44 490 MET A O 1
ATOM 3738 N N . LEU A 1 491 ? -61.268 -27.874 106.691 1.00 80.31 491 LEU A N 1
ATOM 3739 C CA . LEU A 1 491 ? -60.628 -29.196 106.680 1.00 80.31 491 LEU A CA 1
ATOM 3740 C C . LEU A 1 491 ? -61.157 -30.090 105.544 1.00 80.31 491 LEU A C 1
ATOM 3742 O O . LEU A 1 491 ? -60.562 -31.131 105.276 1.00 80.31 491 LEU A O 1
ATOM 3746 N N . GLY A 1 492 ? -62.243 -29.695 104.863 1.00 75.62 492 GLY A N 1
ATOM 3747 C CA . GLY A 1 492 ? -62.770 -30.380 103.685 1.00 75.62 492 GLY A CA 1
ATOM 3748 C C . GLY A 1 492 ? -62.995 -31.867 103.948 1.00 75.62 492 GLY A C 1
ATOM 3749 O O . GLY A 1 492 ? -63.758 -32.242 104.836 1.00 75.62 492 GLY A O 1
ATOM 3750 N N . ASP A 1 493 ? -62.289 -32.708 103.198 1.00 65.69 493 ASP A N 1
ATOM 3751 C CA . ASP A 1 493 ? -62.374 -34.168 103.279 1.00 65.69 493 ASP A CA 1
ATOM 3752 C C . ASP A 1 493 ? -61.770 -34.767 104.565 1.00 65.69 493 ASP A C 1
ATOM 3754 O O . ASP A 1 493 ? -62.129 -35.876 104.968 1.00 65.69 493 ASP A O 1
ATOM 3758 N N . GLU A 1 494 ? -60.881 -34.029 105.235 1.00 69.06 494 GLU A N 1
ATOM 3759 C CA . GLU A 1 494 ? -60.288 -34.413 106.523 1.00 69.06 494 GLU A CA 1
ATOM 3760 C C . GLU A 1 494 ? -61.185 -34.043 107.710 1.00 69.06 494 GLU A C 1
ATOM 3762 O O . GLU A 1 494 ? -60.951 -34.489 108.838 1.00 69.06 494 GLU A O 1
ATOM 3767 N N . ALA A 1 495 ? -62.237 -33.250 107.475 1.00 71.00 495 ALA A N 1
ATOM 3768 C CA . ALA A 1 495 ? -63.256 -33.017 108.479 1.00 71.00 495 ALA A CA 1
ATOM 3769 C C . ALA A 1 495 ? -63.947 -34.345 108.814 1.00 71.00 495 ALA A C 1
ATOM 3771 O O . ALA A 1 495 ? -64.280 -35.153 107.941 1.00 71.00 495 ALA A O 1
ATOM 3772 N N . TYR A 1 496 ? -64.251 -34.546 110.094 1.00 72.56 496 TYR A N 1
ATOM 3773 C CA . TYR A 1 496 ? -64.960 -35.742 110.564 1.00 72.56 496 TYR A CA 1
ATOM 3774 C C . TYR A 1 496 ? -66.327 -35.952 109.878 1.00 72.56 496 TYR A C 1
ATOM 3776 O O . TYR A 1 496 ? -66.900 -37.037 109.953 1.00 72.56 496 TYR A O 1
ATOM 3784 N N . THR A 1 497 ? -66.860 -34.929 109.207 1.00 67.44 497 THR A N 1
ATOM 3785 C CA . THR A 1 497 ? -68.099 -34.975 108.429 1.00 67.44 497 THR A CA 1
ATOM 3786 C C . THR A 1 497 ? -67.956 -35.700 107.076 1.00 67.44 497 THR A C 1
ATOM 3788 O O . THR A 1 497 ? -68.937 -36.293 106.634 1.00 67.44 497 THR A O 1
ATOM 3791 N N . GLN A 1 498 ? -66.771 -35.723 106.440 1.00 64.56 498 GLN A N 1
ATOM 3792 C CA . GLN A 1 498 ? -66.540 -36.256 105.076 1.00 64.56 498 GLN A CA 1
ATOM 3793 C C . GLN A 1 498 ? -65.856 -37.636 105.026 1.00 64.56 498 GLN A C 1
ATOM 3795 O O . GLN A 1 498 ? -66.103 -38.416 104.103 1.00 64.56 498 GLN A O 1
ATOM 3800 N N . GLN A 1 499 ? -65.053 -37.998 106.033 1.00 61.84 499 GLN A N 1
ATOM 3801 C CA . GLN A 1 499 ? -64.299 -39.267 106.089 1.00 61.84 499 GLN A CA 1
ATOM 3802 C C . GLN A 1 499 ? -65.151 -40.537 105.877 1.00 61.84 499 GLN A C 1
ATOM 3804 O O . GLN A 1 499 ? -64.661 -41.554 105.383 1.00 61.84 499 GLN A O 1
ATOM 3809 N N . ASN A 1 500 ? -66.445 -40.483 106.200 1.00 59.22 500 ASN A N 1
ATOM 3810 C CA . ASN A 1 500 ? -67.372 -41.596 105.990 1.00 59.22 500 ASN A CA 1
ATOM 3811 C C . ASN A 1 500 ? -67.769 -41.806 104.513 1.00 59.22 500 ASN A C 1
ATOM 3813 O O . ASN A 1 500 ? -68.203 -42.900 104.158 1.00 59.22 500 ASN A O 1
ATOM 3817 N N . ILE A 1 501 ? -67.617 -40.798 103.646 1.00 60.81 501 ILE A N 1
ATOM 3818 C CA . ILE A 1 501 ? -68.050 -40.827 102.238 1.00 60.81 501 ILE A CA 1
ATOM 3819 C C . ILE A 1 501 ? -66.939 -41.374 101.318 1.00 60.81 501 ILE A C 1
ATOM 3821 O O . ILE A 1 501 ? -67.211 -42.162 100.410 1.00 60.81 501 ILE A O 1
ATOM 3825 N N . GLN A 1 502 ? -65.670 -41.038 101.575 1.00 56.94 502 GLN A N 1
ATOM 3826 C CA . GLN A 1 502 ? -64.531 -41.437 100.727 1.00 56.94 502 GLN A CA 1
ATOM 3827 C C . GLN A 1 502 ? -64.202 -42.940 100.768 1.00 56.94 502 GLN A C 1
ATOM 3829 O O . GLN A 1 502 ? -63.823 -43.526 99.750 1.00 56.94 502 GLN A O 1
ATOM 3834 N N . LEU A 1 503 ? -64.403 -43.595 101.915 1.00 62.78 503 LEU A N 1
ATOM 3835 C CA . LEU A 1 503 ? -64.169 -45.037 102.088 1.00 62.78 503 LEU A CA 1
ATOM 3836 C C . LEU A 1 503 ? -65.000 -45.904 101.121 1.00 62.78 503 LEU A C 1
ATOM 3838 O O . LEU A 1 503 ? -64.593 -47.014 100.777 1.00 62.78 503 LEU A O 1
ATOM 3842 N N . GLN A 1 504 ? -66.134 -45.393 100.636 1.00 59.72 504 GLN A N 1
ATOM 3843 C CA . GLN A 1 504 ? -66.999 -46.087 99.680 1.00 59.72 504 GLN A CA 1
ATOM 3844 C C . GLN A 1 504 ? -66.476 -46.052 98.233 1.00 59.72 504 GLN A C 1
ATOM 3846 O O . GLN A 1 504 ? -66.694 -47.003 97.484 1.00 59.72 504 GLN A O 1
ATOM 3851 N N . GLN A 1 505 ? -65.780 -44.989 97.819 1.00 58.50 505 GLN A N 1
ATOM 3852 C CA . GLN A 1 505 ? -65.407 -44.775 96.412 1.00 58.50 505 GLN A CA 1
ATOM 3853 C C . GLN A 1 505 ? -64.122 -45.516 96.005 1.00 58.50 505 GLN A C 1
ATOM 3855 O O . GLN A 1 505 ? -64.000 -45.994 94.875 1.00 58.50 505 GLN A O 1
ATOM 3860 N N . GLN A 1 506 ? -63.173 -45.685 96.929 1.00 63.06 506 GLN A N 1
ATOM 3861 C CA . GLN A 1 506 ? -61.856 -46.271 96.643 1.00 63.06 506 GLN A CA 1
ATOM 3862 C C . GLN A 1 506 ? -61.914 -47.750 96.206 1.00 63.06 506 GLN A C 1
ATOM 3864 O O . GLN A 1 506 ? -61.051 -48.220 95.465 1.00 63.06 506 GLN A O 1
ATOM 3869 N N . GLN A 1 507 ? -62.957 -48.485 96.601 1.00 64.06 507 GLN A N 1
ATOM 3870 C CA . GLN A 1 507 ? -63.128 -49.890 96.219 1.00 64.06 507 GLN A CA 1
ATOM 3871 C C . GLN A 1 507 ? -63.451 -50.091 94.725 1.00 64.06 507 GLN A C 1
ATOM 3873 O O . GLN A 1 507 ? -63.169 -51.160 94.189 1.00 64.06 507 GLN A O 1
ATOM 3878 N N . GLN A 1 508 ? -63.992 -49.088 94.021 1.00 60.31 508 GLN A N 1
ATOM 3879 C CA . GLN A 1 508 ? -64.380 -49.234 92.608 1.00 60.31 508 GLN A CA 1
ATOM 3880 C C . GLN A 1 508 ? -63.207 -49.116 91.616 1.00 60.31 508 GLN A C 1
ATOM 3882 O O . GLN A 1 508 ? -63.214 -49.784 90.583 1.00 60.31 508 GLN A O 1
ATOM 3887 N N . GLN A 1 509 ? -62.181 -48.307 91.904 1.00 55.59 509 GLN A N 1
ATOM 3888 C CA . GLN A 1 509 ? -61.112 -48.010 90.932 1.00 55.59 509 GLN A CA 1
ATOM 3889 C C . GLN A 1 509 ? -60.126 -49.164 90.691 1.00 55.59 509 GLN A C 1
ATOM 3891 O O . GLN A 1 509 ? -59.605 -49.304 89.583 1.00 55.59 509 GLN A O 1
ATOM 3896 N N . GLN A 1 510 ? -59.876 -50.026 91.680 1.00 65.00 510 GLN A N 1
ATOM 3897 C CA . GLN A 1 510 ? -58.873 -51.094 91.548 1.00 65.00 510 GLN A CA 1
ATOM 3898 C C . GLN A 1 510 ? -59.221 -52.158 90.491 1.00 65.00 510 GLN A C 1
ATOM 3900 O O . GLN A 1 510 ? -58.323 -52.831 89.988 1.00 65.00 510 GLN A O 1
ATOM 3905 N N . GLN A 1 511 ? -60.490 -52.303 90.101 1.00 59.72 511 GLN A N 1
ATOM 3906 C CA . GLN A 1 511 ? -60.896 -53.311 89.114 1.00 59.72 511 GLN A CA 1
ATOM 3907 C C . GLN A 1 511 ? -60.527 -52.952 87.664 1.00 59.72 511 GLN A C 1
ATOM 3909 O O . GLN A 1 511 ? -60.362 -53.851 86.843 1.00 59.72 511 GLN A O 1
ATOM 3914 N N . GLN A 1 512 ? -60.362 -51.669 87.326 1.00 53.97 512 GLN A N 1
ATOM 3915 C CA . GLN A 1 512 ? -60.197 -51.248 85.926 1.00 53.97 512 GLN A CA 1
ATOM 3916 C C . GLN A 1 512 ? -58.761 -51.391 85.391 1.00 53.97 512 GLN A C 1
ATOM 3918 O O . GLN A 1 512 ? -58.562 -51.602 84.196 1.00 53.97 512 GLN A O 1
ATOM 3923 N N . GLN A 1 513 ? -57.739 -51.332 86.249 1.00 52.00 513 GLN A N 1
ATOM 3924 C CA . GLN A 1 513 ? -56.339 -51.259 85.801 1.00 52.00 513 GLN A CA 1
ATOM 3925 C C . GLN A 1 513 ? -55.766 -52.578 85.250 1.00 52.00 513 GLN A C 1
ATOM 3927 O O . GLN A 1 513 ? -54.776 -52.563 84.519 1.00 52.00 513 GLN A O 1
ATOM 3932 N N . GLN A 1 514 ? -56.376 -53.729 85.537 1.00 54.06 514 GLN A N 1
ATOM 3933 C CA . GLN A 1 514 ? -55.804 -55.030 85.163 1.00 54.06 514 GLN A CA 1
ATOM 3934 C C . GLN A 1 514 ? -55.945 -55.386 83.668 1.00 54.06 514 GLN A C 1
ATOM 3936 O O . GLN A 1 514 ? -55.272 -56.300 83.198 1.00 54.06 514 GLN A O 1
ATOM 3941 N N . GLN A 1 515 ? -56.762 -54.671 82.886 1.00 52.38 515 GLN A N 1
ATOM 3942 C CA . GLN A 1 515 ? -57.055 -55.040 81.490 1.00 52.38 515 GLN A CA 1
ATOM 3943 C C . GLN A 1 515 ? -56.065 -54.485 80.441 1.00 52.38 515 GLN A C 1
ATOM 3945 O O . GLN A 1 515 ? -56.010 -54.997 79.326 1.00 52.38 515 GLN A O 1
ATOM 3950 N N . HIS A 1 516 ? -55.250 -53.477 80.765 1.00 47.62 516 HIS A N 1
ATOM 3951 C CA . HIS A 1 516 ? -54.537 -52.669 79.757 1.00 47.62 516 HIS A CA 1
ATOM 3952 C C . HIS A 1 516 ? -53.139 -53.195 79.337 1.00 47.62 516 HIS A C 1
ATOM 3954 O O . HIS A 1 516 ? -52.530 -52.677 78.406 1.00 47.62 516 HIS A O 1
ATOM 3960 N N . VAL A 1 517 ? -52.589 -54.222 79.997 1.00 54.84 517 VAL A N 1
ATOM 3961 C CA . VAL A 1 517 ? -51.157 -54.596 79.876 1.00 54.84 517 VAL A CA 1
ATOM 3962 C C . VAL A 1 517 ? -50.844 -55.600 78.741 1.00 54.84 517 VAL A C 1
ATOM 3964 O O . VAL A 1 517 ? -49.689 -55.754 78.350 1.00 54.84 517 VAL A O 1
ATOM 3967 N N . LEU A 1 518 ? -51.834 -56.278 78.152 1.00 50.56 518 LEU A N 1
ATOM 3968 C CA . LEU A 1 518 ? -51.592 -57.438 77.270 1.00 50.56 518 LEU A CA 1
ATOM 3969 C C . LEU A 1 518 ? -51.343 -57.124 75.776 1.00 50.56 518 LEU A C 1
ATOM 3971 O O . LEU A 1 518 ? -50.943 -58.016 75.032 1.00 50.56 518 LEU A O 1
ATOM 3975 N N . THR A 1 519 ? -51.532 -55.889 75.311 1.00 42.94 519 THR A N 1
ATOM 3976 C CA . THR A 1 519 ? -51.614 -55.567 73.868 1.00 42.94 519 THR A CA 1
ATOM 3977 C C . THR A 1 519 ? -50.296 -55.159 73.18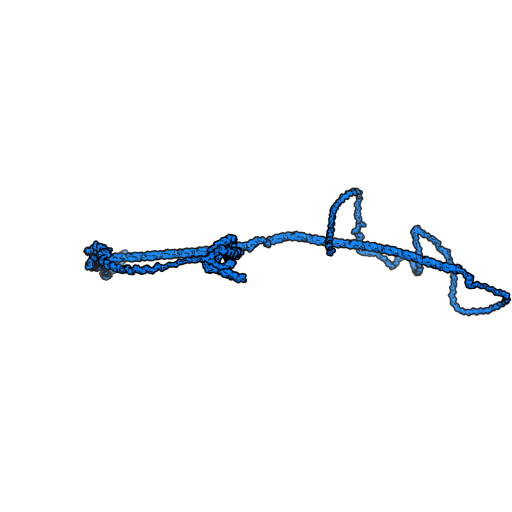8 1.00 42.94 519 THR A C 1
ATOM 3979 O O . THR A 1 519 ? -50.220 -55.159 71.964 1.00 42.94 519 THR A O 1
ATOM 3982 N N . TRP A 1 520 ? -49.225 -54.863 73.929 1.00 41.78 520 TRP A N 1
ATOM 3983 C CA . TRP A 1 520 ? -48.055 -54.138 73.393 1.00 41.78 520 TRP A CA 1
ATOM 3984 C C . TRP A 1 520 ? -46.897 -54.973 72.791 1.00 41.78 520 TRP A C 1
ATOM 3986 O O . TRP A 1 520 ? -45.949 -54.399 72.263 1.00 41.78 520 TRP A O 1
ATOM 3996 N N . ARG A 1 521 ? -46.904 -56.314 72.840 1.00 38.62 521 ARG A N 1
ATOM 3997 C CA . ARG A 1 521 ? -45.695 -57.137 72.559 1.00 38.62 521 ARG A CA 1
ATOM 3998 C C . ARG A 1 521 ? -45.473 -57.632 71.111 1.00 38.62 521 ARG A C 1
ATOM 4000 O O . ARG A 1 521 ? -44.496 -58.335 70.886 1.00 38.62 521 ARG A O 1
ATOM 4007 N N . ALA A 1 522 ? -46.312 -57.300 70.126 1.00 41.59 522 ALA A N 1
ATOM 4008 C CA . ALA A 1 522 ? -46.338 -58.025 68.839 1.00 41.59 522 ALA A CA 1
ATOM 4009 C C . ALA A 1 522 ? -45.638 -57.375 67.612 1.00 41.59 522 ALA A C 1
ATOM 4011 O O . ALA A 1 522 ? -45.639 -57.995 66.554 1.00 41.59 522 ALA A O 1
ATOM 4012 N N . ALA A 1 523 ? -45.047 -56.172 67.689 1.00 39.06 523 ALA A N 1
ATOM 4013 C CA . ALA A 1 523 ? -44.840 -55.341 66.481 1.00 39.06 523 ALA A CA 1
ATOM 4014 C C . ALA A 1 523 ? -43.390 -55.001 66.022 1.00 39.06 523 ALA A C 1
ATOM 4016 O O . ALA A 1 523 ? -43.249 -54.164 65.140 1.00 39.06 523 ALA A O 1
ATOM 4017 N N . ALA A 1 524 ? -42.306 -55.596 66.544 1.00 39.03 524 ALA A N 1
ATOM 4018 C CA . ALA A 1 524 ? -40.941 -55.045 66.361 1.00 39.03 524 ALA A CA 1
ATOM 4019 C C . ALA A 1 524 ? -39.889 -55.934 65.630 1.00 39.03 524 ALA A C 1
ATOM 4021 O O . ALA A 1 524 ? -38.842 -56.209 66.207 1.00 39.03 524 ALA A O 1
ATOM 4022 N N . ALA A 1 525 ? -40.096 -56.379 64.377 1.00 39.06 525 ALA A N 1
ATOM 4023 C CA . ALA A 1 525 ? -39.039 -57.089 63.617 1.00 39.06 525 ALA A CA 1
ATOM 4024 C C . ALA A 1 525 ? -39.098 -56.916 62.076 1.00 39.06 525 ALA A C 1
ATOM 4026 O O . ALA A 1 525 ? -39.982 -57.516 61.461 1.00 39.06 525 ALA A O 1
ATOM 4027 N N . ARG A 1 526 ? -38.143 -56.162 61.475 1.00 38.28 526 ARG A N 1
ATOM 4028 C CA . ARG A 1 526 ? -37.424 -56.380 60.174 1.00 38.28 526 ARG A CA 1
ATOM 4029 C C . ARG A 1 526 ? -36.681 -55.105 59.676 1.00 38.28 526 ARG A C 1
ATOM 4031 O O . ARG A 1 526 ? -37.322 -54.069 59.567 1.00 38.28 526 ARG A O 1
ATOM 4038 N N . ASP A 1 527 ? -35.393 -55.244 59.314 1.00 42.34 527 ASP A N 1
ATOM 4039 C CA . ASP A 1 527 ? -34.435 -54.257 58.739 1.00 42.34 527 ASP A CA 1
ATOM 4040 C C . ASP A 1 527 ? -33.675 -54.906 57.547 1.00 42.34 527 ASP A C 1
ATOM 4042 O O . ASP A 1 527 ? -33.364 -56.086 57.674 1.00 42.34 527 ASP A O 1
ATOM 4046 N N . ASP A 1 528 ? -33.334 -54.185 56.452 1.00 38.59 528 ASP A N 1
ATOM 4047 C CA . ASP A 1 528 ? -32.387 -54.616 55.376 1.00 38.59 528 ASP A CA 1
ATOM 4048 C C . ASP A 1 528 ? -31.881 -53.434 54.479 1.00 38.59 528 ASP A C 1
ATOM 4050 O O . ASP A 1 528 ? -32.704 -52.706 53.923 1.00 38.59 528 ASP A O 1
ATOM 4054 N N . VAL A 1 529 ? -30.552 -53.270 54.265 1.00 35.81 529 VAL A N 1
ATOM 4055 C CA . VAL A 1 529 ? -29.887 -52.380 53.252 1.00 35.81 529 VAL A CA 1
ATOM 4056 C C . VAL A 1 529 ? -28.538 -52.998 52.775 1.00 35.81 529 VAL A C 1
ATOM 4058 O O . VAL A 1 529 ? -27.824 -53.566 53.598 1.00 35.81 529 VAL A O 1
ATOM 4061 N N . GLN A 1 530 ? -28.156 -52.879 51.482 1.00 38.09 530 GLN A N 1
ATOM 4062 C CA . GLN A 1 530 ? -26.908 -53.418 50.854 1.00 38.09 530 GLN A CA 1
ATOM 4063 C C . GLN A 1 530 ? -26.062 -52.365 50.057 1.00 38.09 530 GLN A C 1
ATOM 4065 O O . GLN A 1 530 ? -26.634 -51.340 49.686 1.00 38.09 530 GLN A O 1
ATOM 4070 N N . PRO A 1 531 ? -24.745 -52.598 49.754 1.00 46.78 531 PRO A N 1
ATOM 4071 C CA . PRO A 1 531 ? -23.824 -51.664 49.053 1.00 46.78 531 PRO A CA 1
ATOM 4072 C C . PRO A 1 531 ? -23.547 -51.948 47.537 1.00 46.78 531 PRO A C 1
ATOM 4074 O O . PRO A 1 531 ? -23.913 -53.002 47.026 1.00 46.78 531 PRO A O 1
ATOM 4077 N N . VAL A 1 532 ? -22.899 -50.988 46.837 1.00 41.66 532 VAL A N 1
ATOM 4078 C CA . VAL A 1 532 ? -22.768 -50.773 45.354 1.00 41.66 532 VAL A CA 1
ATOM 4079 C C . VAL A 1 532 ? -21.540 -51.483 44.692 1.00 41.66 532 VAL A C 1
ATOM 4081 O O . VAL A 1 532 ? -20.549 -51.666 45.397 1.00 41.66 532 VAL A O 1
ATOM 4084 N N . PRO A 1 533 ? -21.549 -51.870 43.382 1.00 50.97 533 PRO A N 1
ATOM 4085 C CA . PRO A 1 533 ? -20.486 -52.651 42.703 1.00 50.97 533 PRO A CA 1
ATOM 4086 C C . PRO A 1 533 ? -19.404 -51.843 41.925 1.00 50.97 533 PRO A C 1
ATOM 4088 O O . PRO A 1 533 ? -19.647 -50.704 41.535 1.00 50.97 533 PRO A O 1
ATOM 4091 N N . ASP A 1 534 ? -18.239 -52.469 41.661 1.00 52.59 534 ASP A N 1
ATOM 4092 C CA . ASP A 1 534 ? -17.050 -51.929 40.946 1.00 52.59 534 ASP A CA 1
ATOM 4093 C C . ASP A 1 534 ? -17.234 -51.766 39.411 1.00 52.59 534 ASP A C 1
ATOM 4095 O O . ASP A 1 534 ? -17.867 -52.600 38.760 1.00 52.59 534 ASP A O 1
ATOM 4099 N N . LEU A 1 535 ? -16.633 -50.721 38.813 1.00 64.38 535 LEU A N 1
ATOM 4100 C CA . LEU A 1 535 ? -16.826 -50.293 37.412 1.00 64.38 535 LEU A CA 1
ATOM 4101 C C . LEU A 1 535 ? -15.629 -50.664 36.491 1.00 64.38 535 LEU A C 1
ATOM 4103 O O . LEU A 1 535 ? -14.636 -49.936 36.415 1.00 64.38 535 LEU A O 1
ATOM 4107 N N . ALA A 1 536 ? -15.709 -51.799 35.789 1.00 74.31 536 ALA A N 1
ATOM 4108 C CA . ALA A 1 536 ? -14.652 -52.319 34.901 1.00 74.31 536 ALA A CA 1
ATOM 4109 C C . ALA A 1 536 ? -14.756 -51.812 33.442 1.00 74.31 536 ALA A C 1
ATOM 4111 O O . ALA A 1 536 ? -15.856 -51.567 32.947 1.00 74.31 536 ALA A O 1
ATOM 4112 N N . ILE A 1 537 ? -13.624 -51.700 32.729 1.00 75.44 537 ILE A N 1
ATOM 4113 C CA . ILE A 1 537 ? -13.571 -51.297 31.311 1.00 75.44 537 ILE A CA 1
ATOM 4114 C C . ILE A 1 537 ? -13.913 -52.498 30.409 1.00 75.44 537 ILE A C 1
ATOM 4116 O O . ILE A 1 537 ? -13.244 -53.532 30.498 1.00 75.44 537 ILE A O 1
ATOM 4120 N N . PRO A 1 538 ? -14.892 -52.394 29.494 1.00 72.25 538 PRO A N 1
ATOM 4121 C CA . PRO A 1 538 ? -15.251 -53.507 28.624 1.00 72.25 538 PRO A CA 1
ATOM 4122 C C . PRO A 1 538 ? -14.138 -53.867 27.615 1.00 72.25 538 PRO A C 1
ATOM 4124 O O . PRO A 1 538 ? -13.283 -53.042 27.267 1.00 72.25 538 PRO A O 1
ATOM 4127 N N . PRO A 1 539 ? -14.110 -55.123 27.131 1.00 68.44 539 PRO A N 1
ATOM 4128 C CA . PRO A 1 539 ? -13.171 -55.555 26.104 1.00 68.44 539 PRO A CA 1
ATOM 4129 C C . PRO A 1 539 ? -13.576 -55.000 24.728 1.00 68.44 539 PRO A C 1
ATOM 4131 O O . PRO A 1 539 ? -14.567 -55.426 24.136 1.00 68.44 539 PRO A O 1
ATOM 4134 N N . SER A 1 540 ? -12.778 -54.072 24.207 1.00 74.44 540 SER A N 1
ATOM 4135 C CA . SER A 1 540 ? -12.954 -53.381 22.924 1.00 74.44 540 SER A CA 1
ATOM 4136 C C . SER A 1 540 ? -11.693 -53.492 22.055 1.00 74.44 540 SER A C 1
ATOM 4138 O O . SER A 1 540 ? -10.614 -53.860 22.531 1.00 74.44 540 SER A O 1
ATOM 4140 N N . ASP A 1 541 ? -11.811 -53.187 20.759 1.00 84.06 541 ASP A N 1
ATOM 4141 C CA . ASP A 1 541 ? -10.644 -53.075 19.878 1.00 84.06 541 ASP A CA 1
ATOM 4142 C C . ASP A 1 541 ? -9.819 -51.839 20.269 1.00 84.06 541 ASP A C 1
ATOM 4144 O O . ASP A 1 541 ? -10.213 -50.698 20.013 1.00 84.06 541 ASP A O 1
ATOM 4148 N N . ILE A 1 542 ? -8.658 -52.085 20.880 1.00 85.50 542 ILE A N 1
ATOM 4149 C CA . ILE A 1 542 ? -7.747 -51.064 21.408 1.00 85.50 542 ILE A CA 1
ATOM 4150 C C . ILE A 1 542 ? -7.334 -50.059 20.319 1.00 85.50 542 ILE A C 1
ATOM 4152 O O . ILE A 1 542 ? -7.196 -48.868 20.598 1.00 85.50 542 ILE A O 1
ATOM 4156 N N . GLU A 1 543 ? -7.175 -50.497 19.066 1.00 86.38 543 GLU A N 1
ATOM 4157 C CA . GLU A 1 543 ? -6.812 -49.605 17.958 1.00 86.38 543 GLU A CA 1
ATOM 4158 C C . GLU A 1 543 ? -7.997 -48.766 17.464 1.00 86.38 543 GLU A C 1
ATOM 4160 O O . GLU A 1 543 ? -7.815 -47.622 17.032 1.00 86.38 543 GLU A O 1
ATOM 4165 N N . CYS A 1 544 ? -9.214 -49.305 17.548 1.00 86.69 544 CYS A N 1
ATOM 4166 C CA . CYS A 1 544 ? -10.431 -48.547 17.278 1.00 86.69 544 CYS A CA 1
ATOM 4167 C C . CYS A 1 544 ? -10.634 -47.460 18.341 1.00 86.69 544 CYS A C 1
ATOM 4169 O O . CYS A 1 544 ? -10.870 -46.297 18.006 1.00 86.69 544 CYS A O 1
ATOM 4171 N N . ASP A 1 545 ? -10.460 -47.816 19.613 1.00 89.19 545 ASP A N 1
ATOM 4172 C CA . ASP A 1 545 ? -10.561 -46.882 20.731 1.00 89.19 545 ASP A CA 1
ATOM 4173 C C . ASP A 1 545 ? -9.471 -45.813 20.687 1.00 89.19 545 ASP A C 1
ATOM 4175 O O . ASP A 1 545 ? -9.763 -44.647 20.930 1.00 89.19 545 ASP A O 1
ATOM 4179 N N . ARG A 1 546 ? -8.240 -46.160 20.287 1.00 92.88 546 ARG A N 1
ATOM 4180 C CA . ARG A 1 546 ? -7.161 -45.181 20.086 1.00 92.88 546 ARG A CA 1
ATOM 4181 C C . ARG A 1 546 ? -7.583 -44.056 19.147 1.00 92.88 546 ARG A C 1
ATOM 4183 O O . ARG A 1 546 ? -7.374 -42.884 19.453 1.00 92.88 546 ARG A O 1
ATOM 4190 N N . LYS A 1 547 ? -8.148 -44.410 17.988 1.00 90.94 547 LYS A N 1
ATOM 4191 C CA . LYS A 1 547 ? -8.601 -43.432 16.986 1.00 90.94 547 LYS A CA 1
ATOM 4192 C C . LYS A 1 547 ? -9.805 -42.643 17.482 1.00 90.94 547 LYS A C 1
ATOM 4194 O O . LYS A 1 547 ? -9.877 -41.439 17.250 1.00 90.94 547 LYS A O 1
ATOM 4199 N N . TRP A 1 548 ? -10.730 -43.316 18.162 1.00 91.75 548 TRP A N 1
ATOM 4200 C CA . TRP A 1 548 ? -11.925 -42.687 18.707 1.00 91.75 548 TRP A CA 1
ATOM 4201 C C . TRP A 1 548 ? -11.579 -41.662 19.793 1.00 91.75 548 TRP A C 1
ATOM 4203 O O . TRP A 1 548 ? -11.968 -40.507 19.662 1.00 91.75 548 TRP A O 1
ATOM 4213 N N . ILE A 1 549 ? -10.764 -42.036 20.785 1.00 93.00 549 ILE A N 1
ATOM 4214 C CA . ILE A 1 549 ? -10.286 -41.143 21.853 1.00 93.00 549 ILE A CA 1
ATOM 4215 C C . ILE A 1 549 ? -9.528 -39.954 21.258 1.00 93.00 549 ILE A C 1
ATOM 4217 O O . ILE A 1 549 ? -9.770 -38.814 21.648 1.00 93.00 549 ILE A O 1
ATOM 4221 N N . ALA A 1 550 ? -8.650 -40.199 20.279 1.00 94.12 550 ALA A N 1
ATOM 4222 C CA . ALA A 1 550 ? -7.867 -39.131 19.671 1.00 94.12 550 ALA A CA 1
ATOM 4223 C C . ALA A 1 550 ? -8.733 -38.063 18.993 1.00 94.12 550 ALA A C 1
ATOM 4225 O O . ALA A 1 550 ? -8.495 -36.871 19.183 1.00 94.12 550 ALA A O 1
ATOM 4226 N N . GLY A 1 551 ? -9.750 -38.474 18.233 1.00 91.69 551 GLY A N 1
ATOM 4227 C CA . GLY A 1 551 ? -10.661 -37.524 17.603 1.00 91.69 551 GLY A CA 1
ATOM 4228 C C . GLY A 1 551 ? -11.667 -36.906 18.574 1.00 91.69 551 GLY A C 1
ATOM 4229 O O . GLY A 1 551 ? -11.978 -35.725 18.435 1.00 91.69 551 GLY A O 1
ATOM 4230 N N . MET A 1 552 ? -12.123 -37.644 19.590 1.00 92.44 552 MET A N 1
ATOM 4231 C CA . MET A 1 552 ? -13.036 -37.123 20.614 1.00 92.44 552 MET A CA 1
ATOM 4232 C C . MET A 1 552 ? -12.392 -36.029 21.466 1.00 92.44 552 MET A C 1
ATOM 4234 O O . MET A 1 552 ? -13.020 -34.997 21.687 1.00 92.44 552 MET A O 1
ATOM 4238 N N . ILE A 1 553 ? -11.138 -36.211 21.895 1.00 94.00 553 ILE A N 1
ATOM 4239 C CA . ILE A 1 553 ? -10.410 -35.193 22.666 1.00 94.00 553 ILE A CA 1
ATOM 4240 C C . ILE A 1 553 ? -10.121 -33.957 21.815 1.00 94.00 553 ILE A C 1
ATOM 4242 O O . ILE A 1 553 ? -10.330 -32.844 22.288 1.00 94.00 553 ILE A O 1
ATOM 4246 N N . ALA A 1 554 ? -9.718 -34.130 20.553 1.00 93.00 554 ALA A N 1
ATOM 4247 C CA . ALA A 1 554 ? -9.537 -32.998 19.647 1.00 93.00 554 ALA A CA 1
ATOM 4248 C C . ALA A 1 554 ? -10.854 -32.226 19.436 1.00 93.00 554 ALA A C 1
ATOM 4250 O O . ALA A 1 554 ? -10.874 -31.009 19.564 1.00 93.00 554 ALA A O 1
ATOM 4251 N N . THR A 1 555 ? -11.965 -32.937 19.205 1.00 91.56 555 THR A N 1
ATOM 4252 C CA . THR A 1 555 ? -13.296 -32.330 19.014 1.00 91.56 555 THR A CA 1
ATOM 4253 C C . THR A 1 555 ? -13.783 -31.614 20.271 1.00 91.56 555 THR A C 1
ATOM 4255 O O . THR A 1 555 ? -14.355 -30.536 20.183 1.00 91.56 555 THR A O 1
ATOM 4258 N N . TRP A 1 556 ? -13.558 -32.195 21.449 1.00 91.94 556 TRP A N 1
ATOM 4259 C CA . TRP A 1 556 ? -13.900 -31.566 22.721 1.00 91.94 556 TRP A CA 1
ATOM 4260 C C . TRP A 1 556 ? -13.147 -30.249 22.926 1.00 91.94 556 TRP A C 1
ATOM 4262 O O . TRP A 1 556 ? -13.778 -29.229 23.195 1.00 91.94 556 TRP A O 1
ATOM 4272 N N . LEU A 1 557 ? -11.828 -30.250 22.724 1.00 92.69 557 LEU A N 1
ATOM 4273 C CA . LEU A 1 557 ? -11.009 -29.047 22.870 1.00 92.69 557 LEU A CA 1
ATOM 4274 C C . LEU A 1 557 ? -11.336 -27.988 21.810 1.00 92.69 557 LEU A C 1
ATOM 4276 O O . LEU A 1 557 ? -11.358 -26.804 22.126 1.00 92.69 557 LEU A O 1
ATOM 4280 N N . ASP A 1 558 ? -11.625 -28.395 20.573 1.00 91.44 558 ASP A N 1
ATOM 4281 C CA . ASP A 1 558 ? -12.022 -27.485 19.491 1.00 91.44 558 ASP A CA 1
ATOM 4282 C C . ASP A 1 558 ? -13.428 -26.884 19.685 1.00 91.44 558 ASP A C 1
ATOM 4284 O O . ASP A 1 558 ? -13.728 -25.853 19.087 1.00 91.44 558 ASP A O 1
ATOM 4288 N N . GLU A 1 559 ? -14.300 -27.521 20.476 1.00 88.62 559 GLU A N 1
ATOM 4289 C CA . GLU A 1 559 ? -15.626 -26.988 20.821 1.00 88.62 559 GLU A CA 1
ATOM 4290 C C . GLU A 1 559 ? -15.596 -26.075 22.052 1.00 88.62 559 GLU A C 1
ATOM 4292 O O . GLU A 1 559 ? -16.302 -25.068 22.073 1.00 88.62 559 GLU A O 1
ATOM 4297 N N . GLU A 1 560 ? -14.808 -26.415 23.075 1.00 87.50 560 GLU A N 1
ATOM 4298 C CA . GLU A 1 560 ? -14.654 -25.561 24.262 1.00 87.50 560 GLU A CA 1
ATOM 4299 C C . GLU A 1 560 ? -13.762 -24.343 23.997 1.00 87.50 560 GLU A C 1
ATOM 4301 O O . GLU A 1 560 ? -13.952 -23.283 24.597 1.00 87.50 560 GLU A O 1
ATOM 4306 N N . TRP A 1 561 ? -12.807 -24.480 23.077 1.00 87.62 561 TRP A N 1
ATOM 4307 C CA . TRP A 1 561 ? -11.830 -23.452 22.740 1.00 87.62 561 TRP A CA 1
ATOM 4308 C C . TRP A 1 561 ? -11.835 -23.152 21.239 1.00 87.62 561 TRP A C 1
ATOM 4310 O O . TRP A 1 561 ? -12.738 -23.518 20.498 1.00 87.62 561 TRP A O 1
ATOM 4320 N N . THR A 1 562 ? -10.843 -22.401 20.764 1.00 86.69 562 THR A N 1
ATOM 4321 C CA . THR A 1 562 ? -10.682 -22.162 19.322 1.00 86.69 562 THR A CA 1
ATOM 4322 C C . THR A 1 562 ? -9.953 -23.347 18.683 1.00 86.69 562 THR A C 1
ATOM 4324 O O . THR A 1 562 ? -9.006 -23.836 19.297 1.00 86.69 562 THR A O 1
ATOM 4327 N N . PRO A 1 563 ? -10.311 -23.776 17.458 1.00 89.69 563 PRO A N 1
ATOM 4328 C CA . PRO A 1 563 ? -9.623 -24.875 16.792 1.00 89.69 563 PRO A CA 1
ATOM 4329 C C . PRO A 1 563 ? -8.121 -24.625 16.622 1.00 89.69 563 PRO A C 1
ATOM 4331 O O . PRO A 1 563 ? -7.717 -23.636 16.001 1.00 89.69 563 PRO A O 1
ATOM 4334 N N . LEU A 1 564 ? -7.296 -25.526 17.161 1.00 90.06 564 LEU A N 1
ATOM 4335 C CA . LEU A 1 564 ? -5.834 -25.414 17.157 1.00 90.06 564 LEU A CA 1
ATOM 4336 C C . LEU A 1 564 ? -5.171 -26.753 16.817 1.00 90.06 564 LEU A C 1
ATOM 4338 O O . LEU A 1 564 ? -5.617 -27.824 17.218 1.00 90.06 564 LEU A O 1
ATOM 4342 N N . GLU A 1 565 ? -4.028 -26.698 16.128 1.00 92.00 565 GLU A N 1
ATOM 4343 C CA . GLU A 1 565 ? -3.268 -27.899 15.746 1.00 92.00 565 GLU A CA 1
ATOM 4344 C C . GLU A 1 565 ? -2.792 -28.704 16.970 1.00 92.00 565 GLU A C 1
ATOM 4346 O O . GLU A 1 565 ? -2.740 -29.936 16.940 1.00 92.00 565 GLU A O 1
ATOM 4351 N N . VAL A 1 566 ? -2.515 -28.019 18.085 1.00 92.44 566 VAL A N 1
ATOM 4352 C CA . VAL A 1 566 ? -2.099 -28.654 19.341 1.00 92.44 566 VAL A CA 1
ATOM 4353 C C . VAL A 1 566 ? -3.183 -29.571 19.927 1.00 92.44 566 VAL A C 1
ATOM 4355 O O . VAL A 1 566 ? -2.844 -30.564 20.567 1.00 92.44 566 VAL A O 1
ATOM 4358 N N . HIS A 1 567 ? -4.472 -29.325 19.655 1.00 94.38 567 HIS A N 1
ATOM 4359 C CA . HIS A 1 567 ? -5.567 -30.191 20.109 1.00 94.38 567 HIS A CA 1
ATOM 4360 C C . HIS A 1 567 ? -5.553 -31.548 19.396 1.00 94.38 567 HIS A C 1
ATOM 4362 O O . HIS A 1 567 ? -5.754 -32.585 20.029 1.00 94.38 567 HIS A O 1
ATOM 4368 N N . GLN A 1 568 ? -5.223 -31.571 18.099 1.00 93.12 568 GLN A N 1
ATOM 4369 C CA . GLN A 1 568 ? -5.050 -32.818 17.344 1.00 93.12 568 GLN A CA 1
ATOM 4370 C C . GLN A 1 568 ? -3.835 -33.609 17.843 1.00 93.12 568 GLN A C 1
ATOM 4372 O O . GLN A 1 568 ? -3.895 -34.833 17.979 1.00 93.12 568 GLN A O 1
ATOM 4377 N N . GLN A 1 569 ? -2.740 -32.911 18.161 1.00 95.06 569 GLN A N 1
ATOM 4378 C CA . GLN A 1 569 ? -1.534 -33.522 18.725 1.00 95.06 569 GLN A CA 1
ATOM 4379 C C . GLN A 1 569 ? -1.793 -34.100 20.126 1.00 95.06 569 GLN A C 1
ATOM 4381 O O . GLN A 1 569 ? -1.364 -35.221 20.409 1.00 95.06 569 GLN A O 1
ATOM 4386 N N . LEU A 1 570 ? -2.534 -33.380 20.977 1.00 96.00 570 LEU A N 1
ATOM 4387 C CA . LEU A 1 570 ? -2.925 -33.836 22.312 1.00 96.00 570 LEU A CA 1
ATOM 4388 C C . LEU A 1 570 ? -3.898 -35.021 22.243 1.00 96.00 570 LEU A C 1
ATOM 4390 O O . LEU A 1 570 ? -3.709 -36.003 22.956 1.00 96.00 570 LEU A O 1
ATOM 4394 N N . GLY A 1 571 ? -4.877 -34.991 21.335 1.00 94.25 571 GLY A N 1
ATOM 4395 C CA . GLY A 1 571 ? -5.760 -36.130 21.078 1.00 94.25 571 GLY A CA 1
ATOM 4396 C C . GLY A 1 571 ? -4.981 -37.379 20.649 1.00 94.25 571 GLY A C 1
ATOM 4397 O O . GLY A 1 571 ? -5.149 -38.455 21.227 1.00 94.25 571 GLY A O 1
ATOM 4398 N N . ALA A 1 572 ? -4.057 -37.250 19.692 1.00 94.94 572 ALA A N 1
ATOM 4399 C CA . ALA A 1 572 ? -3.204 -38.361 19.263 1.00 94.94 572 ALA A CA 1
ATOM 4400 C C . ALA A 1 572 ? -2.327 -38.916 20.404 1.00 94.94 572 ALA A C 1
ATOM 4402 O O . ALA A 1 572 ? -2.150 -40.137 20.515 1.00 94.94 572 ALA A O 1
ATOM 4403 N N . ALA A 1 573 ? -1.809 -38.039 21.270 1.00 95.12 573 ALA A N 1
ATOM 4404 C CA . ALA A 1 573 ? -1.065 -38.429 22.464 1.00 95.12 573 ALA A CA 1
ATOM 4405 C C . ALA A 1 573 ? -1.956 -39.178 23.471 1.00 95.12 573 ALA A C 1
ATOM 4407 O O . ALA A 1 573 ? -1.555 -40.240 23.943 1.00 95.12 573 ALA A O 1
ATOM 4408 N N . ALA A 1 574 ? -3.179 -38.701 23.731 1.00 95.00 574 ALA A N 1
ATOM 4409 C CA . ALA A 1 574 ? -4.141 -39.336 24.637 1.00 95.00 574 ALA A CA 1
ATOM 4410 C C . ALA A 1 574 ? -4.559 -40.734 24.159 1.00 95.00 574 ALA A C 1
ATOM 4412 O O . ALA A 1 574 ? -4.564 -41.684 24.942 1.00 95.00 574 ALA A O 1
ATOM 4413 N N . GLY A 1 575 ? -4.818 -40.900 22.859 1.00 93.12 575 GLY A N 1
ATOM 4414 C CA . GLY A 1 575 ? -5.084 -42.218 22.281 1.00 93.12 575 GLY A CA 1
ATOM 4415 C C . GLY A 1 575 ? -3.889 -43.169 22.429 1.00 93.12 575 GLY A C 1
ATOM 4416 O O . GLY A 1 575 ? -4.065 -44.342 22.750 1.00 93.12 575 GLY A O 1
ATOM 4417 N N . THR A 1 576 ? -2.663 -42.681 22.223 1.00 94.38 576 THR A N 1
ATOM 4418 C CA . THR A 1 576 ? -1.443 -43.498 22.374 1.00 94.38 576 THR A CA 1
ATOM 4419 C C . THR A 1 576 ? -1.200 -43.889 23.835 1.00 94.38 576 THR A C 1
ATOM 4421 O O . THR A 1 576 ? -0.872 -45.043 24.111 1.00 94.38 576 THR A O 1
ATOM 4424 N N . ALA A 1 577 ? -1.423 -42.957 24.767 1.00 93.69 577 ALA A N 1
ATOM 4425 C CA . ALA A 1 577 ? -1.373 -43.205 26.205 1.00 93.69 577 ALA A CA 1
ATOM 4426 C C . ALA A 1 577 ? -2.394 -44.274 26.622 1.00 93.69 577 ALA A C 1
ATOM 4428 O O . ALA A 1 577 ? -2.038 -45.209 27.332 1.00 93.69 577 ALA A O 1
ATOM 4429 N N . TYR A 1 578 ? -3.624 -44.210 26.100 1.00 93.44 578 TYR A N 1
ATOM 4430 C CA . TYR A 1 578 ? -4.654 -45.219 26.355 1.00 93.44 578 TYR A CA 1
ATOM 4431 C C . TYR A 1 578 ? -4.210 -46.623 25.935 1.00 93.44 578 TYR A C 1
ATOM 4433 O O . TYR A 1 578 ? -4.309 -47.559 26.727 1.00 93.44 578 TYR A O 1
ATOM 4441 N N . VAL A 1 579 ? -3.657 -46.781 24.726 1.00 92.81 579 VAL A N 1
ATOM 4442 C CA . VAL A 1 579 ? -3.145 -48.084 24.267 1.00 92.81 579 VAL A CA 1
ATOM 4443 C C . VAL A 1 579 ? -2.064 -48.616 25.202 1.00 92.81 579 VAL A C 1
ATOM 4445 O O . VAL A 1 579 ? -2.080 -49.799 25.538 1.00 92.81 579 VAL A O 1
ATOM 4448 N N . LYS A 1 580 ? -1.153 -47.752 25.654 1.00 91.38 580 LYS A N 1
ATOM 4449 C CA . LYS A 1 580 ? -0.089 -48.140 26.579 1.00 91.38 580 LYS A CA 1
ATOM 4450 C C . LYS A 1 580 ? -0.648 -48.576 27.938 1.00 91.38 580 LYS A C 1
ATOM 4452 O O . LYS A 1 580 ? -0.299 -49.654 28.404 1.00 91.38 580 LYS A O 1
ATOM 4457 N N . CYS A 1 581 ? -1.591 -47.825 28.511 1.00 91.38 581 CYS A N 1
ATOM 4458 C CA . CYS A 1 581 ? -2.275 -48.199 29.752 1.00 91.38 581 CYS A CA 1
ATOM 4459 C C . CYS A 1 581 ? -3.004 -49.548 29.634 1.00 91.38 581 CYS A C 1
ATOM 4461 O O . CYS A 1 581 ? -2.931 -50.378 30.540 1.00 91.38 581 CYS A O 1
ATOM 4463 N N . ARG A 1 582 ? -3.658 -49.814 28.494 1.00 90.00 582 ARG A N 1
ATOM 4464 C CA . ARG A 1 582 ? -4.301 -51.113 28.230 1.00 90.00 582 ARG A CA 1
ATOM 4465 C C . ARG A 1 582 ? -3.279 -52.247 28.083 1.00 90.00 582 ARG A C 1
ATOM 4467 O O . ARG A 1 582 ? -3.542 -53.353 28.541 1.00 90.00 582 ARG A O 1
ATOM 4474 N N . GLN A 1 583 ? -2.112 -51.991 27.486 1.00 88.44 583 GLN A N 1
ATOM 4475 C CA . GLN A 1 583 ? -1.016 -52.968 27.385 1.00 88.44 583 GLN A CA 1
ATOM 4476 C C . GLN A 1 583 ? -0.341 -53.257 28.735 1.00 88.44 583 GLN A C 1
ATOM 4478 O O . GLN A 1 583 ? 0.147 -54.365 28.945 1.00 88.44 583 GLN A O 1
ATOM 4483 N N . GLU A 1 584 ? -0.337 -52.288 29.650 1.00 87.75 584 GLU A N 1
ATOM 4484 C CA . GLU A 1 584 ? 0.167 -52.428 31.023 1.00 87.75 584 GLU A CA 1
ATOM 4485 C C . GLU A 1 584 ? -0.815 -53.160 31.959 1.00 87.75 584 GLU A C 1
ATOM 4487 O O . GLU A 1 584 ? -0.469 -53.446 33.105 1.00 87.75 584 GLU A O 1
ATOM 4492 N N . GLY A 1 585 ? -2.005 -53.529 31.466 1.00 87.12 585 GLY A N 1
ATOM 4493 C CA . GLY A 1 585 ? -2.990 -54.329 32.201 1.00 87.12 585 GLY A CA 1
ATOM 4494 C C . GLY A 1 585 ? -3.943 -53.515 33.077 1.00 87.12 585 GLY A C 1
ATOM 4495 O O . GLY A 1 585 ? -4.501 -54.058 34.026 1.00 87.12 585 GLY A O 1
ATOM 4496 N N . ILE A 1 586 ? -4.127 -52.223 32.791 1.00 87.06 586 ILE A N 1
ATOM 4497 C CA . ILE A 1 586 ? -5.112 -51.394 33.494 1.00 87.06 586 ILE A CA 1
ATOM 4498 C C . ILE A 1 586 ? -6.519 -51.724 32.968 1.00 87.06 586 ILE A C 1
ATOM 4500 O O . ILE A 1 586 ? -6.816 -51.500 31.790 1.00 87.06 586 ILE A O 1
ATOM 4504 N N . GLU A 1 587 ? -7.374 -52.258 33.846 1.00 82.81 587 GLU A N 1
ATOM 4505 C CA . GLU A 1 587 ? -8.726 -52.747 33.517 1.00 82.81 587 GLU A CA 1
ATOM 4506 C C . GLU A 1 587 ? -9.859 -51.975 34.218 1.00 82.81 587 GLU A C 1
ATOM 4508 O O . GLU A 1 587 ? -11.025 -52.152 33.864 1.00 82.81 587 GLU A O 1
ATOM 4513 N N . ASP A 1 588 ? -9.548 -51.091 35.170 1.00 85.00 588 ASP A N 1
ATOM 4514 C CA . ASP A 1 588 ? -10.526 -50.265 35.881 1.00 85.00 588 ASP A CA 1
ATOM 4515 C C . ASP A 1 588 ? -10.440 -48.779 35.489 1.00 85.00 588 ASP A C 1
ATOM 4517 O O . ASP A 1 588 ? -9.361 -48.230 35.244 1.00 85.00 588 ASP A O 1
ATOM 4521 N N . MET A 1 589 ? -11.600 -48.116 35.442 1.00 84.06 589 MET A N 1
ATOM 4522 C CA . MET A 1 589 ? -11.726 -46.715 35.013 1.00 84.06 589 MET A CA 1
ATOM 4523 C C . MET A 1 589 ? -10.949 -45.745 35.921 1.00 84.06 589 MET A C 1
ATOM 4525 O O . MET A 1 589 ? -10.342 -44.790 35.441 1.00 84.06 589 MET A O 1
ATOM 4529 N N . SER A 1 590 ? -10.914 -46.008 37.229 1.00 83.00 590 SER A N 1
ATOM 4530 C CA . SER A 1 590 ? -10.203 -45.200 38.229 1.00 83.00 590 SER A CA 1
ATOM 4531 C C . SER A 1 590 ? -8.684 -45.205 38.040 1.00 83.00 590 SER A C 1
ATOM 4533 O O . SER A 1 590 ? -8.048 -44.149 38.054 1.00 83.00 590 SER A O 1
ATOM 4535 N N . SER A 1 591 ? -8.086 -46.373 37.822 1.00 88.06 591 SER A N 1
ATOM 4536 C CA . SER A 1 591 ? -6.655 -46.498 37.545 1.00 88.06 591 SER A CA 1
ATOM 4537 C C . SER A 1 591 ? -6.303 -45.975 36.156 1.00 88.06 591 SER A C 1
ATOM 4539 O O . SER A 1 591 ? -5.198 -45.467 35.959 1.00 88.06 591 SER A O 1
ATOM 4541 N N . LEU A 1 592 ? -7.243 -46.030 35.204 1.00 89.44 592 LEU A N 1
ATOM 4542 C CA . LEU A 1 592 ? -7.046 -45.490 33.862 1.00 89.44 592 LEU A CA 1
ATOM 4543 C C . LEU A 1 592 ? -6.854 -43.968 33.873 1.00 89.44 592 LEU A C 1
ATOM 4545 O O . LEU A 1 592 ? -5.958 -43.487 33.182 1.00 89.44 592 LEU A O 1
ATOM 4549 N N . VAL A 1 593 ? -7.600 -43.217 34.696 1.00 90.44 593 VAL A N 1
ATOM 4550 C CA . VAL A 1 593 ? -7.390 -41.763 34.864 1.00 90.44 593 VAL A CA 1
ATOM 4551 C C . VAL A 1 593 ? -5.940 -41.466 35.246 1.00 90.44 593 VAL A C 1
ATOM 4553 O O . VAL A 1 593 ? -5.280 -40.630 34.624 1.00 90.44 593 VAL A O 1
ATOM 4556 N N . LEU A 1 594 ? -5.431 -42.155 36.270 1.00 89.38 594 LEU A N 1
ATOM 4557 C CA . LEU A 1 594 ? -4.080 -41.933 36.784 1.00 89.38 594 LEU A CA 1
ATOM 4558 C C . LEU A 1 594 ? -3.010 -42.380 35.782 1.00 89.38 594 LEU A C 1
ATOM 4560 O O . LEU A 1 594 ? -2.024 -41.665 35.592 1.00 89.38 594 LEU A O 1
ATOM 4564 N N . GLY A 1 595 ? -3.221 -43.515 35.110 1.00 89.88 595 GLY A N 1
ATOM 4565 C CA . GLY A 1 595 ? -2.328 -44.019 34.066 1.00 89.88 595 GLY A CA 1
ATOM 4566 C C . GLY A 1 595 ? -2.207 -43.052 32.888 1.00 89.88 595 GLY A C 1
ATOM 4567 O O . GLY A 1 595 ? -1.097 -42.671 32.514 1.00 89.88 595 GLY A O 1
ATOM 4568 N N . LEU A 1 596 ? -3.342 -42.575 32.365 1.00 93.25 596 LEU A N 1
ATOM 4569 C CA . LEU A 1 596 ? -3.384 -41.590 31.282 1.00 93.25 596 LEU A CA 1
ATOM 4570 C C . LEU A 1 596 ? -2.704 -40.283 31.684 1.00 93.25 596 LEU A C 1
ATOM 4572 O O . LEU A 1 596 ? -1.875 -39.761 30.941 1.00 93.25 596 LEU A O 1
ATOM 4576 N N . SER A 1 597 ? -3.021 -39.781 32.879 1.00 92.38 597 SER A N 1
ATOM 4577 C CA . SER A 1 597 ? -2.444 -38.539 33.394 1.00 92.38 597 SER A CA 1
ATOM 4578 C C . SER A 1 597 ? -0.920 -38.624 33.466 1.00 92.38 597 SER A C 1
ATOM 4580 O O . SER A 1 597 ? -0.242 -37.689 33.052 1.00 92.38 597 SER A O 1
ATOM 4582 N N . ASN A 1 598 ? -0.376 -39.749 33.945 1.00 93.44 598 ASN A N 1
ATOM 4583 C CA . ASN A 1 598 ? 1.065 -39.958 34.075 1.00 93.44 598 ASN A CA 1
ATOM 4584 C C . ASN A 1 598 ? 1.782 -40.005 32.715 1.00 93.44 598 ASN A C 1
ATOM 4586 O O . ASN A 1 598 ? 2.825 -39.375 32.550 1.00 93.44 598 ASN A O 1
ATOM 4590 N N . GLU A 1 599 ? 1.211 -40.696 31.727 1.00 93.56 599 GLU A N 1
ATOM 4591 C CA . GLU A 1 599 ? 1.774 -40.758 30.370 1.00 93.56 599 GLU A CA 1
ATOM 4592 C C . GLU A 1 599 ? 1.748 -39.405 29.656 1.00 93.56 599 GLU A C 1
ATOM 4594 O O . GLU A 1 599 ? 2.651 -39.065 28.888 1.00 93.56 599 GLU A O 1
ATOM 4599 N N . LEU A 1 600 ? 0.731 -38.600 29.943 1.00 94.56 600 LEU A N 1
ATOM 4600 C CA . LEU A 1 600 ? 0.541 -37.303 29.319 1.00 94.56 600 LEU A CA 1
ATOM 4601 C C . LEU A 1 600 ? 1.339 -36.174 30.001 1.00 94.56 600 LEU A C 1
ATOM 4603 O O . LEU A 1 600 ? 1.404 -35.076 29.449 1.00 94.56 600 LEU A O 1
ATOM 4607 N N . LEU A 1 601 ? 2.016 -36.409 31.135 1.00 91.88 601 LEU A N 1
ATOM 4608 C CA . LEU A 1 601 ? 2.821 -35.386 31.834 1.00 91.88 601 LEU A CA 1
ATOM 4609 C C . LEU A 1 601 ? 3.942 -34.782 30.975 1.00 91.88 601 LEU A C 1
ATOM 4611 O O . LEU A 1 601 ? 4.322 -33.632 31.182 1.00 91.88 601 LEU A O 1
ATOM 4615 N N . ALA A 1 602 ? 4.485 -35.548 30.025 1.00 89.62 602 ALA A N 1
ATOM 4616 C CA . ALA A 1 602 ? 5.573 -35.100 29.155 1.00 89.62 602 ALA A CA 1
ATOM 4617 C C . ALA A 1 602 ? 5.105 -34.207 27.987 1.00 89.62 602 ALA A C 1
ATOM 4619 O O . ALA A 1 602 ? 5.941 -33.651 27.270 1.00 89.62 602 ALA A O 1
ATOM 4620 N N . PHE A 1 603 ? 3.792 -34.079 27.771 1.00 92.69 603 PHE A N 1
ATOM 4621 C CA . PHE A 1 603 ? 3.223 -33.253 26.710 1.00 92.69 603 PHE A CA 1
ATOM 4622 C C . PHE A 1 603 ? 3.331 -31.751 27.044 1.00 92.69 603 PHE A C 1
ATOM 4624 O O . PHE A 1 603 ? 3.322 -31.350 28.207 1.00 92.69 603 PHE A O 1
ATOM 4631 N N . ASN A 1 604 ? 3.445 -30.892 26.026 1.00 92.81 604 ASN A N 1
ATOM 4632 C CA . ASN A 1 604 ? 3.524 -29.442 26.218 1.00 92.81 604 ASN A CA 1
ATOM 4633 C C . ASN A 1 604 ? 2.124 -28.802 26.217 1.00 92.81 604 ASN A C 1
ATOM 4635 O O . ASN A 1 604 ? 1.524 -28.626 25.162 1.00 92.81 604 ASN A O 1
ATOM 4639 N N . TYR A 1 605 ? 1.645 -28.397 27.395 1.00 93.75 605 TYR A N 1
ATOM 4640 C CA . TYR A 1 605 ? 0.295 -27.849 27.605 1.00 93.75 605 TYR A CA 1
ATOM 4641 C C . TYR A 1 605 ? 0.166 -26.329 27.440 1.00 93.75 605 TYR A C 1
ATOM 4643 O O . TYR A 1 605 ? -0.879 -25.755 27.737 1.00 93.75 605 TYR A O 1
ATOM 4651 N N . ARG A 1 606 ? 1.223 -25.627 27.009 1.00 90.31 606 ARG A N 1
ATOM 4652 C CA . ARG A 1 606 ? 1.233 -24.151 27.000 1.00 90.31 606 ARG A CA 1
ATOM 4653 C C . ARG A 1 606 ? 0.076 -23.533 26.201 1.00 90.31 606 ARG A C 1
ATOM 4655 O O . ARG A 1 606 ? -0.369 -22.444 26.545 1.00 90.31 606 ARG A O 1
ATOM 4662 N N . GLU A 1 607 ? -0.368 -24.210 25.147 1.00 88.69 607 GLU A N 1
ATOM 4663 C CA . GLU A 1 607 ? -1.360 -23.710 24.185 1.00 88.69 607 GLU A CA 1
ATOM 4664 C C . GLU A 1 607 ? -2.671 -24.518 24.194 1.00 88.69 607 GLU A C 1
ATOM 4666 O O . GLU A 1 607 ? -3.552 -24.239 23.393 1.00 88.69 607 GLU A O 1
ATOM 4671 N N . THR A 1 608 ? -2.816 -25.508 25.087 1.00 86.38 608 THR A N 1
ATOM 4672 C CA . THR A 1 608 ? -3.973 -26.428 25.119 1.00 86.38 608 THR A CA 1
ATOM 4673 C C . THR A 1 608 ? -5.077 -26.013 26.086 1.00 86.38 608 THR A C 1
ATOM 4675 O O . THR A 1 608 ? -6.128 -26.637 26.085 1.00 86.38 608 THR A O 1
ATOM 4678 N N . PHE A 1 609 ? -4.827 -25.034 26.963 1.00 88.19 609 PHE A N 1
ATOM 4679 C CA . PHE A 1 609 ? -5.747 -24.548 28.011 1.00 88.19 609 PHE A CA 1
ATOM 4680 C C . PHE A 1 609 ? -6.238 -25.586 29.042 1.00 88.19 609 PHE A C 1
ATOM 4682 O O . PHE A 1 609 ? -6.910 -25.209 29.996 1.00 88.19 609 PHE A O 1
ATOM 4689 N N . VAL A 1 610 ? -5.828 -26.848 28.908 1.00 92.00 610 VAL A N 1
ATOM 4690 C CA . VAL A 1 610 ? -6.081 -27.955 29.842 1.00 92.00 610 VAL A CA 1
ATOM 4691 C C . VAL A 1 610 ? -4.780 -28.556 30.374 1.00 92.00 610 VAL A C 1
ATOM 4693 O O . VAL A 1 610 ? -3.703 -28.290 29.834 1.00 92.00 610 VAL A O 1
ATOM 4696 N N . ASN A 1 611 ? -4.867 -29.397 31.405 1.00 93.44 611 ASN A N 1
ATOM 4697 C CA . ASN A 1 611 ? -3.749 -30.174 31.950 1.00 93.44 611 ASN A CA 1
ATOM 4698 C C . ASN A 1 611 ? -3.916 -31.700 31.765 1.00 93.44 611 ASN A C 1
ATOM 4700 O O . ASN A 1 611 ? -4.972 -32.194 31.376 1.00 93.44 611 ASN A O 1
ATOM 4704 N N . ALA A 1 612 ? -2.860 -32.464 32.069 1.00 92.38 612 ALA A N 1
ATOM 4705 C CA . ALA A 1 612 ? -2.828 -33.920 31.888 1.00 92.38 612 ALA A CA 1
ATOM 4706 C C . ALA A 1 612 ? -3.941 -34.672 32.644 1.00 92.38 612 ALA A C 1
ATOM 4708 O O . ALA A 1 612 ? -4.457 -35.671 32.145 1.00 92.38 612 ALA A O 1
ATOM 4709 N N . PHE A 1 613 ? -4.313 -34.192 33.835 1.00 92.56 613 PHE A N 1
ATOM 4710 C CA . PHE A 1 613 ? -5.329 -34.826 34.674 1.00 92.56 613 PHE A CA 1
ATOM 4711 C C . PHE A 1 613 ? -6.746 -34.563 34.163 1.00 92.56 613 PHE A C 1
ATOM 4713 O O . PHE A 1 613 ? -7.570 -35.472 34.137 1.00 92.56 613 PHE A O 1
ATOM 4720 N N . GLU A 1 614 ? -7.014 -33.346 33.688 1.00 92.31 614 GLU A N 1
ATOM 4721 C CA . GLU A 1 614 ? -8.282 -32.991 33.039 1.00 92.31 614 GLU A CA 1
ATOM 4722 C C . GLU A 1 614 ? -8.523 -33.845 31.794 1.00 92.31 614 GLU A C 1
ATOM 4724 O O . GLU A 1 614 ? -9.611 -34.391 31.628 1.00 92.31 614 GLU A O 1
ATOM 4729 N N . VAL A 1 615 ? -7.490 -34.047 30.968 1.00 92.62 615 VAL A N 1
ATOM 4730 C CA . VAL A 1 615 ? -7.570 -34.936 29.801 1.00 92.62 615 VAL A CA 1
ATOM 4731 C C . VAL A 1 615 ? -7.817 -36.384 30.236 1.00 92.62 615 VAL A C 1
ATOM 4733 O O . VAL A 1 615 ? -8.682 -37.046 29.669 1.00 92.62 615 VAL A O 1
ATOM 4736 N N . GLY A 1 616 ? -7.108 -36.875 31.260 1.00 91.44 616 GLY A N 1
ATOM 4737 C CA . GLY A 1 616 ? -7.298 -38.227 31.798 1.00 91.44 616 GLY A CA 1
ATOM 4738 C C . GLY A 1 616 ? -8.722 -38.480 32.305 1.00 91.44 616 GLY A C 1
ATOM 4739 O O . GLY A 1 616 ? -9.328 -39.488 31.943 1.00 91.44 616 GLY A O 1
ATOM 4740 N N . ASN A 1 617 ? -9.280 -37.542 33.077 1.00 90.56 617 ASN A N 1
ATOM 4741 C CA . ASN A 1 617 ? -10.675 -37.592 33.519 1.00 90.56 617 ASN A CA 1
ATOM 4742 C C . ASN A 1 617 ? -11.631 -37.581 32.330 1.00 90.56 617 ASN A C 1
ATOM 4744 O O . ASN A 1 617 ? -12.495 -38.447 32.238 1.00 90.56 617 ASN A O 1
ATOM 4748 N N . LYS A 1 618 ? -11.445 -36.654 31.385 1.00 90.12 618 LYS A N 1
ATOM 4749 C CA . LYS A 1 618 ? -12.365 -36.485 30.259 1.00 90.12 618 LYS A CA 1
ATOM 4750 C C . LYS A 1 618 ? -12.413 -37.709 29.346 1.00 90.12 618 LYS A C 1
ATOM 4752 O O . LYS A 1 618 ? -13.486 -38.084 28.882 1.00 90.12 618 LYS A O 1
ATOM 4757 N N . VAL A 1 619 ? -11.278 -38.380 29.129 1.00 90.94 619 VAL A N 1
ATOM 4758 C CA . VAL A 1 619 ? -11.237 -39.660 28.400 1.00 90.94 619 VAL A CA 1
ATOM 4759 C C . VAL A 1 619 ? -12.080 -40.722 29.111 1.00 90.94 619 VAL A C 1
ATOM 4761 O O . VAL A 1 619 ? -12.850 -41.424 28.458 1.00 90.94 619 VAL A O 1
ATOM 4764 N N . VAL A 1 620 ? -11.962 -40.836 30.436 1.00 89.62 620 VAL A N 1
ATOM 4765 C CA . VAL A 1 620 ? -12.722 -41.818 31.221 1.00 89.62 620 VAL A CA 1
ATOM 4766 C C . VAL A 1 620 ? -14.210 -41.481 31.252 1.00 89.62 620 VAL A C 1
ATOM 4768 O O . VAL A 1 620 ? -15.020 -42.373 31.021 1.00 89.62 620 VAL A O 1
ATOM 4771 N N . GLU A 1 621 ? -14.580 -40.212 31.420 1.00 88.75 621 GLU A N 1
ATOM 4772 C CA . GLU A 1 621 ? -15.971 -39.754 31.313 1.00 88.75 621 GLU A CA 1
ATOM 4773 C C . GLU A 1 621 ? -16.578 -40.129 29.955 1.00 88.75 621 GLU A C 1
ATOM 4775 O O . GLU A 1 621 ? -17.672 -40.684 29.891 1.00 88.75 621 GLU A O 1
ATOM 4780 N N . MET A 1 622 ? -15.854 -39.890 28.856 1.00 88.44 622 MET A N 1
ATOM 4781 C CA . MET A 1 622 ? -16.306 -40.242 27.507 1.00 88.44 622 MET A CA 1
ATOM 4782 C C . MET A 1 622 ? -16.464 -41.752 27.312 1.00 88.44 622 MET A C 1
ATOM 4784 O O . MET A 1 622 ? -17.419 -42.186 26.667 1.00 88.44 622 MET A O 1
ATOM 4788 N N . LEU A 1 623 ? -15.559 -42.560 27.869 1.00 87.25 623 LEU A N 1
ATOM 4789 C CA . LEU A 1 623 ? -15.676 -44.020 27.842 1.00 87.25 623 LEU A CA 1
ATOM 4790 C C . LEU A 1 623 ? -16.867 -44.504 28.679 1.00 87.25 623 LEU A C 1
ATOM 4792 O O . LEU A 1 623 ? -17.618 -45.359 28.222 1.00 87.25 623 LEU A O 1
ATOM 4796 N N . MET A 1 624 ? -17.087 -43.928 29.860 1.00 84.19 624 MET A N 1
ATOM 4797 C CA . MET A 1 624 ? -18.235 -44.240 30.717 1.00 84.19 624 MET A CA 1
ATOM 4798 C C . MET A 1 624 ? -19.563 -43.881 30.037 1.00 84.19 624 MET A C 1
ATOM 4800 O O . MET A 1 624 ? -20.471 -44.711 30.002 1.00 84.19 624 MET A O 1
ATOM 4804 N N . MET A 1 625 ? -19.650 -42.702 29.413 1.00 83.25 625 MET A N 1
ATOM 4805 C CA . MET A 1 625 ? -20.830 -42.275 28.651 1.00 83.25 625 MET A CA 1
ATOM 4806 C C . MET A 1 625 ? -21.094 -43.170 27.436 1.00 83.25 625 MET A C 1
ATOM 4808 O O . MET A 1 625 ? -22.243 -43.504 27.154 1.00 83.25 625 MET A O 1
ATOM 4812 N N . ARG A 1 626 ? -20.042 -43.607 26.730 1.00 84.06 626 ARG A N 1
ATOM 4813 C CA . ARG A 1 626 ? -20.163 -44.542 25.600 1.00 84.06 626 ARG A CA 1
ATOM 4814 C C . ARG A 1 626 ? -20.756 -45.892 26.020 1.00 84.06 626 ARG A C 1
ATOM 4816 O O . ARG A 1 626 ? -21.475 -46.499 25.232 1.00 84.06 626 ARG A O 1
ATOM 4823 N N . GLU A 1 627 ? -20.489 -46.326 27.249 1.00 79.75 627 GLU A N 1
ATOM 4824 C CA . GLU A 1 627 ? -21.017 -47.565 27.835 1.00 79.75 627 GLU A CA 1
ATOM 4825 C C . GLU A 1 627 ? -22.353 -47.371 28.580 1.00 79.75 627 GLU A C 1
ATOM 4827 O O . GLU A 1 627 ? -22.883 -48.313 29.168 1.00 79.75 627 GLU A O 1
ATOM 4832 N N . GLY A 1 628 ? -22.927 -46.162 28.551 1.00 75.88 628 GLY A N 1
ATOM 4833 C CA . GLY A 1 628 ? -24.212 -45.858 29.184 1.00 75.88 628 GLY A CA 1
ATOM 4834 C C . GLY A 1 628 ? -24.162 -45.801 30.712 1.00 75.88 628 GLY A C 1
ATOM 4835 O O . GLY A 1 628 ? -25.196 -45.961 31.362 1.00 75.88 628 GLY A O 1
ATOM 4836 N N . VAL A 1 629 ? -22.977 -45.594 31.294 1.00 76.50 629 VAL A N 1
ATOM 4837 C CA . VAL A 1 629 ? -22.822 -45.356 32.731 1.00 76.50 629 VAL A CA 1
ATOM 4838 C C . VAL A 1 629 ? -23.115 -43.888 33.025 1.00 76.50 629 VAL A C 1
ATOM 4840 O O . VAL A 1 629 ? -22.549 -43.003 32.386 1.00 76.50 629 VAL A O 1
ATOM 4843 N N . ASP A 1 630 ? -23.986 -43.639 34.003 1.00 68.12 630 ASP A N 1
ATOM 4844 C CA . ASP A 1 630 ? -24.333 -42.289 34.445 1.00 68.12 630 ASP A CA 1
ATOM 4845 C C . ASP A 1 630 ? -23.143 -41.646 35.174 1.00 68.12 630 ASP A C 1
ATOM 4847 O O . ASP A 1 630 ? -22.610 -42.202 36.142 1.00 68.12 630 ASP A O 1
ATOM 4851 N N . VAL A 1 631 ? -22.692 -40.496 34.676 1.00 72.69 631 VAL A N 1
ATOM 4852 C CA . VAL A 1 631 ? -21.526 -39.772 35.187 1.00 72.69 631 VAL A CA 1
ATOM 4853 C C . VAL A 1 631 ? -22.020 -38.523 35.905 1.00 72.69 631 VAL A C 1
ATOM 4855 O O . VAL A 1 631 ? -22.759 -37.711 35.356 1.00 72.69 631 VAL A O 1
ATOM 4858 N N . CYS A 1 632 ? -21.601 -38.341 37.156 1.00 65.00 632 CYS A N 1
ATOM 4859 C CA . CYS A 1 632 ? -21.965 -37.151 37.915 1.00 65.00 632 CYS A CA 1
ATOM 4860 C C . CYS A 1 632 ? -21.335 -35.904 37.265 1.00 65.00 632 CYS A C 1
ATOM 4862 O O . CYS A 1 632 ? -20.132 -35.895 37.013 1.00 65.00 632 CYS A O 1
ATOM 4864 N N . CYS A 1 633 ? -22.135 -34.853 37.054 1.00 60.91 633 CYS A N 1
ATOM 4865 C CA . CYS A 1 633 ? -21.719 -33.538 36.540 1.00 60.91 633 CYS A CA 1
ATOM 4866 C C . CYS A 1 633 ? -21.475 -33.405 35.019 1.00 60.91 633 CYS A C 1
ATOM 4868 O O . CYS A 1 633 ? -20.826 -32.442 34.613 1.00 60.91 633 CYS A O 1
ATOM 4870 N N . THR A 1 634 ? -22.015 -34.279 34.164 1.00 63.19 634 THR A N 1
ATOM 4871 C CA . THR A 1 634 ? -21.995 -34.061 32.700 1.00 63.19 634 THR A CA 1
ATOM 4872 C C . THR A 1 634 ? -23.104 -33.113 32.238 1.00 63.19 634 THR A C 1
ATOM 4874 O O . THR A 1 634 ? -24.215 -33.145 32.768 1.00 63.19 634 THR A O 1
ATOM 4877 N N . SER A 1 635 ? -22.820 -32.280 31.233 1.00 63.97 635 SER A N 1
ATOM 4878 C CA . SER A 1 635 ? -23.830 -31.441 30.573 1.00 63.97 635 SER A CA 1
ATOM 4879 C C . SER A 1 635 ? -24.529 -32.209 29.441 1.00 63.97 635 SER A C 1
ATOM 4881 O O . SER A 1 635 ? -23.920 -33.083 28.823 1.00 63.97 635 SER A O 1
ATOM 4883 N N . ASP A 1 636 ? -25.778 -31.860 29.102 1.00 70.69 636 ASP A N 1
ATOM 4884 C CA . ASP A 1 636 ? -26.485 -32.436 27.936 1.00 70.69 636 ASP A CA 1
ATOM 4885 C C . ASP A 1 636 ? -25.681 -32.257 26.622 1.00 70.69 636 ASP A C 1
ATOM 4887 O O . ASP A 1 636 ? -25.811 -33.035 25.673 1.00 70.69 636 ASP A O 1
ATOM 4891 N N . GLU A 1 637 ? -24.794 -31.256 26.576 1.00 71.06 637 GLU A N 1
ATOM 4892 C CA . GLU A 1 637 ? -23.901 -30.966 25.451 1.00 71.06 637 GLU A CA 1
ATOM 4893 C C . GLU A 1 637 ? -22.782 -32.010 25.277 1.00 71.06 637 GLU A C 1
ATOM 4895 O O . GLU A 1 637 ? -22.363 -32.272 24.143 1.00 71.06 637 GLU A O 1
ATOM 4900 N N . ASP A 1 638 ? -22.321 -32.638 26.367 1.00 71.56 638 ASP A N 1
ATOM 4901 C CA . ASP A 1 638 ? -21.288 -33.682 26.345 1.00 71.56 638 ASP A CA 1
ATOM 4902 C C . ASP A 1 638 ? -21.810 -34.983 25.718 1.00 71.56 638 ASP A C 1
ATOM 4904 O O . ASP A 1 638 ? -21.132 -35.580 24.875 1.00 71.56 638 ASP A O 1
ATOM 4908 N N . ALA A 1 639 ? -23.043 -35.379 26.050 1.00 73.12 639 ALA A N 1
ATOM 4909 C CA . ALA A 1 639 ? -23.712 -36.530 25.442 1.00 73.12 639 ALA A CA 1
ATOM 4910 C C . ALA A 1 639 ? -23.973 -36.296 23.942 1.00 73.12 639 ALA A C 1
ATOM 4912 O O . ALA A 1 639 ? -23.637 -37.134 23.100 1.00 73.12 639 ALA A O 1
ATOM 4913 N N . ALA A 1 640 ? -24.464 -35.103 23.583 1.00 81.25 640 ALA A N 1
ATOM 4914 C CA . ALA A 1 640 ? -24.679 -34.714 22.190 1.00 81.25 640 ALA A CA 1
ATOM 4915 C C . ALA A 1 640 ? -23.371 -34.634 21.371 1.00 81.25 640 ALA A C 1
ATOM 4917 O O . ALA A 1 640 ? -23.393 -34.758 20.145 1.00 81.25 640 ALA A O 1
ATOM 4918 N N . ARG A 1 641 ? -22.208 -34.418 22.005 1.00 85.94 641 ARG A N 1
ATOM 4919 C CA . ARG A 1 641 ? -20.900 -34.368 21.322 1.00 85.94 641 ARG A CA 1
ATOM 4920 C C . ARG A 1 641 ? -20.479 -35.725 20.765 1.00 85.94 641 ARG A C 1
ATOM 4922 O O . ARG A 1 641 ? -19.971 -35.781 19.645 1.00 85.94 641 ARG A O 1
ATOM 4929 N N . ILE A 1 642 ? -20.722 -36.810 21.502 1.00 82.56 642 ILE A N 1
ATOM 4930 C CA . ILE A 1 642 ? -20.411 -38.174 21.043 1.00 82.56 642 ILE A CA 1
ATOM 4931 C C . ILE A 1 642 ? -21.217 -38.501 19.775 1.00 82.56 642 ILE A C 1
ATOM 4933 O O . ILE A 1 642 ? -20.660 -39.008 18.800 1.00 82.56 642 ILE A O 1
ATOM 4937 N N . GLU A 1 643 ? -22.504 -38.139 19.743 1.00 82.31 643 GLU A N 1
ATOM 4938 C CA . GLU A 1 643 ? -23.376 -38.330 18.575 1.00 82.31 643 GLU A CA 1
ATOM 4939 C C . GLU A 1 643 ? -22.960 -37.462 17.375 1.00 82.31 643 GLU A C 1
ATOM 4941 O O . GLU A 1 643 ? -22.937 -37.934 16.231 1.00 82.31 643 GLU A O 1
ATOM 4946 N N . ARG A 1 644 ? -22.573 -36.202 17.620 1.00 83.62 644 ARG A N 1
ATOM 4947 C CA . ARG A 1 644 ? -22.058 -35.291 16.583 1.00 83.62 644 ARG A CA 1
ATOM 4948 C C . ARG A 1 644 ? -20.751 -35.795 15.974 1.00 83.62 644 ARG A C 1
ATOM 4950 O O . ARG A 1 644 ? -20.617 -35.789 14.751 1.00 83.62 644 ARG A O 1
ATOM 4957 N N . TYR A 1 645 ? -19.820 -36.281 16.794 1.00 84.88 645 TYR A N 1
ATOM 4958 C CA . TYR A 1 645 ? -18.572 -36.874 16.313 1.00 84.88 645 TYR A CA 1
ATOM 4959 C C . TYR A 1 645 ? -18.818 -38.177 15.536 1.00 84.88 645 TYR A C 1
ATOM 4961 O O . TYR A 1 645 ? -18.239 -38.387 14.471 1.00 84.88 645 TYR A O 1
ATOM 4969 N N . ALA A 1 646 ? -19.731 -39.036 16.000 1.00 81.31 646 ALA A N 1
ATOM 4970 C CA . ALA A 1 646 ? -20.125 -40.228 15.248 1.00 81.31 646 ALA A CA 1
ATOM 4971 C C . ALA A 1 646 ? -20.716 -39.871 13.868 1.00 81.31 646 ALA A C 1
ATOM 4973 O O . ALA A 1 646 ? -20.407 -40.524 12.869 1.00 81.31 646 ALA A O 1
ATOM 4974 N N . SER A 1 647 ? -21.506 -38.795 13.797 1.00 80.62 647 SER A N 1
ATOM 4975 C CA . SER A 1 647 ? -22.088 -38.282 12.551 1.00 80.62 647 SER A CA 1
ATOM 4976 C C . SER A 1 647 ? -21.042 -37.661 11.611 1.00 80.62 647 SER A C 1
ATOM 4978 O O . SER A 1 647 ? -21.128 -37.841 10.396 1.00 80.62 647 SER A O 1
ATOM 4980 N N . SER A 1 648 ? -20.025 -36.966 12.142 1.00 79.56 648 SER A N 1
ATOM 4981 C CA . SER A 1 648 ? -18.950 -36.369 11.332 1.00 79.56 648 SER A CA 1
ATOM 4982 C C . SER A 1 648 ? -18.019 -37.426 10.726 1.00 79.56 648 SER A C 1
ATOM 4984 O O . SER A 1 648 ? -17.613 -37.296 9.570 1.00 79.56 648 SER A O 1
ATOM 4986 N N . GLN A 1 649 ? -17.761 -38.522 11.446 1.00 73.62 649 GLN A N 1
ATOM 4987 C CA . GLN A 1 649 ? -17.015 -39.673 10.927 1.00 73.62 649 GLN A CA 1
ATOM 4988 C C . GLN A 1 649 ? -17.761 -40.393 9.791 1.00 73.62 649 GLN A C 1
ATOM 4990 O O . GLN A 1 649 ? -17.126 -40.849 8.844 1.00 73.62 649 GLN A O 1
ATOM 4995 N N . GLN A 1 650 ? -19.099 -40.450 9.834 1.00 69.12 650 GLN A N 1
ATOM 4996 C CA . GLN A 1 650 ? -19.917 -41.011 8.746 1.00 69.12 650 GLN A CA 1
ATOM 4997 C C . GLN A 1 650 ? -19.951 -40.135 7.484 1.00 69.12 650 GLN A C 1
ATOM 4999 O O . GLN A 1 650 ? -20.189 -40.660 6.404 1.00 69.12 650 GLN A O 1
ATOM 5004 N N . GLN A 1 651 ? -19.722 -38.821 7.593 1.00 64.69 651 GLN A N 1
ATOM 5005 C CA . GLN A 1 651 ? -19.617 -37.921 6.433 1.00 64.69 651 GLN A CA 1
ATOM 5006 C C . GLN A 1 651 ? -18.225 -37.916 5.781 1.00 64.69 651 GLN A C 1
ATOM 5008 O O . GLN A 1 651 ? -18.091 -37.452 4.649 1.00 64.69 651 GLN A O 1
ATOM 5013 N N . GLN A 1 652 ? -17.191 -38.381 6.490 1.00 56.28 652 GLN A N 1
ATOM 5014 C CA . GLN A 1 652 ? -15.809 -38.443 5.998 1.00 56.28 652 GLN A CA 1
ATOM 5015 C C . GLN A 1 652 ? -15.410 -39.815 5.422 1.00 56.28 652 GLN A C 1
ATOM 5017 O O . GLN A 1 652 ? -14.348 -39.914 4.804 1.00 56.28 652 GLN A O 1
ATOM 5022 N N . GLN A 1 653 ? -16.241 -40.847 5.604 1.00 46.78 653 GLN A N 1
ATOM 5023 C CA . GLN A 1 653 ? -16.146 -42.146 4.920 1.00 46.78 653 GLN A CA 1
ATOM 5024 C C . GLN A 1 653 ? -17.010 -42.154 3.661 1.00 46.78 653 GLN A C 1
ATOM 5026 O O . GLN A 1 653 ? -16.567 -42.777 2.668 1.00 46.78 653 GLN A O 1
#

Radius of gyration: 107.27 Å; chains: 1; bounding box: 179×130×306 Å

pLDDT: mean 73.49, std 18.64, range [30.03, 97.69]

Secondary structure (DSSP, 8-state):
----------------PPPP-------------------GGG-TT---S----------------------S-----------PPPPPPPPPPTT------------------PPP---------------------------------TTTT--HHHHHHHHHHHHHHHHHHHHHHHHHHHHHHHHHHHHHHHHHHHHHHHHHHHHHHHHHHHHHHHHHHHHHHHHHHHHHHHHHHHHHHHHHHHHHHHHHHHHHHHHHHHHHTT-S--HHHHHIIIIIHHHHHHHHHHHHHHHHHHHHHHHHHHHHHHHHHHHHHHHHHHHHHHHHHHHHHHHHHHHHHHHHHHHHHHHHHHHHHHHHHHT-SS-SS-HHHHHHHHHHHHHHHHHHHHHHHHHHHHHHHHHHHHHHHHHHHHHHHHHHHHHHHHHTTT-PPPPP------HHHHHHHHHHTPPPPPPPPPPHHHHHHHHHHTTSS-HHHHHHHHHHHHTGGGSTTTHHHHHHHHHHHTTTGGGSSSSSSS--------PPPP-BPP---HHHHHHHHHHHHHHHHHHHS---HHHHHHHHHHHHHHHHHHHTT--BHHHHHHHHHHHHTTS--TTTSS-HHHHHHHHHHHHHHHTT---TT--HHHHHHHHHHHHHHHHH-